Protein AF-F1TEB0-F1 (afdb_monomer_lite)

Sequence (391 aa):
MDIMKEANNAINKMSKEDLKENVMQQFKVHFLTIGLGLMLISDENGKKEIINSTADKFDGELKALGFNPPESMVACLLMAAIARAGRRDRENLFQNGGIIVIGKNIKKALTAKIEDWLKYVDDTEIVKILRENIIITGGCIVSMLNGEEVHDYDVYFRTKEACQKVAEYYAKKFNDTHCSEVKIEDRDDRIQCFIRSEGIAKDEEFEEEQESNGISDETEPYAESPTINDDKPKYRPVFFSTNAISLSDKIQLVIRFYGSPEEIHKNYDFVHCTCCYSFFDNELTLPSRALESIINKELYYIGSKYPVCSIIRTRKFISRGWTINAGQYLKMCLQVGELNLKDFKTFKDQLAGVDSAYFSQAIACMEKKAEEDSNFKIDNTYLFEVINRIF

Foldseek 3Di:
DVLVVVLVVVVVPDDPVVVPDPCCVVVLLLLQLLLVVLVLDDDPVVNVVSLVVSLVVVCVVCVVVVHHDDSSSSVVVSVVSNVPDDPVNVLVNCPPPNVVVLVVVVLVVVLVLLVVLLVQDPDPVLSVLCLAFWKWFFDQVLCSVNVHDRQATEIATADLVNLQVNVQSLQVLVVVPDVWRWDWDCDPNFTWIDTPPPQWDFDPPLDDPDPDDDDPQPQAPDSRQDPDPPPDDFQHFGIGHGQWTDGHPRYIYGRGDHHDLVRVCQAPFFLLRSFMADSNVSDTDDDSRNVSCSVQLETDTPDHPQLLSVVSCVVVSVVVVHHYDVVSVVVSVVVVVVDDCQPLVRVCVNRVRRPDVLVVQLNVVVVVVCVVDVPDTDDPVVSVVSNVVRD

Radius of gyration: 26.52 Å; chains: 1; bounding box: 64×80×50 Å

Structure (mmCIF, N/CA/C/O backbone):
data_AF-F1TEB0-F1
#
_entry.id   AF-F1TEB0-F1
#
loop_
_atom_site.group_PDB
_atom_site.id
_atom_site.type_symbol
_atom_site.label_atom_id
_atom_site.label_alt_id
_atom_site.label_comp_id
_atom_site.label_asym_id
_atom_site.label_entity_id
_atom_site.label_seq_id
_atom_site.pdbx_PDB_ins_code
_atom_site.Cartn_x
_atom_site.Cartn_y
_atom_site.Cartn_z
_atom_site.occupancy
_atom_site.B_iso_or_equiv
_atom_site.auth_seq_id
_atom_site.auth_comp_id
_atom_site.auth_asym_id
_atom_site.auth_atom_id
_atom_site.pdbx_PDB_model_num
ATOM 1 N N . MET A 1 1 ? -31.796 31.941 -21.350 1.00 33.81 1 MET A N 1
ATOM 2 C CA . MET A 1 1 ? -30.887 32.918 -21.996 1.00 33.81 1 MET A CA 1
ATOM 3 C C . MET A 1 1 ? -31.088 34.329 -21.437 1.00 33.81 1 MET A C 1
ATOM 5 O O . MET A 1 1 ? -30.094 35.014 -21.237 1.00 33.81 1 MET A O 1
ATOM 9 N N . ASP A 1 2 ? -32.318 34.733 -21.095 1.00 34.06 2 ASP A N 1
ATOM 10 C CA . ASP A 1 2 ? -32.618 36.073 -20.547 1.00 34.06 2 ASP A CA 1
ATOM 11 C C . ASP A 1 2 ? -32.109 36.323 -19.117 1.00 34.06 2 ASP A C 1
ATOM 13 O O . ASP A 1 2 ? -31.583 37.396 -18.834 1.00 34.06 2 ASP A O 1
ATOM 17 N N . ILE A 1 3 ? -32.104 35.296 -18.261 1.00 32.22 3 ILE A N 1
ATOM 18 C CA . ILE A 1 3 ? -31.607 35.384 -16.871 1.00 32.22 3 ILE A CA 1
ATOM 19 C C . ILE A 1 3 ? -30.111 35.761 -16.816 1.00 32.22 3 ILE A C 1
ATOM 21 O O . ILE A 1 3 ? -29.680 36.554 -15.983 1.00 32.22 3 ILE A O 1
ATOM 25 N N . MET A 1 4 ? -29.306 35.261 -17.762 1.00 33.81 4 MET A N 1
ATOM 26 C CA . MET A 1 4 ? -27.870 35.576 -17.856 1.00 33.81 4 MET A CA 1
ATOM 27 C C . MET A 1 4 ? -27.613 37.018 -18.327 1.00 33.81 4 MET A C 1
ATOM 29 O O . MET A 1 4 ? -26.579 37.605 -18.008 1.00 33.81 4 MET A O 1
ATOM 33 N N . LYS A 1 5 ? -28.553 37.606 -19.079 1.00 38.81 5 LYS A N 1
ATOM 34 C CA . LYS A 1 5 ? -28.505 39.009 -19.513 1.00 38.81 5 LYS A CA 1
ATOM 35 C C . LYS A 1 5 ? -28.884 39.953 -18.373 1.00 38.81 5 LYS A C 1
ATOM 37 O O . LYS A 1 5 ? -28.220 40.971 -18.192 1.00 38.81 5 LYS A O 1
ATOM 42 N N . GLU A 1 6 ? -29.896 39.598 -17.584 1.00 38.34 6 GLU A N 1
ATOM 43 C CA . GLU A 1 6 ? -30.283 40.346 -16.382 1.00 38.34 6 GLU A CA 1
ATOM 44 C C . GLU A 1 6 ? -29.190 40.312 -15.310 1.00 38.34 6 GLU A C 1
ATOM 46 O O . GLU A 1 6 ? -28.841 41.364 -14.774 1.00 38.34 6 GLU A O 1
ATOM 51 N N . ALA A 1 7 ? -28.560 39.153 -15.086 1.00 37.38 7 ALA A N 1
ATOM 52 C CA . ALA A 1 7 ? -27.429 39.020 -14.167 1.00 37.38 7 ALA A CA 1
ATOM 53 C C . ALA A 1 7 ? -26.235 39.898 -14.585 1.00 37.38 7 ALA A C 1
ATOM 55 O O . ALA A 1 7 ? -25.677 40.622 -13.761 1.00 37.38 7 ALA A O 1
ATOM 56 N N . ASN A 1 8 ? -25.880 39.912 -15.876 1.00 40.31 8 ASN A N 1
ATOM 57 C CA . ASN A 1 8 ? -24.818 40.786 -16.386 1.00 40.31 8 ASN A CA 1
ATOM 58 C C . ASN A 1 8 ? -25.170 42.278 -16.266 1.00 40.31 8 ASN A C 1
ATOM 60 O O . ASN A 1 8 ? -24.303 43.089 -15.948 1.00 40.31 8 ASN A O 1
ATOM 64 N N . ASN A 1 9 ? -26.430 42.659 -16.483 1.00 43.09 9 ASN A N 1
ATOM 65 C CA . ASN A 1 9 ? -26.870 44.047 -16.328 1.00 43.09 9 ASN A CA 1
ATOM 66 C C . ASN A 1 9 ? -26.901 44.504 -14.861 1.00 43.09 9 ASN A C 1
ATOM 68 O O . ASN A 1 9 ? -26.602 45.667 -14.591 1.00 43.09 9 ASN A O 1
ATOM 72 N N . ALA A 1 10 ? -27.225 43.613 -13.919 1.00 41.44 10 ALA A N 1
ATOM 73 C CA . ALA A 1 10 ? -27.181 43.892 -12.484 1.00 41.44 10 ALA A CA 1
ATOM 74 C C . ALA A 1 10 ? -25.736 44.061 -11.984 1.00 41.44 10 ALA A C 1
ATOM 76 O O . ALA A 1 10 ? -25.432 45.044 -11.310 1.00 41.44 10 ALA A O 1
ATOM 77 N N . ILE A 1 11 ? -24.827 43.173 -12.406 1.00 42.69 11 ILE A N 1
ATOM 78 C CA . ILE A 1 11 ? -23.389 43.248 -12.095 1.00 42.69 11 ILE A CA 1
ATOM 79 C C . ILE A 1 11 ? -22.766 44.536 -12.657 1.00 42.69 11 ILE A C 1
ATOM 81 O O . ILE A 1 11 ? -21.956 45.169 -11.988 1.00 42.69 11 ILE A O 1
ATOM 85 N N . ASN A 1 12 ? -23.178 44.967 -13.853 1.00 43.25 12 ASN A N 1
ATOM 86 C CA . ASN A 1 12 ? -22.685 46.200 -14.475 1.00 43.25 12 ASN A CA 1
ATOM 87 C C . ASN A 1 12 ? -23.266 47.492 -13.865 1.00 43.25 12 ASN A C 1
ATOM 89 O O . ASN A 1 12 ? -22.715 48.566 -14.103 1.00 43.25 12 ASN A O 1
ATOM 93 N N . LYS A 1 13 ? -24.374 47.413 -13.112 1.00 42.72 13 LYS A N 1
ATOM 94 C CA . LYS A 1 13 ? -24.999 48.560 -12.425 1.00 42.72 13 LYS A CA 1
ATOM 95 C C . LYS A 1 13 ? -24.450 48.809 -11.019 1.00 42.72 13 LYS A C 1
ATOM 97 O O . LYS A 1 13 ? -24.614 49.916 -10.514 1.00 42.72 13 LYS A O 1
ATOM 102 N N . MET A 1 14 ? -23.824 47.817 -10.388 1.00 43.19 14 MET A N 1
ATOM 103 C CA . MET A 1 14 ? -23.158 47.989 -9.094 1.00 43.19 14 MET A CA 1
ATOM 104 C C . MET A 1 14 ? -21.844 48.752 -9.296 1.00 43.19 14 MET A C 1
ATOM 106 O O . MET A 1 14 ? -21.052 48.414 -10.178 1.00 43.19 14 MET A O 1
ATOM 110 N N . SER A 1 15 ? -21.612 49.812 -8.517 1.00 40.53 15 SER A N 1
ATOM 111 C CA . SER A 1 15 ? -20.397 50.611 -8.668 1.00 40.53 15 SER A CA 1
ATOM 112 C C . SER A 1 15 ? -19.164 49.775 -8.291 1.00 40.53 15 SER A C 1
ATOM 114 O O . SER A 1 15 ? -19.205 48.941 -7.384 1.00 40.53 15 SER A O 1
ATOM 116 N N . LYS A 1 16 ? -18.037 49.993 -8.983 1.00 40.78 16 LYS A N 1
ATOM 117 C CA . LYS A 1 16 ? -16.763 49.294 -8.714 1.00 40.78 16 LYS A CA 1
ATOM 118 C C . LYS A 1 16 ? -16.249 49.485 -7.279 1.00 40.78 16 LYS A C 1
ATOM 120 O O . LYS A 1 16 ? -15.364 48.741 -6.866 1.00 40.78 16 LYS A O 1
ATOM 125 N N . GLU A 1 17 ? -16.766 50.467 -6.541 1.00 38.88 17 GLU A N 1
ATOM 126 C CA . GLU A 1 17 ? -16.370 50.730 -5.158 1.00 38.88 17 GLU A CA 1
ATOM 127 C C . GLU A 1 17 ? -17.188 49.937 -4.135 1.00 38.88 17 GLU A C 1
ATOM 129 O O . GLU A 1 17 ? -16.628 49.561 -3.112 1.00 38.88 17 GLU A O 1
ATOM 134 N N . ASP A 1 18 ? -18.436 49.572 -4.440 1.00 43.16 18 ASP A N 1
ATOM 135 C CA . ASP A 1 18 ? -19.269 48.731 -3.560 1.00 43.16 18 ASP A CA 1
ATOM 136 C C . ASP A 1 18 ? -18.828 47.257 -3.580 1.00 43.16 18 ASP A C 1
ATOM 138 O O . ASP A 1 18 ? -19.011 46.510 -2.623 1.00 43.16 18 ASP A O 1
ATOM 142 N N . LEU A 1 19 ? -18.182 46.841 -4.672 1.00 43.53 19 LEU A N 1
ATOM 143 C CA . LEU A 1 19 ? -17.562 45.524 -4.850 1.00 43.53 19 LEU A CA 1
ATOM 144 C C . LEU A 1 19 ? -16.142 45.428 -4.255 1.00 43.53 19 LEU A C 1
ATOM 146 O O . LEU A 1 19 ? -15.472 44.409 -4.462 1.00 43.53 19 LEU A O 1
ATOM 150 N N . LYS A 1 20 ? -15.654 46.466 -3.550 1.00 40.00 20 LYS A N 1
ATOM 151 C CA . LYS A 1 20 ? -14.279 46.522 -3.025 1.00 40.00 20 LYS A CA 1
ATOM 152 C C . LYS A 1 20 ? -13.986 45.380 -2.046 1.00 40.00 20 LYS A C 1
ATOM 154 O O . LYS A 1 20 ? -14.481 45.329 -0.924 1.00 40.00 20 LYS A O 1
ATOM 159 N N . GLU A 1 21 ? -13.104 44.509 -2.530 1.00 40.12 21 GLU A N 1
ATOM 160 C CA . GLU A 1 21 ? -12.117 43.654 -1.855 1.00 40.12 21 GLU A CA 1
ATOM 161 C C . GLU A 1 21 ? -12.572 42.716 -0.729 1.00 40.12 21 GLU A C 1
ATOM 163 O O . GLU A 1 21 ? -12.310 41.523 -0.845 1.00 40.12 21 GLU A O 1
ATOM 168 N N . ASN A 1 22 ? -13.292 43.163 0.299 1.00 37.16 22 ASN A N 1
ATOM 169 C CA . ASN A 1 22 ? -13.621 42.307 1.447 1.00 37.16 22 ASN A CA 1
ATOM 170 C C . ASN A 1 22 ? -14.810 41.372 1.190 1.00 37.16 22 ASN A C 1
ATOM 172 O O . ASN A 1 22 ? -14.750 40.196 1.550 1.00 37.16 22 ASN A O 1
ATOM 176 N N . VAL A 1 23 ? -15.856 41.853 0.507 1.00 39.38 23 VAL A N 1
ATOM 177 C CA . VAL A 1 23 ? -17.034 41.030 0.182 1.00 39.38 23 VAL A CA 1
ATOM 178 C C . VAL A 1 23 ? -16.641 39.954 -0.832 1.00 39.38 23 VAL A C 1
ATOM 180 O O . VAL A 1 23 ? -16.805 38.773 -0.575 1.00 39.38 23 VAL A O 1
ATOM 183 N N . MET A 1 24 ? -15.987 40.303 -1.941 1.00 38.97 24 MET A N 1
ATOM 184 C CA . MET A 1 24 ? -15.559 39.303 -2.932 1.00 38.97 24 MET A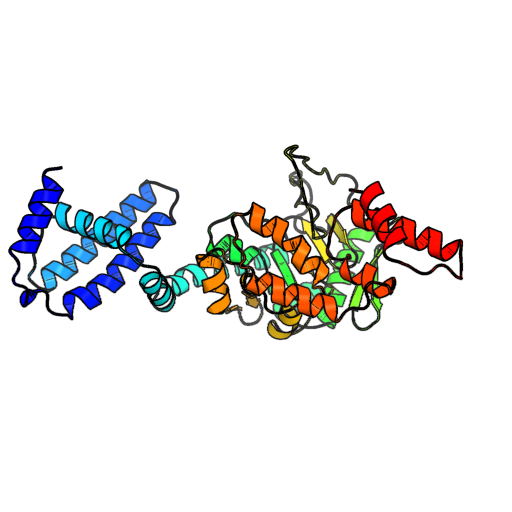 CA 1
ATOM 185 C C . MET A 1 24 ? -14.496 38.315 -2.412 1.00 38.97 24 MET A C 1
ATOM 187 O O . MET A 1 24 ? -14.479 37.176 -2.879 1.00 38.97 24 MET A O 1
ATOM 191 N N . GLN A 1 25 ? -13.629 38.693 -1.459 1.00 38.81 25 GLN A N 1
ATOM 192 C CA . GLN A 1 25 ? -12.675 37.751 -0.849 1.00 38.81 25 GLN A CA 1
ATOM 193 C C . GLN A 1 25 ? -13.338 36.783 0.134 1.00 38.81 25 GLN A C 1
ATOM 195 O O . GLN A 1 25 ? -13.083 35.584 0.037 1.00 38.81 25 GLN A O 1
ATOM 200 N N . GLN A 1 26 ? -14.210 37.254 1.033 1.00 38.41 26 GLN A N 1
ATOM 201 C CA . GLN A 1 26 ? -14.942 36.362 1.945 1.00 38.41 26 GLN A CA 1
ATOM 202 C C . GLN A 1 26 ? -15.923 35.456 1.189 1.00 38.41 26 GLN A C 1
ATOM 204 O O . GLN A 1 26 ? -16.023 34.262 1.477 1.00 38.41 26 GLN A O 1
ATOM 209 N N . PHE A 1 27 ? -16.580 35.992 0.160 1.00 39.66 27 PHE A N 1
ATOM 210 C CA . PHE A 1 27 ? -17.568 35.259 -0.621 1.00 39.66 27 PHE A CA 1
ATOM 211 C C . PHE A 1 27 ? -16.940 34.192 -1.518 1.00 39.66 27 PHE A C 1
ATOM 213 O O . PHE A 1 27 ? -17.498 33.104 -1.615 1.00 39.66 27 PHE A O 1
ATOM 220 N N . LYS A 1 28 ? -15.758 34.436 -2.110 1.00 39.41 28 LYS A N 1
ATOM 221 C CA . LYS A 1 28 ? -15.034 33.442 -2.929 1.00 39.41 28 LYS A CA 1
ATOM 222 C C . LYS A 1 28 ? -14.705 32.153 -2.172 1.00 39.41 28 LYS A C 1
ATOM 224 O O . LYS A 1 28 ? -14.773 31.079 -2.764 1.00 39.41 28 LYS A O 1
ATOM 229 N N . VAL A 1 29 ? -14.360 32.253 -0.886 1.00 36.41 29 VAL A N 1
ATOM 230 C CA . VAL A 1 29 ? -13.948 31.102 -0.063 1.00 36.41 29 VAL A CA 1
ATOM 231 C C . VAL A 1 29 ? -15.143 30.204 0.277 1.00 36.41 29 VAL A C 1
ATOM 233 O O . VAL A 1 29 ? -15.051 28.982 0.153 1.00 36.41 29 VAL A O 1
ATOM 236 N N . HIS A 1 30 ? -16.296 30.786 0.623 1.00 37.91 30 HIS A N 1
ATOM 237 C CA . HIS A 1 30 ? -17.518 30.009 0.874 1.00 37.91 30 HIS A CA 1
ATOM 238 C C . HIS A 1 30 ? -18.037 29.347 -0.412 1.00 37.91 30 HIS A C 1
ATOM 240 O O . HIS A 1 30 ? -18.300 28.145 -0.447 1.00 37.91 30 HIS A O 1
ATOM 246 N N . PHE A 1 31 ? -18.079 30.110 -1.502 1.00 40.38 31 PHE A N 1
ATOM 247 C CA . PHE A 1 31 ? -18.581 29.690 -2.809 1.00 40.38 31 PHE A CA 1
ATOM 248 C C . PHE A 1 31 ? -17.956 28.418 -3.379 1.00 40.38 31 PHE A C 1
ATOM 250 O O . PHE A 1 31 ? -18.640 27.542 -3.909 1.00 40.38 31 PHE A O 1
ATOM 257 N N . LEU A 1 32 ? -16.636 28.330 -3.285 1.00 37.78 32 LEU A N 1
ATOM 258 C CA . LEU A 1 32 ? -15.874 27.219 -3.832 1.00 37.78 32 LEU A CA 1
ATOM 259 C C . LEU A 1 32 ? -16.001 25.955 -2.961 1.00 37.78 32 LEU A C 1
ATOM 261 O O . LEU A 1 32 ? -15.913 24.845 -3.480 1.00 37.78 32 LEU A O 1
ATOM 265 N N . THR A 1 33 ? -16.265 26.119 -1.659 1.00 38.31 33 THR A N 1
ATOM 266 C CA . THR A 1 33 ? -16.403 25.008 -0.699 1.00 38.31 33 THR A CA 1
ATOM 267 C C . THR A 1 33 ? -17.722 24.267 -0.922 1.00 38.31 33 THR A C 1
ATOM 269 O O . THR A 1 33 ? -17.794 23.043 -0.847 1.00 38.31 33 THR A O 1
ATOM 272 N N . ILE A 1 34 ? -18.759 25.023 -1.276 1.00 41.50 34 ILE A N 1
ATOM 273 C CA . ILE A 1 34 ? -20.118 24.541 -1.529 1.00 41.50 34 ILE A CA 1
ATOM 274 C C . ILE A 1 34 ? -20.227 23.912 -2.923 1.00 41.50 34 ILE A C 1
ATOM 276 O O . ILE A 1 34 ? -20.826 22.850 -3.092 1.00 41.50 34 ILE A O 1
ATOM 280 N N . GLY A 1 35 ? -19.600 24.536 -3.924 1.00 39.53 35 GLY A N 1
ATOM 281 C CA . GLY A 1 35 ? -19.628 24.055 -5.301 1.00 39.53 35 GLY A CA 1
ATOM 282 C C . GLY A 1 35 ? -18.990 22.679 -5.513 1.00 39.53 35 GLY A C 1
ATOM 283 O O . GLY A 1 35 ? -19.467 21.914 -6.349 1.00 39.53 35 GLY A O 1
ATOM 284 N N . LEU A 1 36 ? -17.964 22.330 -4.727 1.00 42.38 36 LEU A N 1
ATOM 285 C CA . LEU A 1 36 ? -17.356 20.995 -4.764 1.00 42.38 36 LEU A CA 1
ATOM 286 C C . LEU A 1 36 ? -18.165 19.941 -3.991 1.00 42.38 36 LEU A C 1
ATOM 288 O O . LEU A 1 36 ? -18.224 18.797 -4.434 1.00 42.38 36 LEU A O 1
ATOM 292 N N . GLY A 1 37 ? -18.838 20.315 -2.894 1.00 39.12 37 GLY A N 1
ATOM 293 C CA . GLY A 1 37 ? -19.737 19.406 -2.167 1.00 39.12 37 GLY A CA 1
ATOM 294 C C . GLY A 1 37 ? -20.862 18.861 -3.053 1.00 39.12 37 GLY A C 1
ATOM 295 O O . GLY A 1 37 ? -21.259 17.711 -2.919 1.00 39.12 37 GLY A O 1
ATOM 296 N N . LEU A 1 38 ? -21.304 19.650 -4.035 1.00 36.06 38 LEU A N 1
ATOM 297 C CA . LEU A 1 38 ? -22.326 19.262 -5.010 1.00 36.06 38 LEU A CA 1
ATOM 298 C C . LEU A 1 38 ? -21.796 18.431 -6.185 1.00 36.06 38 LEU A C 1
ATOM 300 O O . LEU A 1 38 ? -22.565 17.687 -6.795 1.00 36.06 38 LEU A O 1
ATOM 304 N N . MET A 1 39 ? -20.499 18.529 -6.495 1.00 36.47 39 MET A N 1
ATOM 305 C CA . MET A 1 39 ? -19.849 17.701 -7.518 1.00 36.47 39 MET A CA 1
ATOM 306 C C . MET A 1 39 ? -19.519 16.286 -7.023 1.00 36.47 39 MET A C 1
ATOM 308 O O . MET A 1 39 ? -19.407 15.386 -7.846 1.00 36.47 39 MET A O 1
ATOM 312 N N . LEU A 1 40 ? -19.395 16.084 -5.707 1.00 37.56 40 LEU A N 1
ATOM 313 C CA . LEU A 1 40 ? -18.961 14.819 -5.092 1.00 37.56 40 LEU A CA 1
ATOM 314 C C . LEU A 1 40 ? -20.110 13.922 -4.591 1.00 37.56 40 LEU A C 1
ATOM 316 O O . LEU A 1 40 ? -19.859 12.840 -4.071 1.00 37.56 40 LEU A O 1
ATOM 320 N N . ILE A 1 41 ? -21.368 14.348 -4.738 1.00 40.50 41 ILE A N 1
ATOM 321 C CA . ILE A 1 41 ? -22.551 13.572 -4.332 1.00 40.50 41 ILE A CA 1
ATOM 322 C C . ILE A 1 41 ? -23.155 12.903 -5.571 1.00 40.50 41 ILE A C 1
ATOM 324 O O . ILE A 1 41 ? -23.253 13.523 -6.629 1.00 40.50 41 ILE A O 1
ATOM 328 N N . SER A 1 42 ? -23.550 11.637 -5.473 1.00 37.03 42 SER A N 1
ATOM 329 C CA . SER A 1 42 ? -24.119 10.874 -6.592 1.00 37.03 42 SER A CA 1
ATOM 330 C C . SER A 1 42 ? -25.653 10.918 -6.653 1.00 37.03 42 SER A C 1
ATOM 332 O O . SER A 1 42 ? -26.199 10.775 -7.743 1.00 37.03 42 SER A O 1
ATOM 334 N N . ASP A 1 43 ? -26.350 11.195 -5.542 1.00 39.94 43 ASP A N 1
ATOM 335 C CA . ASP A 1 43 ? -27.823 11.230 -5.483 1.00 39.94 43 ASP A CA 1
ATOM 336 C C . ASP A 1 43 ? -28.419 12.655 -5.605 1.00 39.94 43 ASP A C 1
ATOM 338 O O . ASP A 1 43 ? -27.885 13.636 -5.077 1.00 39.94 43 ASP A O 1
ATOM 342 N N . GLU A 1 44 ? -29.529 12.784 -6.346 1.00 39.09 44 GLU A N 1
ATOM 343 C CA . GLU A 1 44 ? -30.181 14.067 -6.660 1.00 39.09 44 GLU A CA 1
ATOM 344 C C . GLU A 1 44 ? -30.895 14.738 -5.474 1.00 39.09 44 GLU A C 1
ATOM 346 O O . GLU A 1 44 ? -31.019 15.966 -5.453 1.00 39.09 44 GLU A O 1
ATOM 351 N N . ASN A 1 45 ? -31.373 13.971 -4.496 1.00 41.31 45 ASN A N 1
ATOM 352 C CA . ASN A 1 45 ? -32.084 14.493 -3.331 1.00 41.31 45 ASN A CA 1
ATOM 353 C C . ASN A 1 45 ? -31.100 15.086 -2.317 1.00 41.31 45 ASN A C 1
ATOM 355 O O . ASN A 1 45 ? -31.316 16.208 -1.858 1.00 41.31 45 ASN A O 1
ATOM 359 N N . GLY A 1 46 ? -29.970 14.415 -2.073 1.00 43.53 46 GLY A N 1
ATOM 360 C CA . GLY A 1 46 ? -28.873 14.941 -1.258 1.00 43.53 46 GLY A CA 1
ATOM 361 C C . GLY A 1 46 ? -28.251 16.209 -1.854 1.00 43.53 46 GLY A C 1
ATOM 362 O O . GLY A 1 46 ? -27.942 17.158 -1.130 1.00 43.53 46 GLY A O 1
ATOM 363 N N . LYS A 1 47 ? -28.156 16.294 -3.192 1.00 42.59 47 LYS A N 1
ATOM 364 C CA . LYS A 1 47 ? -27.767 17.539 -3.882 1.00 42.59 47 LYS A CA 1
ATOM 365 C C . LYS A 1 47 ? -28.760 18.668 -3.634 1.00 42.59 47 LYS A C 1
ATOM 367 O O . LYS A 1 47 ? -28.335 19.775 -3.318 1.00 42.59 47 LYS A O 1
ATOM 372 N N . LYS A 1 48 ? -30.067 18.414 -3.773 1.00 43.78 48 LYS A N 1
ATOM 373 C CA . LYS A 1 48 ? -31.110 19.437 -3.575 1.00 43.78 48 LYS A CA 1
ATOM 374 C C . LYS A 1 48 ? -31.143 19.960 -2.143 1.00 43.78 48 LYS A C 1
ATOM 376 O O . LYS A 1 48 ? -31.254 21.164 -1.948 1.00 43.78 48 LYS A O 1
ATOM 381 N N . GLU A 1 49 ? -31.011 19.085 -1.154 1.00 48.16 49 GLU A N 1
ATOM 382 C CA . GLU A 1 49 ? -31.077 19.466 0.259 1.00 48.16 49 GLU A CA 1
ATOM 383 C C . GLU A 1 49 ? -29.892 20.354 0.669 1.00 48.16 49 GLU A C 1
ATOM 385 O O . GLU A 1 49 ? -30.073 21.380 1.326 1.00 48.16 49 GLU A O 1
ATOM 390 N N . ILE A 1 50 ? -28.688 20.038 0.180 1.00 47.75 50 ILE A N 1
ATOM 391 C CA . ILE A 1 50 ? -27.488 20.849 0.413 1.00 47.75 50 ILE A CA 1
ATOM 392 C C . ILE A 1 50 ? -27.529 22.152 -0.388 1.00 47.75 50 ILE A C 1
ATOM 394 O O . ILE A 1 50 ? -27.163 23.191 0.162 1.00 47.75 50 ILE A O 1
ATOM 398 N N . ILE A 1 51 ? -28.000 22.138 -1.645 1.00 47.81 51 ILE A N 1
ATOM 399 C CA . ILE A 1 51 ? -28.210 23.368 -2.433 1.00 47.81 51 ILE A CA 1
ATOM 400 C C . ILE A 1 51 ? -29.139 24.314 -1.679 1.00 47.81 51 ILE A C 1
ATOM 402 O O . ILE A 1 51 ? -28.787 25.476 -1.505 1.00 47.81 51 ILE A O 1
ATOM 406 N N . ASN A 1 52 ? -30.278 23.816 -1.197 1.00 49.22 52 ASN A N 1
ATOM 407 C CA . ASN A 1 52 ? -31.285 24.635 -0.527 1.00 49.22 52 ASN A CA 1
ATOM 408 C C . ASN A 1 52 ? -30.782 25.150 0.827 1.00 49.22 52 ASN A C 1
ATOM 410 O O . ASN A 1 52 ? -30.775 26.354 1.053 1.00 49.22 52 ASN A O 1
ATOM 414 N N . SER A 1 53 ? -30.235 24.271 1.676 1.00 51.09 53 SER A N 1
ATOM 415 C CA . SER A 1 53 ? -29.662 24.664 2.973 1.00 51.09 53 SER A CA 1
ATOM 416 C C . SER A 1 53 ? -28.552 25.709 2.827 1.00 51.09 53 SER A C 1
ATOM 418 O O . SER A 1 53 ? -28.398 26.603 3.663 1.00 51.09 53 SER A O 1
ATOM 420 N N . THR A 1 54 ? -27.777 25.609 1.751 1.00 49.16 54 THR A N 1
ATOM 421 C CA . THR A 1 54 ? -26.693 26.542 1.484 1.00 49.16 54 THR A CA 1
ATOM 422 C C . THR A 1 54 ? -27.179 27.852 0.875 1.00 49.16 54 THR A C 1
ATOM 424 O O . THR A 1 54 ? -26.666 28.911 1.236 1.00 49.16 54 THR A O 1
ATOM 427 N N . ALA A 1 55 ? -28.170 27.797 -0.016 1.00 50.50 55 ALA A N 1
ATOM 428 C CA . ALA A 1 55 ? -28.820 28.976 -0.570 1.00 50.50 55 ALA A CA 1
ATOM 429 C C . ALA A 1 55 ? -29.477 29.812 0.539 1.00 50.50 55 ALA A C 1
ATOM 431 O O . ALA A 1 55 ? -29.263 31.020 0.574 1.00 50.50 55 ALA A O 1
ATOM 432 N N . ASP A 1 56 ? -30.155 29.171 1.495 1.00 53.84 56 ASP A N 1
ATOM 433 C CA . ASP A 1 56 ? -30.804 29.834 2.634 1.00 53.84 56 ASP A CA 1
ATOM 434 C C . ASP A 1 56 ? -29.794 30.534 3.552 1.00 53.84 56 ASP A C 1
ATOM 436 O O . ASP A 1 56 ? -29.985 31.679 3.972 1.00 53.84 56 ASP A O 1
ATOM 440 N N . LYS A 1 57 ? -28.675 29.864 3.850 1.00 52.78 57 LYS A N 1
ATOM 441 C CA . LYS A 1 57 ? -27.607 30.438 4.677 1.00 52.78 57 LYS A CA 1
ATOM 442 C C . LYS A 1 57 ? -26.953 31.640 3.990 1.00 52.78 57 LYS A C 1
ATOM 444 O O . LYS A 1 57 ? -26.684 32.656 4.628 1.00 52.78 57 LYS A O 1
ATOM 449 N N . PHE A 1 58 ? -26.732 31.528 2.685 1.00 54.12 58 PHE A N 1
ATOM 450 C CA . PHE A 1 58 ? -26.123 32.570 1.873 1.00 54.12 58 PHE A CA 1
ATOM 451 C C . PHE A 1 58 ? -27.043 33.787 1.677 1.00 54.12 58 PHE A C 1
ATOM 453 O O . PHE A 1 58 ? -26.587 34.927 1.750 1.00 54.12 58 PHE A O 1
ATOM 460 N N . ASP A 1 59 ? -28.343 33.557 1.489 1.00 54.38 59 ASP A N 1
ATOM 461 C CA . ASP A 1 59 ? -29.364 34.606 1.468 1.00 54.38 59 ASP A CA 1
ATOM 462 C C . ASP A 1 59 ? -29.427 35.348 2.816 1.00 54.38 59 ASP A C 1
ATOM 464 O O . ASP A 1 59 ? -29.451 36.579 2.852 1.00 54.38 59 ASP A O 1
ATOM 468 N N . GLY A 1 60 ? -29.326 34.623 3.936 1.00 56.00 60 GLY A N 1
ATOM 469 C CA . GLY A 1 60 ? -29.222 35.213 5.274 1.00 56.00 60 GLY A CA 1
ATOM 470 C C . GLY A 1 60 ? -27.994 36.115 5.464 1.00 56.00 60 GLY A C 1
ATOM 471 O O . GLY A 1 60 ? -28.111 37.212 6.012 1.00 56.00 60 GLY A O 1
ATOM 472 N N . GLU A 1 61 ? -26.823 35.694 4.983 1.00 50.94 61 GLU A N 1
ATOM 473 C CA . GLU A 1 61 ? -25.575 36.469 5.073 1.00 50.94 61 GLU A CA 1
ATOM 474 C C . GLU A 1 61 ? -25.587 37.709 4.164 1.00 50.94 61 GLU A C 1
ATOM 476 O O . GLU A 1 61 ? -25.135 38.783 4.569 1.00 50.94 61 GLU A O 1
ATOM 481 N N . LEU A 1 62 ? -26.166 37.609 2.964 1.00 49.59 62 LEU A N 1
ATOM 482 C CA . LEU A 1 62 ? -26.343 38.760 2.077 1.00 49.59 62 LEU A CA 1
ATOM 483 C C . LEU A 1 62 ? -27.335 39.778 2.637 1.00 49.59 62 LEU A C 1
ATOM 485 O O . LEU A 1 62 ? -27.045 40.977 2.624 1.00 49.59 62 LEU A O 1
ATOM 489 N N . LYS A 1 63 ? -28.447 39.308 3.212 1.00 58.41 63 LYS A N 1
ATOM 490 C CA . LYS A 1 63 ? -29.420 40.159 3.910 1.00 58.41 63 LYS A CA 1
ATOM 491 C C . LYS A 1 63 ? -28.803 40.851 5.123 1.00 58.41 63 LYS A C 1
ATOM 493 O O . LYS A 1 63 ? -29.067 42.033 5.338 1.00 58.41 63 LYS A O 1
ATOM 498 N N . ALA A 1 64 ? -27.931 40.171 5.871 1.00 52.22 64 ALA A N 1
ATOM 499 C CA . ALA A 1 64 ? -27.191 40.763 6.989 1.00 52.22 64 ALA A CA 1
ATOM 500 C C . ALA A 1 64 ? -26.212 41.871 6.551 1.00 52.22 64 ALA A C 1
ATOM 502 O O . ALA A 1 64 ? -25.934 42.790 7.321 1.00 52.22 64 ALA A O 1
ATOM 503 N N . LEU A 1 65 ? -25.736 41.820 5.305 1.00 46.00 65 LEU A N 1
ATOM 504 C CA . LEU A 1 65 ? -24.907 42.853 4.675 1.00 46.00 65 LEU A CA 1
ATOM 505 C C . LEU A 1 65 ? -25.729 43.924 3.931 1.00 46.00 65 LEU A C 1
ATOM 507 O O . LEU A 1 65 ? -25.155 44.798 3.284 1.00 46.00 65 LEU A O 1
ATOM 511 N N . GLY A 1 66 ? -27.063 43.878 4.024 1.00 41.69 66 GLY A N 1
ATOM 512 C CA . GLY A 1 66 ? -27.974 44.851 3.414 1.00 41.69 66 GLY A CA 1
ATOM 513 C C . GLY A 1 66 ? -28.309 44.593 1.941 1.00 41.69 66 GLY A C 1
ATOM 514 O O . GLY A 1 66 ? -28.974 45.420 1.318 1.00 41.69 66 GLY A O 1
ATOM 515 N N . PHE A 1 67 ? -27.889 43.457 1.376 1.00 44.34 67 PHE A N 1
ATOM 516 C CA . PHE A 1 67 ? -28.222 43.045 0.013 1.00 44.34 67 PHE A CA 1
ATOM 517 C C . PHE A 1 67 ? -29.424 42.098 0.005 1.00 44.34 67 PHE A C 1
ATOM 519 O O . PHE A 1 67 ? -29.502 41.174 0.803 1.00 44.34 67 PHE A O 1
ATOM 526 N N . ASN A 1 68 ? -30.358 42.301 -0.926 1.00 54.94 68 ASN A N 1
ATOM 527 C CA . ASN A 1 68 ? -31.585 41.503 -1.014 1.00 54.94 68 ASN A CA 1
ATOM 528 C C . ASN A 1 68 ? -31.783 40.978 -2.453 1.00 54.94 68 ASN A C 1
ATOM 530 O O . ASN A 1 68 ? -32.647 41.482 -3.178 1.00 54.94 68 ASN A O 1
ATOM 534 N N . PRO A 1 69 ? -30.911 40.076 -2.947 1.00 52.06 69 PRO A N 1
ATOM 535 C CA . PRO A 1 69 ? -31.001 39.598 -4.322 1.00 52.06 69 PRO A CA 1
ATOM 536 C C . PRO A 1 69 ? -32.130 38.569 -4.501 1.00 52.06 69 PRO A C 1
ATOM 538 O O . PRO A 1 69 ? -32.499 37.882 -3.552 1.00 52.06 69 PRO A O 1
ATOM 541 N N . PRO A 1 70 ? -32.659 38.399 -5.724 1.00 50.59 70 PRO A N 1
ATOM 542 C CA . PRO A 1 70 ? -33.577 37.303 -6.027 1.00 50.59 70 PRO A CA 1
ATOM 543 C C . PRO A 1 70 ? -32.874 35.942 -5.871 1.00 50.59 70 PRO A C 1
ATOM 545 O O . PRO A 1 70 ? -31.729 35.801 -6.307 1.00 50.59 70 PRO A O 1
ATOM 548 N N . GLU A 1 71 ? -33.560 34.919 -5.347 1.00 45.44 71 GLU A N 1
ATOM 549 C CA . GLU A 1 71 ? -33.022 33.547 -5.180 1.00 45.44 71 GLU A CA 1
ATOM 550 C C . GLU A 1 71 ? -32.377 32.990 -6.466 1.00 45.44 71 GLU A C 1
ATOM 552 O O . GLU A 1 71 ? -31.331 32.337 -6.432 1.00 45.44 71 GLU A O 1
ATOM 557 N N . SER A 1 72 ? -32.939 33.320 -7.635 1.00 40.84 72 SER A N 1
ATOM 558 C CA . SER A 1 72 ? -32.408 32.910 -8.944 1.00 40.84 72 SER A CA 1
ATOM 559 C C . SER A 1 72 ? -31.005 33.459 -9.246 1.00 40.84 72 SER A C 1
ATOM 561 O O . SER A 1 72 ? -30.234 32.837 -9.983 1.00 40.84 72 SER A O 1
ATOM 563 N N . MET A 1 73 ? -30.648 34.609 -8.669 1.00 42.00 73 MET A N 1
ATOM 564 C CA . MET A 1 73 ? -29.368 35.287 -8.868 1.00 42.00 73 MET A CA 1
ATOM 565 C C . MET A 1 73 ? -28.263 34.676 -7.995 1.00 42.00 73 MET A C 1
ATOM 567 O O . MET A 1 73 ? -27.124 34.565 -8.449 1.00 42.00 73 MET A O 1
ATOM 571 N N . VAL A 1 74 ? -28.609 34.201 -6.795 1.00 47.44 74 VAL A N 1
ATOM 572 C CA . VAL A 1 74 ? -27.703 33.469 -5.892 1.00 47.44 74 VAL A CA 1
ATOM 573 C C . VAL A 1 74 ? -27.233 32.164 -6.541 1.00 47.44 74 VAL A C 1
ATOM 575 O O . VAL A 1 74 ? -26.029 31.914 -6.636 1.00 47.44 74 VAL A O 1
ATOM 578 N N . ALA A 1 75 ? -28.167 31.381 -7.088 1.00 39.75 75 ALA A N 1
ATOM 579 C CA . ALA A 1 75 ? -27.859 30.130 -7.780 1.00 39.75 75 ALA A CA 1
ATOM 580 C C . ALA A 1 75 ? -26.995 30.344 -9.041 1.00 39.75 75 ALA A C 1
ATOM 582 O O . ALA A 1 75 ? -26.061 29.583 -9.305 1.00 39.75 75 ALA A O 1
ATOM 583 N N . CYS A 1 76 ? -27.259 31.408 -9.809 1.00 40.94 76 CYS A N 1
ATOM 584 C CA . CYS A 1 76 ? -26.481 31.730 -11.010 1.00 40.94 76 CYS A CA 1
ATOM 585 C C . CYS A 1 76 ? -25.052 32.178 -10.691 1.00 40.94 76 CYS A C 1
ATOM 587 O O . CYS A 1 76 ? -24.118 31.792 -11.399 1.00 40.94 76 CYS A O 1
ATOM 589 N N . LEU A 1 77 ? -24.868 32.972 -9.632 1.00 43.62 77 LEU A N 1
ATOM 590 C CA . LEU A 1 77 ? -23.535 33.345 -9.175 1.00 43.62 77 LEU A CA 1
ATOM 591 C C . LEU A 1 77 ? -22.760 32.079 -8.797 1.00 43.62 77 LEU A C 1
ATOM 593 O O . LEU A 1 77 ? -21.650 31.903 -9.307 1.00 43.62 77 LEU A O 1
ATOM 597 N N . LEU A 1 78 ? -23.361 31.174 -8.003 1.00 46.25 78 LEU A N 1
ATOM 598 C CA . LEU A 1 78 ? -22.761 29.903 -7.552 1.00 46.25 78 LEU A CA 1
ATOM 599 C C . LEU A 1 78 ? -22.221 29.073 -8.721 1.00 46.25 78 LEU A C 1
ATOM 601 O O . LEU A 1 78 ? -21.046 28.704 -8.738 1.00 46.25 78 LEU A O 1
ATOM 605 N N . MET A 1 79 ? -23.035 28.892 -9.759 1.00 39.41 79 MET A N 1
ATOM 606 C CA . MET A 1 79 ? -22.647 28.157 -10.966 1.00 39.41 79 MET A CA 1
ATOM 607 C C . MET A 1 79 ? -21.522 28.851 -11.755 1.00 39.41 79 MET A C 1
ATOM 609 O O . MET A 1 79 ? -20.615 28.189 -12.262 1.00 39.41 79 MET A O 1
ATOM 613 N N . ALA A 1 80 ? -21.528 30.186 -11.834 1.00 38.91 80 ALA A N 1
ATOM 614 C CA . ALA A 1 80 ? -20.516 30.953 -12.566 1.00 38.91 80 ALA A CA 1
ATOM 615 C C . ALA A 1 80 ? -19.134 30.950 -11.888 1.00 38.91 80 ALA A C 1
ATOM 617 O O . ALA A 1 80 ? -18.108 31.032 -12.567 1.00 38.91 80 ALA A O 1
ATOM 618 N N . ALA A 1 81 ? -19.092 30.852 -10.561 1.00 41.56 81 ALA A N 1
ATOM 619 C CA . ALA A 1 81 ? -17.855 30.766 -9.791 1.00 41.56 81 ALA A CA 1
ATOM 620 C C . ALA A 1 81 ? -17.227 29.364 -9.837 1.00 41.56 81 ALA A C 1
ATOM 622 O O . ALA A 1 81 ? -16.010 29.256 -9.987 1.00 41.56 81 ALA A O 1
ATOM 623 N N . ILE A 1 82 ? -18.046 28.305 -9.806 1.00 42.62 82 ILE A N 1
ATOM 624 C CA . ILE A 1 82 ? -17.605 26.914 -10.016 1.00 42.62 82 ILE A CA 1
ATOM 625 C C . ILE A 1 82 ? -16.965 26.763 -11.401 1.00 42.62 82 ILE A C 1
ATOM 627 O O . ILE A 1 82 ? -15.882 26.198 -11.533 1.00 42.62 82 ILE A O 1
ATOM 631 N N . ALA A 1 83 ? -17.587 27.349 -12.428 1.00 36.88 83 ALA A N 1
ATOM 632 C CA . ALA A 1 83 ? -17.090 27.308 -13.802 1.00 36.88 83 ALA A CA 1
ATOM 633 C C . ALA A 1 83 ? -15.787 28.105 -14.033 1.00 36.88 83 ALA A C 1
ATOM 635 O O . ALA A 1 83 ? -15.137 27.922 -15.062 1.00 36.88 83 ALA A O 1
ATOM 636 N N . ARG A 1 84 ? -15.402 29.005 -13.114 1.00 35.31 84 ARG A N 1
ATOM 637 C CA . ARG A 1 84 ? -14.238 29.905 -13.255 1.00 35.31 84 ARG A CA 1
ATOM 638 C C . ARG A 1 84 ? -13.082 29.611 -12.299 1.00 35.31 84 ARG A C 1
ATOM 640 O O . ARG A 1 84 ? -12.057 30.285 -12.397 1.00 35.31 84 ARG A O 1
ATOM 647 N N . ALA A 1 85 ? -13.217 28.644 -11.397 1.00 40.06 85 ALA A N 1
ATOM 648 C CA . ALA A 1 85 ? -12.164 28.318 -10.443 1.00 40.06 85 ALA A CA 1
ATOM 649 C C . ALA A 1 85 ? -10.919 27.746 -11.147 1.00 40.06 85 ALA A C 1
ATOM 651 O O . ALA A 1 85 ? -10.943 26.657 -11.727 1.00 40.06 85 ALA A O 1
ATOM 652 N N . GLY A 1 86 ? -9.816 28.498 -11.103 1.00 40.75 86 GLY A N 1
ATOM 653 C CA . GLY A 1 86 ? -8.530 28.097 -11.668 1.00 40.75 86 GLY A CA 1
ATOM 654 C C . GLY A 1 86 ? -7.741 27.152 -10.753 1.00 40.75 86 GLY A C 1
ATOM 655 O O . GLY A 1 86 ? -8.053 26.975 -9.578 1.00 40.75 86 GLY A O 1
ATOM 656 N N . ARG A 1 87 ? -6.657 26.570 -11.289 1.00 38.91 87 ARG A N 1
ATOM 657 C CA . ARG A 1 87 ? -5.771 25.592 -10.611 1.00 38.91 87 ARG A CA 1
ATOM 658 C C . ARG A 1 87 ? -5.296 26.043 -9.215 1.00 38.91 87 ARG A C 1
ATOM 660 O O . ARG A 1 87 ? -5.253 25.227 -8.306 1.00 38.91 87 ARG A O 1
ATOM 667 N N . ARG A 1 88 ? -5.025 27.343 -9.052 1.00 35.19 88 ARG A N 1
ATOM 668 C CA . ARG A 1 88 ? -4.511 27.978 -7.824 1.00 35.19 88 ARG A CA 1
ATOM 669 C C . ARG A 1 88 ? -5.586 28.180 -6.737 1.00 35.19 88 ARG A C 1
ATOM 671 O O . ARG A 1 88 ? -5.270 28.203 -5.554 1.00 35.19 88 ARG A O 1
ATOM 678 N N . ASP A 1 89 ? -6.857 28.286 -7.131 1.00 39.59 89 ASP A N 1
ATOM 679 C CA . ASP A 1 89 ? -7.983 28.420 -6.194 1.00 39.59 89 ASP A CA 1
ATOM 680 C C . ASP A 1 89 ? -8.385 27.061 -5.599 1.00 39.59 89 ASP A C 1
ATOM 682 O O . ASP A 1 89 ? -8.875 27.011 -4.475 1.00 39.59 89 ASP A O 1
ATOM 686 N N . ARG A 1 90 ? -8.106 25.952 -6.309 1.00 41.56 90 ARG A N 1
ATOM 687 C CA . ARG A 1 90 ? -8.236 24.587 -5.770 1.00 41.56 90 ARG A CA 1
ATOM 688 C C . ARG A 1 90 ? -7.255 24.357 -4.618 1.00 41.56 90 ARG A C 1
ATOM 690 O O . ARG A 1 90 ? -7.687 23.970 -3.540 1.00 41.56 90 ARG A O 1
ATOM 697 N N . GLU A 1 91 ? -5.973 24.676 -4.805 1.00 35.25 91 GLU A N 1
ATOM 698 C CA . GLU A 1 91 ? -4.911 24.515 -3.790 1.00 35.25 91 GLU A CA 1
ATOM 699 C C . GLU A 1 91 ? -5.210 25.257 -2.472 1.00 35.25 91 GLU A C 1
ATOM 701 O O . GLU A 1 91 ? -5.071 24.678 -1.395 1.00 35.25 91 GLU A O 1
ATOM 706 N N . ASN A 1 92 ? -5.706 26.499 -2.538 1.00 34.41 92 ASN A N 1
ATOM 707 C CA . ASN A 1 92 ? -6.065 27.286 -1.347 1.00 34.41 92 ASN A CA 1
ATOM 708 C C . ASN A 1 92 ? -7.325 26.782 -0.620 1.00 34.41 92 ASN A C 1
ATOM 710 O O . ASN A 1 92 ? -7.512 27.069 0.564 1.00 34.41 92 ASN A O 1
ATOM 714 N N . LEU A 1 93 ? -8.194 26.037 -1.307 1.00 36.66 93 LEU A N 1
ATOM 715 C CA . LEU A 1 93 ? -9.434 25.523 -0.732 1.00 36.66 93 LEU A CA 1
ATOM 716 C C . LEU A 1 93 ? -9.268 24.217 0.032 1.00 36.66 93 LEU A C 1
ATOM 718 O O . LEU A 1 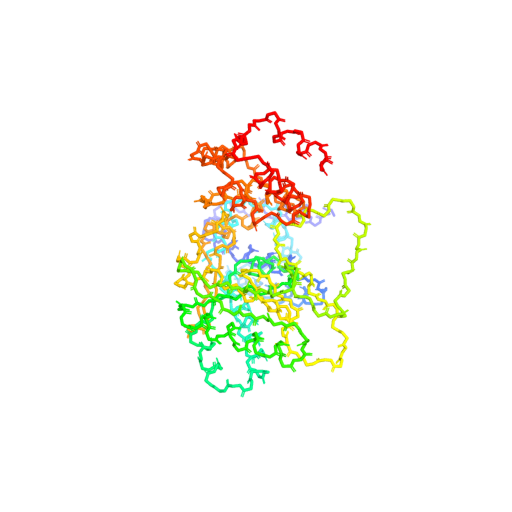93 ? -9.929 24.002 1.050 1.00 36.66 93 LEU A O 1
ATOM 722 N N . PHE A 1 94 ? -8.361 23.363 -0.439 1.00 41.56 94 PHE A N 1
ATOM 723 C CA . PHE A 1 94 ? -7.973 22.148 0.266 1.00 41.56 94 PHE A CA 1
ATOM 724 C C . PHE A 1 94 ? -7.443 22.475 1.673 1.00 41.56 94 PHE A C 1
ATOM 726 O O . PHE A 1 94 ? -7.737 21.754 2.622 1.00 41.56 94 PHE A O 1
ATOM 733 N N . GLN A 1 95 ? -6.782 23.621 1.851 1.00 37.25 95 GLN A N 1
ATOM 734 C CA . GLN A 1 95 ? -6.206 24.007 3.139 1.00 37.25 95 GLN A CA 1
ATOM 735 C C . GLN A 1 95 ? -7.215 24.495 4.202 1.00 37.25 95 GLN A C 1
ATOM 737 O O . GLN A 1 95 ? -6.859 24.484 5.375 1.00 37.25 95 GLN A O 1
ATOM 742 N N . ASN A 1 96 ? -8.462 24.876 3.862 1.00 39.62 96 ASN A N 1
ATOM 743 C CA . ASN A 1 96 ? -9.313 25.664 4.782 1.00 39.62 96 ASN A CA 1
ATOM 744 C C . ASN A 1 96 ? -10.727 25.117 5.109 1.00 39.62 96 ASN A C 1
ATOM 746 O O . ASN A 1 96 ? -11.572 25.872 5.586 1.00 39.62 96 ASN A O 1
ATOM 750 N N . GLY A 1 97 ? -11.000 23.811 4.957 1.00 39.34 97 GLY A N 1
ATOM 751 C CA . GLY A 1 97 ? -12.178 23.194 5.611 1.00 39.34 97 GLY A CA 1
ATOM 752 C C . GLY A 1 97 ? -12.718 21.895 5.003 1.00 39.34 97 GLY A C 1
ATOM 753 O O . GLY A 1 97 ? -13.162 21.016 5.742 1.00 39.34 97 GLY A O 1
ATOM 754 N N . GLY A 1 98 ? -12.631 21.724 3.679 1.00 50.22 98 GLY A N 1
ATOM 755 C CA . GLY A 1 98 ? -13.139 20.529 2.982 1.00 50.22 98 GLY A CA 1
ATOM 756 C C . GLY A 1 98 ? -12.375 19.244 3.327 1.00 50.22 98 GLY A C 1
ATOM 757 O O . GLY A 1 98 ? -12.987 18.222 3.637 1.00 50.22 98 GLY A O 1
ATOM 758 N N . ILE A 1 99 ? -11.038 19.316 3.390 1.00 58.50 99 ILE A N 1
ATOM 759 C CA . ILE A 1 99 ? -10.186 18.192 3.826 1.00 58.50 99 ILE A CA 1
ATOM 760 C C . ILE A 1 99 ? -10.535 17.739 5.238 1.00 58.50 99 ILE A C 1
ATOM 762 O O . ILE A 1 99 ? -10.504 16.548 5.525 1.00 58.50 99 ILE A O 1
ATOM 766 N N . ILE A 1 100 ? -10.890 18.667 6.128 1.00 59.16 100 ILE A N 1
ATOM 767 C CA . ILE A 1 100 ? -11.158 18.335 7.528 1.00 59.16 100 ILE A CA 1
ATOM 768 C C . ILE A 1 100 ? -12.394 17.431 7.632 1.00 59.16 100 ILE A C 1
ATOM 770 O O . ILE A 1 100 ? -12.401 16.493 8.427 1.00 59.16 100 ILE A O 1
ATOM 774 N N . VAL A 1 101 ? -13.432 17.678 6.828 1.00 64.38 101 VAL A N 1
ATOM 775 C CA . VAL A 1 101 ? -14.648 16.847 6.820 1.00 64.38 101 VAL A CA 1
ATOM 776 C C . VAL A 1 101 ? -14.395 15.506 6.130 1.00 64.38 101 VAL A C 1
ATOM 778 O O . VAL A 1 101 ? -14.729 14.465 6.696 1.00 64.38 101 VAL A O 1
ATOM 781 N N . ILE A 1 102 ? -13.750 15.509 4.959 1.00 74.69 102 ILE A N 1
ATOM 782 C CA . ILE A 1 102 ? -13.415 14.279 4.222 1.00 74.69 102 ILE A CA 1
ATOM 783 C C . ILE A 1 102 ? -12.502 13.384 5.068 1.00 74.69 102 ILE A C 1
ATOM 785 O O . ILE A 1 102 ? -12.794 12.208 5.264 1.00 74.69 102 ILE A O 1
ATOM 789 N N . GLY A 1 103 ? -11.456 13.956 5.664 1.00 77.12 103 GLY A N 1
ATOM 790 C CA . GLY A 1 103 ? -10.529 13.246 6.539 1.00 77.12 103 GLY A CA 1
ATOM 791 C C . GLY A 1 103 ? -11.213 12.636 7.763 1.00 77.12 103 GLY A C 1
ATOM 792 O O . GLY A 1 103 ? -10.913 11.501 8.123 1.00 77.12 103 GLY A O 1
ATOM 793 N N . LYS A 1 104 ? -12.193 13.323 8.371 1.00 81.75 104 LYS A N 1
ATOM 794 C CA . LYS A 1 104 ? -13.007 12.750 9.462 1.00 81.75 104 LYS A CA 1
ATOM 795 C C . LYS A 1 104 ? -13.813 11.532 9.008 1.00 81.75 104 LYS A C 1
ATOM 797 O O . LYS A 1 104 ? -13.881 10.551 9.748 1.00 81.75 104 LYS A O 1
ATOM 802 N N . ASN A 1 105 ? -14.404 11.581 7.815 1.00 87.31 105 ASN A N 1
ATOM 803 C CA . ASN A 1 105 ? -15.176 10.466 7.267 1.00 87.31 105 ASN A CA 1
ATOM 804 C C . ASN A 1 105 ? -14.281 9.274 6.911 1.00 87.31 105 ASN A C 1
ATOM 806 O O . ASN A 1 105 ? -14.608 8.152 7.291 1.00 87.31 105 ASN A O 1
ATOM 810 N N . ILE A 1 106 ? -13.132 9.522 6.272 1.00 91.12 106 ILE A N 1
ATOM 811 C CA . ILE A 1 106 ? -12.117 8.500 5.968 1.00 91.12 106 ILE A CA 1
ATOM 812 C C . ILE A 1 106 ? -11.660 7.820 7.253 1.00 91.12 106 ILE A C 1
ATOM 814 O O . ILE A 1 106 ? -11.744 6.603 7.377 1.00 91.12 106 ILE A O 1
ATOM 818 N N . LYS A 1 107 ? -11.262 8.614 8.250 1.00 93.69 107 LYS A N 1
ATOM 819 C CA . LYS A 1 107 ? -10.864 8.122 9.568 1.00 93.69 107 LYS A CA 1
ATOM 820 C C . LYS A 1 107 ? -11.947 7.230 10.177 1.00 93.69 107 LYS A C 1
ATOM 822 O O . LYS A 1 107 ? -11.657 6.104 10.554 1.00 93.69 107 LYS A O 1
ATOM 827 N N . LYS A 1 108 ? -13.205 7.686 10.204 1.00 92.75 108 LYS A N 1
ATOM 828 C CA . LYS A 1 108 ? -14.336 6.900 10.724 1.00 92.75 108 LYS A CA 1
ATOM 829 C C . LYS A 1 108 ? -14.531 5.583 9.963 1.00 92.75 108 LYS A C 1
ATOM 831 O O . LYS A 1 108 ? -14.781 4.562 10.599 1.00 92.75 108 LYS A O 1
ATOM 836 N N . ALA A 1 109 ? -14.426 5.600 8.635 1.00 94.75 109 ALA A N 1
ATOM 837 C CA . ALA A 1 109 ? -14.567 4.409 7.801 1.00 94.75 109 ALA A CA 1
ATOM 838 C C . ALA A 1 109 ? -13.438 3.397 8.056 1.00 94.75 109 ALA A C 1
ATOM 840 O O . ALA A 1 109 ? -13.712 2.214 8.252 1.00 94.75 109 ALA A O 1
ATOM 841 N N . LEU A 1 110 ? -12.187 3.862 8.131 1.00 97.06 110 LEU A N 1
ATOM 842 C CA . LEU A 1 110 ? -11.023 3.027 8.434 1.00 97.06 110 LEU A CA 1
ATOM 843 C C . LEU A 1 110 ? -11.093 2.444 9.850 1.00 97.06 110 LEU A C 1
ATOM 845 O O . LEU A 1 110 ? -10.908 1.240 10.018 1.00 97.06 110 LEU A O 1
ATOM 849 N N . THR A 1 111 ? -11.446 3.257 10.855 1.00 96.88 111 THR A N 1
ATOM 850 C CA . THR A 1 111 ? -11.692 2.776 12.224 1.00 96.88 111 THR A CA 1
ATOM 851 C C . THR A 1 111 ? -12.756 1.682 12.221 1.00 96.88 111 THR A C 1
ATOM 853 O O . THR A 1 111 ? -12.535 0.618 12.786 1.00 96.88 111 THR A O 1
ATOM 856 N N . ALA A 1 112 ? -13.897 1.912 11.565 1.00 96.75 112 ALA A N 1
ATOM 857 C CA . ALA A 1 112 ? -14.982 0.937 11.517 1.00 96.75 112 ALA A CA 1
ATOM 858 C C . ALA A 1 112 ? -14.558 -0.370 10.833 1.00 96.75 112 ALA A C 1
ATOM 860 O O . ALA A 1 112 ? -14.924 -1.442 11.307 1.00 96.75 112 ALA A O 1
ATOM 861 N N . LYS A 1 113 ? -13.759 -0.294 9.760 1.00 97.31 113 LYS A N 1
ATOM 862 C CA . LYS A 1 113 ? -13.257 -1.474 9.049 1.00 97.31 113 LYS A CA 1
ATOM 863 C C . LYS A 1 113 ? -12.323 -2.321 9.916 1.00 97.31 113 LYS A C 1
ATOM 865 O O . LYS A 1 113 ? -12.476 -3.542 9.941 1.00 97.31 113 LYS A O 1
ATOM 870 N N . ILE A 1 114 ? -11.395 -1.682 10.634 1.00 97.62 114 ILE A N 1
ATOM 871 C CA . ILE A 1 114 ? -10.489 -2.362 11.570 1.00 97.62 114 ILE A CA 1
ATOM 872 C C . ILE A 1 114 ? -11.278 -2.939 12.745 1.00 97.62 114 ILE A C 1
ATOM 874 O O . ILE A 1 114 ? -11.112 -4.105 13.074 1.00 97.62 114 ILE A O 1
ATOM 878 N N . GLU A 1 115 ? -12.170 -2.164 13.360 1.00 97.62 115 GLU A N 1
ATOM 879 C CA . GLU A 1 115 ? -12.989 -2.650 14.476 1.00 97.62 115 GLU A CA 1
ATOM 880 C C . GLU A 1 115 ? -13.878 -3.828 14.070 1.00 97.62 115 GLU A C 1
ATOM 882 O O . GLU A 1 115 ? -14.098 -4.731 14.871 1.00 97.62 115 GLU A O 1
ATOM 887 N N . ASP A 1 116 ? -14.376 -3.853 12.831 1.00 97.62 116 ASP A N 1
ATOM 888 C CA . ASP A 1 116 ? -15.098 -5.013 12.318 1.00 97.62 116 ASP A CA 1
ATOM 889 C C . ASP A 1 116 ? -14.187 -6.231 12.148 1.00 97.62 116 ASP A C 1
ATOM 891 O O . ASP A 1 116 ? -14.553 -7.317 12.587 1.00 97.62 116 ASP A O 1
ATOM 895 N N . TRP A 1 117 ? -12.974 -6.038 11.622 1.00 97.81 117 TRP A N 1
ATOM 896 C CA . TRP A 1 117 ? -11.963 -7.091 11.506 1.00 97.81 117 TRP A CA 1
ATOM 897 C C . TRP A 1 117 ? -11.596 -7.707 12.861 1.00 97.81 117 TRP A C 1
ATOM 899 O O . TRP A 1 117 ? -11.599 -8.930 13.013 1.00 97.81 117 TRP A O 1
ATOM 909 N N . LEU A 1 118 ? -11.357 -6.875 13.877 1.00 97.38 118 LEU A N 1
ATOM 910 C CA . LEU A 1 118 ? -10.942 -7.329 15.206 1.00 97.38 118 LEU A CA 1
ATOM 911 C C . LEU A 1 118 ? -11.971 -8.235 15.900 1.00 97.38 118 LEU A C 1
ATOM 913 O O . LEU A 1 118 ? -11.585 -9.010 16.770 1.00 97.38 118 LEU A O 1
ATOM 917 N N . LYS A 1 119 ? -13.257 -8.189 15.518 1.00 97.12 119 LYS A N 1
ATOM 918 C CA . LYS A 1 119 ? -14.295 -9.087 16.066 1.00 97.12 119 LYS A CA 1
ATOM 919 C C . LYS A 1 119 ? -14.098 -10.552 15.671 1.00 97.12 119 LYS A C 1
ATOM 921 O O . LYS A 1 119 ? -14.626 -11.425 16.351 1.00 97.12 119 LYS A O 1
ATOM 926 N N . TYR A 1 120 ? -13.380 -10.812 14.578 1.00 96.31 120 TYR A N 1
ATOM 927 C CA . TYR A 1 120 ? -13.153 -12.156 14.030 1.00 96.31 120 TYR A CA 1
ATOM 928 C C . TYR A 1 120 ? -11.777 -12.726 14.404 1.00 96.31 120 TYR A C 1
ATOM 930 O O . TYR A 1 120 ? -11.407 -13.827 13.987 1.00 96.31 120 TYR A O 1
ATOM 938 N N . VAL A 1 121 ? -11.012 -11.989 15.211 1.00 96.50 121 VAL A N 1
ATOM 939 C CA . VAL A 1 121 ? -9.762 -12.464 15.797 1.00 96.50 121 VAL A CA 1
ATOM 940 C C . VAL A 1 121 ? -10.088 -13.115 17.141 1.00 96.50 121 VAL A C 1
ATOM 942 O O . VAL A 1 121 ? -10.581 -12.455 18.051 1.00 96.50 121 VAL A O 1
ATOM 945 N N . ASP A 1 122 ? -9.850 -14.421 17.250 1.00 94.88 122 ASP A N 1
ATOM 946 C CA . ASP A 1 122 ? -10.204 -15.230 18.428 1.00 94.88 122 ASP A CA 1
ATOM 947 C C . ASP A 1 122 ? -9.131 -15.207 19.526 1.00 94.88 122 ASP A C 1
ATOM 949 O O . ASP A 1 122 ? -9.418 -15.522 20.682 1.00 94.88 122 ASP A O 1
ATOM 953 N N . ASP A 1 123 ? -7.913 -14.781 19.196 1.00 96.12 123 ASP A N 1
ATOM 954 C CA . ASP A 1 123 ? -6.824 -14.614 20.149 1.00 96.12 123 ASP A CA 1
ATOM 955 C C . ASP A 1 123 ? -6.778 -13.179 20.707 1.00 96.12 123 ASP A C 1
ATOM 957 O O . ASP A 1 123 ? -6.472 -12.206 20.011 1.00 96.12 123 ASP A O 1
ATOM 961 N N . THR A 1 124 ? -7.047 -13.047 22.009 1.00 96.75 124 THR A N 1
ATOM 962 C CA . THR A 1 124 ? -7.047 -11.755 22.713 1.00 96.75 124 THR A CA 1
ATOM 963 C C . THR A 1 124 ? -5.684 -11.055 22.736 1.00 96.75 124 THR A C 1
ATOM 965 O O . THR A 1 124 ? -5.639 -9.823 22.765 1.00 96.75 124 THR A O 1
ATOM 968 N N . GLU A 1 125 ? -4.573 -11.803 22.717 1.00 97.25 125 GLU A N 1
ATOM 969 C CA . GLU A 1 125 ? -3.230 -11.221 22.636 1.00 97.25 125 GLU A CA 1
ATOM 970 C C . GLU A 1 125 ? -3.005 -10.621 21.245 1.00 97.25 125 GLU A C 1
ATOM 972 O O . GLU A 1 125 ? -2.538 -9.484 21.132 1.00 97.25 125 GLU A O 1
ATOM 977 N N . ILE A 1 126 ? -3.421 -11.330 20.192 1.00 98.00 126 ILE A N 1
ATOM 978 C CA . ILE A 1 126 ? -3.343 -10.835 18.811 1.00 98.00 126 ILE A CA 1
ATOM 979 C C . ILE A 1 126 ? -4.214 -9.591 18.628 1.00 98.00 126 ILE A C 1
ATOM 981 O O . ILE A 1 126 ? -3.750 -8.615 18.042 1.00 98.00 126 ILE A O 1
ATOM 985 N N . VAL A 1 127 ? -5.428 -9.553 19.193 1.00 97.94 127 VAL A N 1
ATOM 986 C CA . VAL A 1 127 ? -6.267 -8.338 19.181 1.00 97.94 127 VAL A CA 1
ATOM 987 C C . VAL A 1 127 ? -5.524 -7.152 19.793 1.00 97.94 127 VAL A C 1
ATOM 989 O O . VAL A 1 127 ? -5.531 -6.063 19.219 1.00 97.94 127 VAL A O 1
ATOM 992 N N . LYS A 1 128 ? -4.858 -7.341 20.939 1.00 97.62 128 LYS A N 1
ATOM 993 C CA . LYS A 1 128 ? -4.081 -6.270 21.576 1.00 97.62 128 LYS A CA 1
ATOM 994 C C . LYS A 1 128 ? -2.938 -5.793 20.675 1.00 97.62 128 LYS A C 1
ATOM 996 O O . LYS A 1 128 ? -2.787 -4.589 20.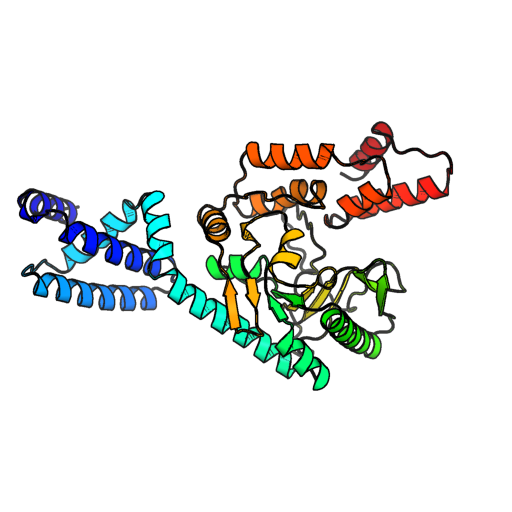478 1.00 97.62 128 LYS A O 1
ATOM 1001 N N . ILE A 1 129 ? -2.183 -6.725 20.093 1.00 97.94 129 ILE A N 1
ATOM 1002 C CA . ILE A 1 129 ? -1.083 -6.416 19.170 1.00 97.94 129 ILE A CA 1
ATOM 1003 C C . ILE A 1 129 ? -1.594 -5.608 17.975 1.00 97.94 129 ILE A C 1
ATOM 1005 O O . ILE A 1 129 ? -1.018 -4.571 17.652 1.00 97.94 129 ILE A O 1
ATOM 1009 N N . LEU A 1 130 ? -2.695 -6.034 17.354 1.00 98.00 130 LEU A N 1
ATOM 1010 C CA . LEU A 1 130 ? -3.305 -5.341 16.221 1.00 98.00 130 LEU A CA 1
ATOM 1011 C C . LEU A 1 130 ? -3.696 -3.901 16.585 1.00 98.00 130 LEU A C 1
ATOM 1013 O O . LEU A 1 130 ? -3.331 -2.964 15.874 1.00 98.00 130 LEU A O 1
ATOM 1017 N N . ARG A 1 131 ? -4.361 -3.700 17.730 1.00 96.94 131 ARG A N 1
ATOM 1018 C CA . ARG A 1 131 ? -4.771 -2.362 18.193 1.00 96.94 131 ARG A CA 1
ATOM 1019 C C . ARG A 1 131 ? -3.597 -1.393 18.358 1.00 96.94 131 ARG A C 1
ATOM 1021 O O . ARG A 1 131 ? -3.757 -0.201 18.121 1.00 96.94 131 ARG A O 1
ATOM 1028 N N . GLU A 1 132 ? -2.430 -1.895 18.752 1.00 96.62 132 GLU A N 1
ATOM 1029 C CA . GLU A 1 132 ? -1.250 -1.071 19.039 1.00 96.62 132 GLU A CA 1
ATOM 1030 C C . GLU A 1 132 ? -0.350 -0.818 17.816 1.00 96.62 132 GLU A C 1
ATOM 1032 O O . GLU A 1 132 ? 0.501 0.079 17.853 1.00 96.62 132 GLU A O 1
ATOM 1037 N N . ASN A 1 133 ? -0.530 -1.588 16.734 1.00 97.94 133 ASN A N 1
ATOM 1038 C CA . ASN A 1 133 ? 0.445 -1.655 15.643 1.00 97.94 133 ASN A CA 1
ATOM 1039 C C . ASN A 1 133 ? -0.106 -1.400 14.237 1.00 97.94 133 ASN A C 1
ATOM 1041 O O . ASN A 1 133 ? 0.715 -1.197 13.348 1.00 97.94 133 ASN A O 1
ATOM 1045 N N . ILE A 1 134 ? -1.424 -1.392 14.013 1.00 98.31 134 ILE A N 1
ATOM 1046 C CA . ILE A 1 134 ? -1.985 -1.214 12.664 1.00 98.31 134 ILE A CA 1
ATOM 1047 C C . ILE A 1 134 ? -1.678 0.177 12.092 1.00 98.31 134 ILE A C 1
ATOM 1049 O O . ILE A 1 134 ? -2.019 1.208 12.681 1.00 98.31 134 ILE A O 1
ATOM 1053 N N . ILE A 1 135 ? -1.126 0.172 10.880 1.00 98.00 135 ILE A N 1
ATOM 1054 C CA . ILE A 1 135 ? -1.044 1.316 9.973 1.00 98.00 135 ILE A CA 1
ATOM 1055 C C . ILE A 1 135 ? -1.726 0.921 8.664 1.00 98.00 135 ILE A C 1
ATOM 1057 O O . ILE A 1 135 ? -1.390 -0.106 8.087 1.00 98.00 135 ILE A O 1
ATOM 1061 N N . ILE A 1 136 ? -2.647 1.746 8.173 1.00 97.69 136 ILE A N 1
ATOM 1062 C CA . ILE A 1 136 ? -3.214 1.618 6.828 1.00 97.69 136 ILE A CA 1
ATOM 1063 C C . ILE A 1 136 ? -2.603 2.690 5.933 1.00 97.69 136 ILE A C 1
ATOM 1065 O O . ILE A 1 136 ? -2.562 3.863 6.303 1.00 97.69 136 ILE A O 1
ATOM 1069 N N . THR A 1 137 ? -2.132 2.319 4.748 1.00 94.69 137 THR A N 1
ATOM 1070 C CA . THR A 1 137 ? -1.595 3.274 3.768 1.00 94.69 137 THR A CA 1
ATOM 1071 C C . THR A 1 137 ? -1.807 2.761 2.338 1.00 94.69 137 THR A C 1
ATOM 1073 O O . THR A 1 137 ? -2.546 1.802 2.141 1.00 94.69 137 THR A O 1
ATOM 1076 N N . GLY A 1 138 ? -1.249 3.428 1.327 1.00 90.00 138 GLY A N 1
ATOM 1077 C CA . GLY A 1 138 ? -1.378 3.008 -0.065 1.00 90.00 138 GLY A CA 1
ATOM 1078 C C . GLY A 1 138 ? -2.689 3.426 -0.733 1.00 90.00 138 GLY A C 1
ATOM 1079 O O . GLY A 1 138 ? -3.257 4.487 -0.452 1.00 90.00 138 GLY A O 1
ATOM 1080 N N . GLY A 1 139 ? -3.135 2.600 -1.682 1.00 90.19 139 GLY A N 1
ATOM 1081 C CA . GLY A 1 139 ? -4.194 2.940 -2.636 1.00 90.19 139 GLY A CA 1
ATOM 1082 C C . GLY A 1 139 ? -5.565 3.182 -2.005 1.00 90.19 139 GLY A C 1
ATOM 1083 O O . GLY A 1 139 ? -6.312 4.025 -2.496 1.00 90.19 139 GLY A O 1
ATOM 1084 N N . CYS A 1 140 ? -5.881 2.530 -0.884 1.00 92.75 140 CYS A N 1
ATOM 1085 C CA . CYS A 1 140 ? -7.203 2.624 -0.262 1.00 92.75 140 CYS A CA 1
ATOM 1086 C C . CYS A 1 140 ? -7.597 4.062 0.118 1.00 92.75 140 CYS A C 1
ATOM 1088 O O . CYS A 1 140 ? -8.728 4.484 -0.125 1.00 92.75 140 CYS A O 1
ATOM 1090 N N . ILE A 1 141 ? -6.659 4.852 0.654 1.00 92.94 141 ILE A N 1
ATOM 1091 C CA . ILE A 1 141 ? -6.915 6.248 1.029 1.00 92.94 141 ILE A CA 1
ATOM 1092 C C . ILE A 1 141 ? -7.082 7.108 -0.228 1.00 92.94 141 ILE A C 1
ATOM 1094 O O . ILE A 1 141 ? -7.918 8.010 -0.241 1.00 92.94 141 ILE A O 1
ATOM 1098 N N . VAL A 1 142 ? -6.345 6.805 -1.299 1.00 90.31 142 VAL A N 1
ATOM 1099 C CA . VAL A 1 142 ? -6.487 7.474 -2.601 1.00 90.31 142 VAL A CA 1
ATOM 1100 C C . VAL A 1 142 ? -7.884 7.232 -3.174 1.00 90.31 142 VAL A C 1
ATOM 1102 O O . VAL A 1 142 ? -8.560 8.194 -3.537 1.00 90.31 142 VAL A O 1
ATOM 1105 N N . SER A 1 143 ? -8.348 5.979 -3.177 1.00 86.38 143 SER A N 1
ATOM 1106 C CA . SER A 1 143 ? -9.699 5.617 -3.616 1.00 86.38 143 SER A CA 1
ATOM 1107 C C . SER A 1 143 ? -10.763 6.340 -2.789 1.00 86.38 143 SER A C 1
ATOM 1109 O O . SER A 1 143 ? -11.638 6.995 -3.351 1.00 86.38 143 SER A O 1
ATOM 1111 N N . MET A 1 144 ? -10.643 6.336 -1.456 1.00 86.81 144 MET A N 1
ATOM 1112 C CA . MET A 1 144 ? -11.589 7.043 -0.584 1.00 86.81 144 MET A CA 1
ATOM 1113 C C . MET A 1 144 ? -11.618 8.558 -0.824 1.00 86.81 144 MET A C 1
ATOM 1115 O O . MET A 1 144 ? -12.690 9.159 -0.792 1.00 86.81 144 MET A O 1
ATOM 1119 N N . LEU A 1 145 ? -10.461 9.187 -1.064 1.00 85.00 145 LEU A N 1
ATOM 1120 C CA . LEU A 1 145 ? -10.374 10.619 -1.373 1.00 85.00 145 LEU A CA 1
ATOM 1121 C C . LEU A 1 145 ? -11.033 10.964 -2.716 1.00 85.00 145 LEU A C 1
ATOM 1123 O O . LEU A 1 145 ? -11.577 12.059 -2.855 1.00 85.00 145 LEU A O 1
ATOM 1127 N N . ASN A 1 146 ? -11.011 10.036 -3.673 1.00 81.88 146 ASN A N 1
ATOM 1128 C CA . ASN A 1 146 ? -11.656 10.184 -4.977 1.00 81.88 146 ASN A CA 1
ATOM 1129 C C . ASN A 1 146 ? -13.131 9.745 -4.988 1.00 81.88 146 ASN A C 1
ATOM 1131 O O . ASN A 1 146 ? -13.805 9.936 -5.999 1.00 81.88 146 ASN A O 1
ATOM 1135 N N . GLY A 1 147 ? -13.642 9.169 -3.893 1.00 80.56 147 GLY A N 1
ATOM 1136 C CA . GLY A 1 147 ? -14.978 8.564 -3.852 1.00 80.56 147 GLY A CA 1
ATOM 1137 C C . GLY A 1 147 ? -15.095 7.280 -4.684 1.00 80.56 147 GLY A C 1
ATOM 1138 O O . GLY A 1 147 ? -16.192 6.916 -5.096 1.00 80.56 147 GLY A O 1
ATOM 1139 N N . GLU A 1 148 ? -13.969 6.623 -4.955 1.00 83.81 148 GLU A N 1
ATOM 1140 C CA . GLU A 1 148 ? -13.877 5.350 -5.668 1.00 83.81 148 GLU A CA 1
ATOM 1141 C C . GLU A 1 148 ? -14.028 4.179 -4.682 1.00 83.81 148 GLU A C 1
ATOM 1143 O O . GLU A 1 148 ? -13.788 4.315 -3.476 1.00 83.81 148 GLU A O 1
ATOM 1148 N N . GLU A 1 149 ? -14.419 3.008 -5.187 1.00 86.06 149 GLU A N 1
ATOM 1149 C CA . GLU A 1 149 ? -14.476 1.804 -4.362 1.00 86.06 149 GLU A CA 1
ATOM 1150 C C . GLU A 1 149 ? -13.068 1.393 -3.908 1.00 86.06 149 GLU A C 1
ATOM 1152 O O . GLU A 1 149 ? -12.097 1.444 -4.664 1.00 86.06 149 GLU A O 1
ATOM 1157 N N . VAL A 1 150 ? -12.961 0.980 -2.647 1.00 88.38 150 VAL A N 1
ATOM 1158 C CA . VAL A 1 150 ? -11.721 0.429 -2.103 1.00 88.38 150 VAL A CA 1
ATOM 1159 C C . VAL A 1 150 ? -11.605 -1.034 -2.529 1.00 88.38 150 VAL A C 1
ATOM 1161 O O . VAL A 1 150 ? -12.471 -1.850 -2.193 1.00 88.38 150 VAL A O 1
ATOM 1164 N N . HIS A 1 151 ? -10.536 -1.355 -3.257 1.00 86.44 151 HIS A N 1
ATOM 1165 C CA . HIS A 1 151 ? -10.213 -2.729 -3.652 1.00 86.44 151 HIS A CA 1
ATOM 1166 C C . HIS A 1 151 ? -9.744 -3.553 -2.450 1.00 86.44 151 HIS A C 1
ATOM 1168 O O . HIS A 1 151 ? -10.285 -4.620 -2.179 1.00 86.44 151 HIS A O 1
ATOM 1174 N N . ASP A 1 152 ? -8.800 -3.003 -1.696 1.00 90.00 152 ASP A N 1
ATOM 1175 C CA . ASP A 1 152 ? -8.080 -3.635 -0.598 1.00 90.00 152 ASP A CA 1
ATOM 1176 C C . ASP A 1 152 ? -7.689 -2.590 0.452 1.00 90.00 152 ASP A C 1
ATOM 1178 O O . ASP A 1 152 ? -7.703 -1.382 0.220 1.00 90.00 152 ASP A O 1
ATOM 1182 N N . TYR A 1 153 ? -7.366 -3.062 1.648 1.00 95.75 153 TYR A N 1
ATOM 1183 C CA . TYR A 1 153 ? -6.814 -2.275 2.736 1.00 95.75 153 TYR A CA 1
ATOM 1184 C C . TYR A 1 153 ? -5.438 -2.841 3.066 1.00 95.75 153 TYR A C 1
ATOM 1186 O O . TYR A 1 153 ? -5.337 -3.834 3.790 1.00 95.75 153 TYR A O 1
ATOM 1194 N N . ASP A 1 154 ? -4.395 -2.201 2.542 1.00 95.56 154 ASP A N 1
ATOM 1195 C CA . ASP A 1 154 ? -3.008 -2.513 2.877 1.00 95.56 154 ASP A CA 1
ATOM 1196 C C . ASP A 1 154 ? -2.709 -2.142 4.335 1.00 95.56 154 ASP A C 1
ATOM 1198 O O . ASP A 1 154 ? -2.602 -0.967 4.703 1.00 95.56 154 ASP A O 1
ATOM 1202 N N . VAL A 1 155 ? -2.573 -3.171 5.166 1.00 97.75 155 VAL A N 1
ATOM 1203 C CA . VAL A 1 155 ? -2.262 -3.094 6.590 1.00 97.75 155 VAL A CA 1
ATOM 1204 C C . VAL A 1 155 ? -0.792 -3.431 6.809 1.00 97.75 155 VAL A C 1
ATOM 1206 O O . VAL A 1 155 ? -0.324 -4.525 6.496 1.00 97.75 155 VAL A O 1
ATOM 1209 N N . TYR A 1 156 ? -0.088 -2.494 7.427 1.00 97.31 156 TYR A N 1
ATOM 1210 C CA . TYR A 1 156 ? 1.281 -2.621 7.905 1.00 97.31 156 TYR A CA 1
ATOM 1211 C C . TYR A 1 156 ? 1.315 -2.616 9.433 1.00 97.31 156 TYR A C 1
ATOM 1213 O O . TYR A 1 156 ? 0.338 -2.258 10.102 1.00 97.31 156 TYR A O 1
ATOM 1221 N N . PHE A 1 157 ? 2.481 -2.956 9.985 1.00 97.56 157 PHE A N 1
ATOM 1222 C CA . PHE A 1 157 ? 2.706 -3.006 11.426 1.00 97.56 157 PHE A CA 1
ATOM 1223 C C . PHE A 1 157 ? 3.845 -2.088 11.868 1.00 97.56 157 PHE A C 1
ATOM 1225 O O . PHE A 1 157 ? 4.889 -2.006 11.222 1.00 97.56 157 PHE A O 1
ATOM 1232 N N . ARG A 1 158 ? 3.660 -1.434 13.019 1.00 96.31 158 ARG A N 1
ATOM 1233 C CA . ARG A 1 158 ? 4.663 -0.543 13.628 1.00 96.31 158 ARG A CA 1
ATOM 1234 C C . ARG A 1 158 ? 5.936 -1.251 14.078 1.00 96.31 158 ARG A C 1
ATOM 1236 O O . ARG A 1 158 ? 6.988 -0.621 14.111 1.00 96.31 158 ARG A O 1
ATOM 1243 N N . THR A 1 159 ? 5.851 -2.528 14.444 1.00 96.19 159 THR A N 1
ATOM 1244 C CA . THR A 1 159 ? 6.997 -3.301 14.934 1.00 96.19 159 THR A CA 1
ATOM 1245 C C . THR A 1 159 ? 7.144 -4.625 14.196 1.00 96.19 159 THR A C 1
ATOM 1247 O O . THR A 1 159 ? 6.168 -5.199 13.698 1.00 96.19 159 THR A O 1
ATOM 1250 N N . LYS A 1 160 ? 8.385 -5.121 14.147 1.00 95.38 160 LYS A N 1
ATOM 1251 C CA . LYS A 1 160 ? 8.722 -6.426 13.567 1.00 95.38 160 LYS A CA 1
ATOM 1252 C C . LYS A 1 160 ? 7.998 -7.546 14.309 1.00 95.38 160 LYS A C 1
ATOM 1254 O O . LYS A 1 160 ? 7.410 -8.423 13.689 1.00 95.38 160 LYS A O 1
ATOM 1259 N N . GLU A 1 161 ? 7.977 -7.474 15.636 1.00 95.88 161 GLU A N 1
ATOM 1260 C CA . GLU A 1 161 ? 7.372 -8.482 16.503 1.00 95.88 161 GLU A CA 1
ATOM 1261 C C . GLU A 1 161 ? 5.860 -8.576 16.281 1.00 95.88 161 GLU A C 1
ATOM 1263 O O . GLU A 1 161 ? 5.309 -9.675 16.245 1.00 95.88 161 GLU A O 1
ATOM 1268 N N . ALA A 1 162 ? 5.184 -7.436 16.103 1.00 97.12 162 ALA A N 1
ATOM 1269 C CA . ALA A 1 162 ? 3.760 -7.413 15.792 1.00 97.12 162 ALA A CA 1
ATOM 1270 C C . ALA A 1 162 ? 3.481 -8.037 14.423 1.00 97.12 162 ALA A C 1
ATOM 1272 O O . ALA A 1 162 ? 2.605 -8.894 14.315 1.00 97.12 162 ALA A O 1
ATOM 1273 N N . CYS A 1 163 ? 4.261 -7.651 13.408 1.00 96.81 163 CYS A N 1
ATOM 1274 C CA . CYS A 1 163 ? 4.172 -8.225 12.070 1.00 96.81 163 CYS A CA 1
ATOM 1275 C C . CYS A 1 163 ? 4.321 -9.751 12.106 1.00 96.81 163 CYS A C 1
ATOM 1277 O O . CYS A 1 163 ? 3.461 -10.471 11.600 1.00 96.81 163 CYS A O 1
ATOM 1279 N N . GLN A 1 164 ? 5.364 -10.243 12.779 1.00 96.12 164 GLN A N 1
ATOM 1280 C CA . GLN A 1 164 ? 5.659 -11.668 12.869 1.00 96.12 164 GLN A CA 1
ATOM 1281 C C . GLN A 1 164 ? 4.543 -12.433 13.585 1.00 96.12 164 GLN A C 1
ATOM 1283 O O . GLN A 1 164 ? 4.022 -13.397 13.031 1.00 96.12 164 GLN A O 1
ATOM 1288 N N . LYS A 1 165 ? 4.121 -11.984 14.775 1.00 97.25 165 LYS A N 1
ATOM 1289 C CA . LYS A 1 165 ? 3.072 -12.664 15.552 1.00 97.25 165 LYS A CA 1
ATOM 1290 C C . LYS A 1 165 ? 1.741 -12.734 14.805 1.00 97.25 165 LYS A C 1
ATOM 1292 O O . LYS A 1 165 ? 1.067 -13.760 14.838 1.00 97.25 165 LYS A O 1
ATOM 1297 N N . VAL A 1 166 ? 1.350 -11.651 14.130 1.00 97.50 166 VAL A N 1
ATOM 1298 C CA . VAL A 1 166 ? 0.103 -11.620 13.354 1.00 97.50 166 VAL A CA 1
ATOM 1299 C C . VAL A 1 166 ? 0.210 -12.528 12.125 1.00 97.50 166 VAL A C 1
ATOM 1301 O O . VAL A 1 166 ? -0.725 -13.278 11.844 1.00 97.50 166 VAL A O 1
ATOM 1304 N N . ALA A 1 167 ? 1.345 -12.508 11.421 1.00 96.31 167 ALA A N 1
ATOM 1305 C CA . ALA A 1 167 ? 1.589 -13.396 10.288 1.00 96.31 167 ALA A CA 1
ATOM 1306 C C . ALA A 1 167 ? 1.548 -14.876 10.704 1.00 96.31 167 ALA A C 1
ATOM 1308 O O . ALA A 1 167 ? 0.892 -15.681 10.046 1.00 96.31 167 ALA A O 1
ATOM 1309 N N . GLU A 1 168 ? 2.191 -15.233 11.821 1.00 95.75 168 GLU A N 1
ATOM 1310 C CA . GLU A 1 168 ? 2.192 -16.591 12.380 1.00 95.75 168 GLU A CA 1
ATOM 1311 C C . GLU A 1 168 ? 0.784 -17.043 12.778 1.00 95.75 168 GLU A C 1
ATOM 1313 O O . GLU A 1 168 ? 0.397 -18.179 12.500 1.00 95.75 168 GLU A O 1
ATOM 1318 N N . TYR A 1 169 ? -0.010 -16.149 13.370 1.00 96.69 169 TYR A N 1
ATOM 1319 C CA . TYR A 1 169 ? -1.405 -16.418 13.708 1.00 96.69 169 TYR A CA 1
ATOM 1320 C C . TYR A 1 169 ? -2.247 -16.762 12.467 1.00 96.69 169 TYR A C 1
ATOM 1322 O O . TYR A 1 169 ? -2.955 -17.773 12.469 1.00 96.69 169 TYR A O 1
ATOM 1330 N N . TYR A 1 170 ? -2.146 -15.983 11.382 1.00 95.44 170 TYR A N 1
ATOM 1331 C CA . TYR A 1 170 ? -2.893 -16.275 10.151 1.00 95.44 170 TYR A CA 1
ATOM 1332 C C . TYR A 1 170 ? -2.350 -17.491 9.396 1.00 95.44 170 TYR A C 1
ATOM 1334 O O . TYR A 1 170 ? -3.146 -18.264 8.864 1.00 95.44 170 TYR A O 1
ATOM 1342 N N . ALA A 1 171 ? -1.033 -17.716 9.393 1.00 93.00 171 ALA A N 1
ATOM 1343 C CA . ALA A 1 171 ? -0.441 -18.930 8.833 1.00 93.00 171 ALA A CA 1
ATOM 1344 C C . ALA A 1 171 ? -0.938 -20.181 9.570 1.00 93.00 171 ALA A C 1
ATOM 1346 O O . ALA A 1 171 ? -1.309 -21.165 8.935 1.00 93.00 171 ALA A O 1
ATOM 1347 N N . LYS A 1 172 ? -1.030 -20.128 10.905 1.00 92.81 172 LYS A N 1
ATOM 1348 C CA . LYS A 1 172 ? -1.613 -21.209 11.704 1.00 92.81 172 LYS A CA 1
ATOM 1349 C C . LYS A 1 172 ? -3.076 -21.453 11.331 1.00 92.81 172 LYS A C 1
ATOM 1351 O O . LYS A 1 172 ? -3.423 -22.586 11.023 1.00 92.81 172 LYS A O 1
ATOM 1356 N N . LYS A 1 173 ? -3.910 -20.405 11.278 1.00 91.12 173 LYS A N 1
ATOM 1357 C CA . LYS A 1 173 ? -5.321 -20.536 10.858 1.00 91.12 173 LYS A CA 1
ATOM 1358 C C . LYS A 1 173 ? -5.474 -21.168 9.472 1.00 91.12 173 LYS A C 1
ATOM 1360 O O . LYS A 1 173 ? -6.382 -21.969 9.258 1.00 91.12 173 LYS A O 1
ATOM 1365 N N . PHE A 1 174 ? -4.594 -20.812 8.540 1.00 89.62 174 PHE A N 1
ATOM 1366 C CA . PHE A 1 174 ? -4.587 -21.397 7.205 1.00 89.62 174 PHE A CA 1
ATOM 1367 C C . PHE A 1 174 ? -4.184 -22.878 7.227 1.00 89.62 174 PHE A C 1
ATOM 1369 O O . PHE A 1 174 ? -4.907 -23.714 6.694 1.00 89.62 174 PHE A O 1
ATOM 1376 N N . ASN A 1 175 ? -3.092 -23.224 7.913 1.00 89.12 175 ASN A N 1
ATOM 1377 C CA . ASN A 1 175 ? -2.603 -24.604 8.026 1.00 89.12 175 ASN A CA 1
ATOM 1378 C C . ASN A 1 175 ? -3.572 -25.527 8.788 1.00 89.12 175 ASN A C 1
ATOM 1380 O O . ASN A 1 175 ? -3.627 -26.719 8.512 1.00 89.12 175 ASN A O 1
ATOM 1384 N N . ASP A 1 176 ? -4.349 -24.994 9.734 1.00 86.75 176 ASP A N 1
ATOM 1385 C CA . ASP A 1 176 ? -5.373 -25.763 10.455 1.00 86.75 176 ASP A CA 1
ATOM 1386 C C . ASP A 1 176 ? -6.540 -26.176 9.532 1.00 86.75 176 ASP A C 1
ATOM 1388 O O . ASP A 1 176 ? -7.284 -27.106 9.846 1.00 86.75 176 ASP A O 1
ATOM 1392 N N . THR A 1 177 ? -6.709 -25.492 8.394 1.00 80.25 177 THR A N 1
ATOM 1393 C CA . THR A 1 177 ? -7.815 -25.696 7.444 1.00 80.25 177 THR A CA 1
ATOM 1394 C C . THR A 1 177 ? -7.383 -26.275 6.094 1.00 80.25 177 THR A C 1
ATOM 1396 O O . THR A 1 177 ? -8.239 -26.757 5.357 1.00 80.25 177 THR A O 1
ATOM 1399 N N . HIS A 1 178 ? -6.084 -26.290 5.779 1.00 76.56 178 HIS A N 1
ATOM 1400 C CA . HIS A 1 178 ? -5.546 -26.707 4.481 1.00 76.56 178 HIS A CA 1
ATOM 1401 C C . HIS A 1 178 ? -4.411 -27.729 4.636 1.00 76.56 178 HIS A C 1
ATOM 1403 O O . HIS A 1 178 ? -3.656 -27.706 5.602 1.00 76.56 178 HIS A O 1
ATOM 1409 N N . CYS A 1 179 ? -4.228 -28.606 3.643 1.00 63.22 179 CYS A N 1
ATOM 1410 C CA . CYS A 1 179 ? -3.120 -29.575 3.625 1.00 63.22 179 CYS A CA 1
ATOM 1411 C C . CYS A 1 179 ? -1.746 -28.952 3.301 1.00 63.22 179 CYS A C 1
ATOM 1413 O O . CYS A 1 179 ? -0.728 -29.643 3.356 1.00 63.22 179 CYS A O 1
ATOM 1415 N N . SER A 1 180 ? -1.712 -27.666 2.949 1.00 65.88 180 SER A N 1
ATOM 1416 C CA . SER A 1 180 ? -0.491 -26.908 2.666 1.00 65.88 180 SER A CA 1
ATOM 1417 C C . SER A 1 180 ? 0.163 -26.407 3.957 1.00 65.88 180 SER A C 1
ATOM 1419 O O . SER A 1 180 ? -0.519 -25.936 4.858 1.00 65.88 180 SER A O 1
ATOM 1421 N N . GLU A 1 181 ? 1.497 -26.468 4.035 1.00 78.44 181 GLU A N 1
ATOM 1422 C CA . GLU A 1 181 ? 2.268 -25.979 5.189 1.00 78.44 181 GLU A CA 1
ATOM 1423 C C . GLU A 1 181 ? 2.899 -24.616 4.863 1.00 78.44 181 GLU A C 1
ATOM 1425 O O . GLU A 1 181 ? 3.967 -24.538 4.243 1.00 78.44 181 GLU A O 1
ATOM 1430 N N . VAL A 1 182 ? 2.232 -23.539 5.285 1.00 84.31 182 VAL A N 1
ATOM 1431 C CA . VAL A 1 182 ? 2.766 -22.171 5.265 1.00 84.31 182 VAL A CA 1
ATOM 1432 C C . VAL A 1 182 ? 3.602 -21.940 6.521 1.00 84.31 182 VAL A C 1
ATOM 1434 O O . VAL A 1 182 ? 3.133 -22.143 7.643 1.00 84.31 182 VAL A O 1
ATOM 1437 N N . LYS A 1 183 ? 4.844 -21.487 6.351 1.00 88.19 183 LYS A N 1
ATOM 1438 C CA . LYS A 1 183 ? 5.734 -21.079 7.446 1.00 88.19 183 LYS A CA 1
ATOM 1439 C C . LYS A 1 183 ? 6.066 -19.609 7.335 1.00 88.19 183 LYS A C 1
ATOM 1441 O O . LYS A 1 183 ? 6.304 -19.109 6.242 1.00 88.19 183 LYS A O 1
ATOM 1446 N N . ILE A 1 184 ? 6.123 -18.939 8.474 1.00 90.12 184 ILE A N 1
ATOM 1447 C CA . ILE A 1 184 ? 6.662 -17.588 8.556 1.00 90.12 184 ILE A CA 1
ATOM 1448 C C . ILE A 1 184 ? 8.136 -17.708 8.920 1.00 90.12 184 ILE A C 1
ATOM 1450 O O . ILE A 1 184 ? 8.483 -18.357 9.906 1.00 90.12 184 ILE A O 1
ATOM 1454 N N . GLU A 1 185 ? 9.000 -17.127 8.097 1.00 88.81 185 GLU A N 1
ATOM 1455 C CA . GLU A 1 185 ? 10.438 -17.091 8.332 1.00 88.81 185 GLU A CA 1
ATOM 1456 C C . GLU A 1 185 ? 10.905 -15.644 8.490 1.00 88.81 185 GLU A C 1
ATOM 1458 O O . GLU A 1 185 ? 10.475 -14.752 7.759 1.00 88.81 185 GLU A O 1
ATOM 1463 N N . ASP A 1 186 ? 11.811 -15.428 9.441 1.00 87.69 186 ASP A N 1
ATOM 1464 C CA . ASP A 1 186 ? 12.567 -14.188 9.589 1.00 87.69 186 ASP A CA 1
ATOM 1465 C C . ASP A 1 186 ? 13.962 -14.409 8.993 1.00 87.69 186 ASP A C 1
ATOM 1467 O O . ASP A 1 186 ? 14.791 -15.123 9.566 1.00 87.69 186 ASP A O 1
ATOM 1471 N N . ARG A 1 187 ? 14.204 -13.858 7.800 1.00 79.00 187 ARG A N 1
ATOM 1472 C CA . ARG A 1 187 ? 15.503 -13.915 7.116 1.00 79.00 187 ARG A CA 1
ATOM 1473 C C . ARG A 1 187 ? 15.905 -12.528 6.651 1.00 79.00 187 ARG A C 1
ATOM 1475 O O . ARG A 1 187 ? 15.089 -11.803 6.096 1.00 79.00 187 ARG A O 1
ATOM 1482 N N . ASP A 1 188 ? 17.179 -12.186 6.825 1.00 71.25 188 ASP A N 1
ATOM 1483 C CA . ASP A 1 188 ? 17.758 -10.922 6.345 1.00 71.25 188 ASP A CA 1
ATOM 1484 C C . ASP A 1 188 ? 16.977 -9.669 6.799 1.00 71.25 188 ASP A C 1
ATOM 1486 O O . ASP A 1 188 ? 16.783 -8.734 6.020 1.00 71.25 188 ASP A O 1
ATOM 1490 N N . ASP A 1 189 ? 16.492 -9.665 8.048 1.00 75.50 189 ASP A N 1
ATOM 1491 C CA . ASP A 1 189 ? 15.612 -8.619 8.592 1.00 75.50 189 ASP A CA 1
ATOM 1492 C C . ASP A 1 189 ? 14.341 -8.393 7.761 1.00 75.50 189 ASP A C 1
ATOM 1494 O O . ASP A 1 189 ? 13.875 -7.264 7.581 1.00 75.50 189 ASP A O 1
ATOM 1498 N N . ARG A 1 190 ? 13.778 -9.480 7.228 1.00 81.62 190 ARG A N 1
ATOM 1499 C CA . ARG A 1 190 ? 12.514 -9.496 6.495 1.00 81.62 190 ARG A CA 1
ATOM 1500 C C . ARG A 1 190 ? 11.690 -10.697 6.922 1.00 81.62 190 ARG A C 1
ATOM 1502 O O . ARG A 1 190 ? 12.175 -11.825 6.966 1.00 81.62 190 ARG A O 1
ATOM 1509 N N . ILE A 1 191 ? 10.415 -10.439 7.180 1.00 85.88 191 ILE A N 1
ATOM 1510 C CA . ILE A 1 191 ? 9.430 -11.484 7.438 1.00 85.88 191 ILE A CA 1
ATOM 1511 C C . ILE A 1 191 ? 8.875 -11.929 6.088 1.00 85.88 191 ILE A C 1
ATOM 1513 O O . ILE A 1 191 ? 8.448 -11.094 5.286 1.00 85.88 191 ILE A O 1
ATOM 1517 N N . GLN A 1 192 ? 8.912 -13.233 5.828 1.00 85.75 192 GLN A N 1
ATOM 1518 C CA . GLN A 1 192 ? 8.456 -13.817 4.572 1.00 85.75 192 GLN A CA 1
ATOM 1519 C C . GLN A 1 192 ? 7.602 -15.057 4.815 1.00 85.75 192 GLN A C 1
ATOM 1521 O O . GLN A 1 192 ? 7.853 -15.830 5.742 1.00 85.75 192 GLN A O 1
ATOM 1526 N N . CYS A 1 193 ? 6.617 -15.276 3.947 1.00 83.12 193 CYS A N 1
ATOM 1527 C CA . CYS A 1 193 ? 5.903 -16.547 3.896 1.00 83.12 193 CYS A CA 1
ATOM 1528 C C . CYS A 1 193 ? 6.676 -17.539 3.023 1.00 83.12 193 CYS A C 1
ATOM 1530 O O . CYS A 1 193 ? 6.953 -17.279 1.851 1.00 83.12 193 CYS A O 1
ATOM 1532 N N . PHE A 1 194 ? 6.990 -18.696 3.595 1.00 80.88 194 PHE A N 1
ATOM 1533 C CA . PHE A 1 194 ? 7.561 -19.845 2.912 1.00 80.88 194 PHE A CA 1
ATOM 1534 C C . PHE A 1 194 ? 6.491 -20.927 2.749 1.00 80.88 194 PHE A C 1
ATOM 1536 O O . PHE A 1 194 ? 5.912 -21.391 3.732 1.00 80.88 194 PHE A O 1
ATOM 1543 N N . ILE A 1 195 ? 6.235 -21.341 1.509 1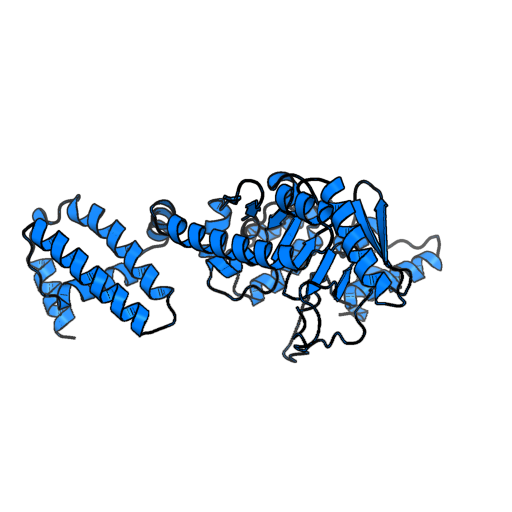.00 72.94 195 ILE A N 1
ATOM 1544 C CA . ILE A 1 195 ? 5.221 -22.342 1.162 1.00 72.94 195 ILE A CA 1
ATOM 1545 C C . ILE A 1 195 ? 5.949 -23.584 0.637 1.00 72.94 195 ILE A C 1
ATOM 1547 O O . ILE A 1 195 ? 6.733 -23.492 -0.306 1.00 72.94 195 ILE A O 1
ATOM 1551 N N . ARG A 1 196 ? 5.721 -24.750 1.258 1.00 55.81 196 ARG A N 1
ATOM 1552 C CA . ARG A 1 196 ? 6.425 -26.008 0.919 1.00 55.81 196 ARG A CA 1
ATOM 1553 C C . ARG A 1 196 ? 5.979 -26.673 -0.395 1.00 55.81 196 ARG A C 1
ATOM 1555 O O . ARG A 1 196 ? 6.655 -27.596 -0.840 1.00 55.81 196 ARG A O 1
ATOM 1562 N N . SER A 1 197 ? 4.916 -26.187 -1.032 1.00 46.81 197 SER A N 1
ATOM 1563 C CA . SER A 1 197 ? 4.369 -26.691 -2.301 1.00 46.81 197 SER A CA 1
ATOM 1564 C C . SER A 1 197 ? 4.360 -25.556 -3.333 1.00 46.81 197 SER A C 1
ATOM 1566 O O . SER A 1 197 ? 3.734 -24.536 -3.079 1.00 46.81 197 SER A O 1
ATOM 1568 N N . GLU A 1 198 ? 5.094 -25.708 -4.440 1.00 43.56 198 GLU A N 1
ATOM 1569 C CA . GLU A 1 198 ? 5.107 -24.851 -5.648 1.00 43.56 198 GLU A CA 1
ATOM 1570 C C . GLU A 1 198 ? 4.566 -23.409 -5.500 1.00 43.56 198 GLU A C 1
ATOM 1572 O O . GLU A 1 198 ? 3.507 -23.052 -6.002 1.00 43.56 198 GLU A O 1
ATOM 1577 N N . GLY A 1 199 ? 5.346 -22.547 -4.844 1.00 50.16 199 GLY A N 1
ATOM 1578 C CA . GLY A 1 199 ? 5.370 -21.099 -5.087 1.00 50.16 199 GLY A CA 1
ATOM 1579 C C . GLY A 1 199 ? 4.209 -20.240 -4.573 1.00 50.16 199 GLY A C 1
ATOM 1580 O O . GLY A 1 199 ? 4.462 -19.081 -4.255 1.00 50.16 199 GLY A O 1
ATOM 1581 N N . ILE A 1 200 ? 2.977 -20.743 -4.466 1.00 53.47 200 ILE A N 1
ATOM 1582 C CA . ILE A 1 200 ? 1.792 -19.953 -4.094 1.00 53.47 200 ILE A CA 1
ATOM 1583 C C . ILE A 1 200 ? 0.751 -20.862 -3.418 1.00 53.47 200 ILE A C 1
ATOM 1585 O O . ILE A 1 200 ? 0.333 -21.862 -3.994 1.00 53.47 200 ILE A O 1
ATOM 1589 N N . ALA A 1 201 ? 0.293 -20.504 -2.213 1.00 53.69 201 ALA A N 1
ATOM 1590 C CA . ALA A 1 201 ? -0.805 -21.191 -1.531 1.00 53.69 201 ALA A CA 1
ATOM 1591 C C . ALA A 1 201 ? -2.100 -20.394 -1.736 1.00 53.69 201 ALA A C 1
ATOM 1593 O O . ALA A 1 201 ? -2.254 -19.301 -1.183 1.00 53.69 201 ALA A O 1
ATOM 1594 N N . LYS A 1 202 ? -3.007 -20.946 -2.547 1.00 57.47 202 LYS A N 1
ATOM 1595 C CA . LYS A 1 202 ? -4.375 -20.452 -2.752 1.00 57.47 202 LYS A CA 1
ATOM 1596 C C . LYS A 1 202 ? -5.360 -21.394 -2.047 1.00 57.47 202 LYS A C 1
ATOM 1598 O O . LYS A 1 202 ? -5.108 -22.597 -1.996 1.00 57.47 202 LYS A O 1
ATOM 1603 N N . ASP A 1 203 ? -6.451 -20.857 -1.506 1.00 54.31 203 ASP A N 1
ATOM 1604 C CA . ASP A 1 203 ? -7.635 -21.657 -1.140 1.00 54.31 203 ASP A CA 1
ATOM 1605 C C . ASP A 1 203 ? -8.197 -22.311 -2.429 1.00 54.31 203 ASP A C 1
ATOM 1607 O O . ASP A 1 203 ? -8.226 -21.667 -3.479 1.00 54.31 203 ASP A O 1
ATOM 1611 N N . GLU A 1 204 ? -8.582 -23.593 -2.389 1.00 45.34 204 GLU A N 1
ATOM 1612 C CA . GLU A 1 204 ? -8.916 -24.411 -3.580 1.00 45.34 204 GLU A CA 1
ATOM 1613 C C . GLU A 1 204 ? -10.157 -23.907 -4.351 1.00 45.34 204 GLU A C 1
ATOM 1615 O O . GLU A 1 204 ? -10.373 -24.295 -5.496 1.00 45.34 204 GLU A O 1
ATOM 1620 N N . GLU A 1 205 ? -10.941 -23.004 -3.757 1.00 47.19 205 GLU A N 1
ATOM 1621 C CA . GLU A 1 205 ? -12.127 -22.365 -4.355 1.00 47.19 205 GLU A CA 1
ATOM 1622 C C . GLU A 1 205 ? -11.892 -20.885 -4.731 1.00 47.19 205 GLU A C 1
ATOM 1624 O O . GLU A 1 205 ? -12.831 -20.090 -4.796 1.00 47.19 205 GLU A O 1
ATOM 1629 N N . PHE A 1 206 ? -10.635 -20.479 -4.936 1.00 44.94 206 PHE A N 1
ATOM 1630 C CA . PHE A 1 206 ? -10.288 -19.145 -5.429 1.00 44.94 206 PHE A CA 1
ATOM 1631 C C . PHE A 1 206 ? -10.559 -19.045 -6.945 1.00 44.94 206 PHE A C 1
ATOM 1633 O O . PHE A 1 206 ? -9.699 -19.388 -7.755 1.00 44.94 206 PHE A O 1
ATOM 1640 N N . GLU A 1 207 ? -11.758 -18.606 -7.340 1.00 36.19 207 GLU A N 1
ATOM 1641 C CA . GLU A 1 207 ? -12.079 -18.293 -8.741 1.00 36.19 207 GLU A CA 1
ATOM 1642 C C . GLU A 1 207 ? -11.631 -16.859 -9.083 1.00 36.19 207 GLU A C 1
ATOM 1644 O O . GLU A 1 207 ? -12.088 -15.892 -8.477 1.00 36.19 207 GLU A O 1
ATOM 1649 N N . GLU A 1 208 ? -10.716 -16.725 -10.048 1.00 37.81 208 GLU A N 1
ATOM 1650 C CA . GLU A 1 208 ? -10.377 -15.445 -10.684 1.00 37.81 208 GLU A CA 1
ATOM 1651 C C . GLU A 1 208 ? -11.491 -15.099 -11.689 1.00 37.81 208 GLU A C 1
ATOM 1653 O O . GLU A 1 208 ? -11.670 -15.809 -12.685 1.00 37.81 208 GLU A O 1
ATOM 1658 N N . GLU A 1 209 ? -12.257 -14.026 -11.458 1.00 30.45 209 GLU A N 1
ATOM 1659 C CA . GLU A 1 209 ? -13.171 -13.499 -12.477 1.00 30.45 209 GLU A CA 1
ATOM 1660 C C . GLU A 1 209 ? -12.341 -12.882 -13.614 1.00 30.45 209 GLU A C 1
ATOM 1662 O O . GLU A 1 209 ? -11.933 -11.726 -13.574 1.00 30.45 209 GLU A O 1
ATOM 1667 N N . GLN A 1 210 ? -12.079 -13.662 -14.666 1.00 28.41 210 GLN A N 1
ATOM 1668 C CA . GLN A 1 210 ? -11.464 -13.131 -15.881 1.00 28.41 210 GLN A CA 1
ATOM 1669 C C . GLN A 1 210 ? -12.457 -12.248 -16.645 1.00 28.41 210 GLN A C 1
ATOM 1671 O O . GLN A 1 210 ? -13.162 -12.718 -17.543 1.00 28.41 210 GLN A O 1
ATOM 1676 N N . GLU A 1 211 ? -12.474 -10.944 -16.367 1.00 25.33 211 GLU A N 1
ATOM 1677 C CA . GLU A 1 211 ? -12.979 -9.984 -17.348 1.00 25.33 211 GLU A CA 1
ATOM 1678 C C . GLU A 1 211 ? -11.978 -9.866 -18.504 1.00 25.33 211 GLU A C 1
ATOM 1680 O O . GLU A 1 211 ? -10.969 -9.158 -18.471 1.00 25.33 211 GLU A O 1
ATOM 1685 N N . SER A 1 212 ? -12.281 -10.590 -19.583 1.00 29.12 212 SER A N 1
ATOM 1686 C CA . SER A 1 212 ? -11.585 -10.475 -20.854 1.00 29.12 212 SER A CA 1
ATOM 1687 C C . SER A 1 212 ? -11.820 -9.086 -21.455 1.00 29.12 212 SER A C 1
ATOM 1689 O O . SER A 1 212 ? -12.819 -8.864 -22.136 1.00 29.12 212 SER A O 1
ATOM 1691 N N . ASN A 1 213 ? -10.888 -8.159 -21.244 1.00 24.80 213 ASN A N 1
ATOM 1692 C CA . ASN A 1 213 ? -10.667 -7.015 -22.128 1.00 24.80 213 ASN A CA 1
ATOM 1693 C C . ASN A 1 213 ? -9.231 -6.487 -21.986 1.00 24.80 213 ASN A C 1
ATOM 1695 O O . ASN A 1 213 ? -8.965 -5.557 -21.239 1.00 24.80 213 ASN A O 1
ATOM 1699 N N . GLY A 1 214 ? -8.318 -7.074 -22.768 1.00 28.88 214 GLY A N 1
ATOM 1700 C CA . GLY A 1 214 ? -7.106 -6.427 -23.284 1.00 28.88 214 GLY A CA 1
ATOM 1701 C C . GLY A 1 214 ? -6.131 -5.811 -22.270 1.00 28.88 214 GLY A C 1
ATOM 1702 O O . GLY A 1 214 ? -6.249 -4.642 -21.927 1.00 28.88 214 GLY A O 1
ATOM 1703 N N . ILE A 1 215 ? -5.050 -6.549 -21.982 1.00 28.95 215 ILE A N 1
ATOM 1704 C CA . ILE A 1 215 ? -3.845 -6.101 -21.254 1.00 28.95 215 ILE A CA 1
ATOM 1705 C C . ILE A 1 215 ? -4.110 -5.860 -19.753 1.00 28.95 215 ILE A C 1
ATOM 1707 O O . ILE A 1 215 ? -4.086 -4.724 -19.280 1.00 28.95 215 ILE A O 1
ATOM 1711 N N . SER A 1 216 ? -4.298 -6.939 -18.984 1.00 27.12 216 SER A N 1
ATOM 1712 C CA . SER A 1 216 ? -4.129 -6.910 -17.527 1.00 27.12 216 SER A CA 1
ATOM 1713 C C . SER A 1 216 ? -2.636 -7.039 -17.194 1.00 27.12 216 SER A C 1
ATOM 1715 O O . SER A 1 216 ? -2.036 -8.109 -17.211 1.00 27.12 216 SER A O 1
ATOM 1717 N N . ASP A 1 217 ? -1.990 -5.891 -16.995 1.00 32.75 217 ASP A N 1
ATOM 1718 C CA . ASP A 1 217 ? -0.627 -5.787 -16.461 1.00 32.75 217 ASP A CA 1
ATOM 1719 C C . ASP A 1 217 ? -0.750 -5.727 -14.930 1.00 32.75 217 ASP A C 1
ATOM 1721 O O . ASP A 1 217 ? -0.772 -4.655 -14.313 1.00 32.75 217 ASP A O 1
ATOM 1725 N N . GLU A 1 218 ? -0.990 -6.893 -14.334 1.00 36.34 218 GLU A N 1
ATOM 1726 C CA . GLU A 1 218 ? -1.036 -7.108 -12.891 1.00 36.34 218 GLU A CA 1
ATOM 1727 C C . GLU A 1 218 ? 0.401 -6.971 -12.378 1.00 36.34 218 GLU A C 1
ATOM 1729 O O . GLU A 1 218 ? 1.254 -7.785 -12.669 1.00 36.34 218 GLU A O 1
ATOM 1734 N N . THR A 1 219 ? 0.758 -5.861 -11.729 1.00 32.09 219 THR A N 1
ATOM 1735 C CA . THR A 1 219 ? 2.149 -5.624 -11.285 1.00 32.09 219 THR A CA 1
ATOM 1736 C C . THR A 1 219 ? 2.339 -5.761 -9.780 1.00 32.09 219 THR A C 1
ATOM 1738 O O . THR A 1 219 ? 3.350 -5.317 -9.256 1.00 32.09 219 THR A O 1
ATOM 1741 N N . GLU A 1 220 ? 1.387 -6.329 -9.053 1.00 39.31 220 GLU A N 1
ATOM 1742 C CA . GLU A 1 220 ? 1.517 -6.615 -7.622 1.00 39.31 220 GLU A CA 1
ATOM 1743 C C . GLU A 1 220 ? 0.807 -7.936 -7.330 1.00 39.31 220 GLU A C 1
ATOM 1745 O O . GLU A 1 220 ? -0.195 -8.176 -8.000 1.00 39.31 220 GLU A O 1
ATOM 1750 N N . PRO A 1 221 ? 1.289 -8.752 -6.367 1.00 33.09 221 PRO A N 1
ATOM 1751 C CA . PRO A 1 221 ? 0.670 -10.019 -5.986 1.00 33.09 221 PRO A CA 1
ATOM 1752 C C . PRO A 1 221 ? -0.650 -9.737 -5.276 1.00 33.09 221 PRO A C 1
ATOM 1754 O O . PRO A 1 221 ? -0.763 -9.838 -4.057 1.00 33.09 221 PRO A O 1
ATOM 1757 N N . TYR A 1 222 ? -1.628 -9.310 -6.054 1.00 39.19 222 TYR A N 1
ATOM 1758 C CA . TYR A 1 222 ? -2.988 -9.085 -5.642 1.00 39.19 222 TYR A CA 1
ATOM 1759 C C . TYR A 1 222 ? -3.810 -10.172 -6.286 1.00 39.19 222 TYR A C 1
ATOM 1761 O O . TYR A 1 222 ? -4.194 -10.100 -7.446 1.00 39.19 222 TYR A O 1
ATOM 1769 N N . ALA A 1 223 ? -4.085 -11.184 -5.477 1.00 37.66 223 ALA A N 1
ATOM 1770 C CA . ALA A 1 223 ? -5.271 -11.976 -5.675 1.00 37.66 223 ALA A CA 1
ATOM 1771 C C . ALA A 1 223 ? -6.450 -10.987 -5.572 1.00 37.66 223 ALA A C 1
ATOM 1773 O O . ALA A 1 223 ? -6.634 -10.367 -4.518 1.00 37.66 223 ALA A O 1
ATOM 1774 N N . GLU A 1 224 ? -7.178 -10.751 -6.669 1.00 34.41 224 GLU A N 1
ATOM 1775 C CA . GLU A 1 224 ? -8.415 -9.968 -6.622 1.00 34.41 224 GLU A CA 1
ATOM 1776 C C . GLU A 1 224 ? -9.279 -10.497 -5.477 1.00 34.41 224 GLU A C 1
ATOM 1778 O O . GLU A 1 224 ? -9.399 -11.706 -5.290 1.00 34.41 224 GLU A O 1
ATOM 1783 N N . SER A 1 225 ? -9.809 -9.601 -4.638 1.00 39.09 225 SER A N 1
ATOM 1784 C CA . SER A 1 225 ? -10.617 -10.023 -3.491 1.00 39.09 225 SER A CA 1
ATOM 1785 C C . SER A 1 225 ? -11.775 -10.884 -4.001 1.00 39.09 225 SER A C 1
ATOM 1787 O O . SER A 1 225 ? -12.616 -10.347 -4.721 1.00 39.09 225 SER A O 1
ATOM 1789 N N . PRO A 1 226 ? -11.845 -12.180 -3.648 1.00 37.06 226 PRO A N 1
ATOM 1790 C CA . PRO A 1 226 ? -12.840 -13.064 -4.226 1.00 37.06 226 PRO A CA 1
ATOM 1791 C C . PRO A 1 226 ? -14.237 -12.584 -3.839 1.00 37.06 226 PRO A C 1
ATOM 1793 O O . PRO A 1 226 ? -14.465 -12.138 -2.706 1.00 37.06 226 PRO A O 1
ATOM 1796 N N . THR A 1 227 ? -15.189 -12.720 -4.759 1.00 39.78 227 THR A N 1
ATOM 1797 C CA . THR A 1 227 ? -16.615 -12.743 -4.432 1.00 39.78 227 THR A CA 1
ATOM 1798 C C . THR A 1 227 ? -16.839 -13.838 -3.394 1.00 39.78 227 THR A C 1
ATOM 1800 O O . THR A 1 227 ? -16.670 -15.029 -3.649 1.00 39.78 227 THR A O 1
ATOM 1803 N N . ILE A 1 228 ? -17.135 -13.421 -2.165 1.00 44.28 228 ILE A N 1
ATOM 1804 C CA . ILE A 1 228 ? -17.291 -14.327 -1.032 1.00 44.28 228 ILE A CA 1
ATOM 1805 C C . ILE A 1 228 ? -18.602 -15.095 -1.220 1.00 44.28 228 ILE A C 1
ATOM 1807 O O . ILE A 1 228 ? -19.676 -14.502 -1.177 1.00 44.28 228 ILE A O 1
ATOM 1811 N N . ASN A 1 229 ? -18.511 -16.417 -1.381 1.00 47.75 229 ASN A N 1
ATOM 1812 C CA . ASN A 1 229 ? -19.618 -17.324 -1.078 1.00 47.75 229 ASN A CA 1
ATOM 1813 C C . ASN A 1 229 ? -20.058 -17.064 0.377 1.00 47.75 229 ASN A C 1
ATOM 1815 O O . ASN A 1 229 ? -19.236 -17.197 1.290 1.00 47.75 229 ASN A O 1
ATOM 1819 N N . ASP A 1 230 ? -21.320 -16.672 0.573 1.00 55.97 230 ASP A N 1
ATOM 1820 C CA . ASP A 1 230 ? -21.861 -16.028 1.791 1.00 55.97 230 ASP A CA 1
ATOM 1821 C C . ASP A 1 230 ? -21.759 -16.874 3.087 1.00 55.97 230 ASP A C 1
ATOM 1823 O O . ASP A 1 230 ? -22.009 -16.373 4.182 1.00 55.97 230 ASP A O 1
ATOM 1827 N N . ASP A 1 231 ? -21.338 -18.140 2.996 1.00 70.19 231 ASP A N 1
ATOM 1828 C CA . ASP A 1 231 ? -21.313 -19.088 4.119 1.00 70.19 231 ASP A CA 1
ATOM 1829 C C . ASP A 1 231 ? -19.956 -19.209 4.849 1.00 70.19 231 ASP A C 1
ATOM 1831 O O . ASP A 1 231 ? -19.886 -19.818 5.922 1.00 70.19 231 ASP A O 1
ATOM 1835 N N . LYS A 1 232 ? -18.853 -18.658 4.315 1.00 80.50 232 LYS A N 1
ATOM 1836 C CA . LYS A 1 232 ? -17.520 -18.788 4.946 1.00 80.50 232 LYS A CA 1
ATOM 1837 C C . LYS A 1 232 ? -17.236 -17.658 5.961 1.00 80.50 232 LYS A C 1
ATOM 1839 O O . LYS A 1 232 ? -17.639 -16.517 5.740 1.00 80.50 232 LYS A O 1
ATOM 1844 N N . PRO A 1 233 ? -16.472 -17.917 7.047 1.00 86.00 233 PRO A N 1
ATOM 1845 C CA . PRO A 1 233 ? -16.131 -16.890 8.034 1.00 86.00 233 PRO A CA 1
ATOM 1846 C C . PRO A 1 233 ? -15.410 -15.686 7.416 1.00 86.00 233 PRO A C 1
ATOM 1848 O O . PRO A 1 233 ? -14.539 -15.850 6.552 1.00 86.00 233 PRO A O 1
ATOM 1851 N N . LYS A 1 234 ? -15.752 -14.487 7.899 1.00 93.56 234 LYS A N 1
ATOM 1852 C CA . LYS A 1 234 ? -15.089 -13.237 7.514 1.00 93.56 234 LYS A CA 1
ATOM 1853 C C . LYS A 1 234 ? -13.654 -13.165 8.023 1.00 93.56 234 LYS A C 1
ATOM 1855 O O . LYS A 1 234 ? -13.316 -13.759 9.047 1.00 93.56 234 LYS A O 1
ATOM 1860 N N . TYR A 1 235 ? -12.838 -12.380 7.324 1.00 94.62 235 TYR A N 1
ATOM 1861 C CA . TYR A 1 235 ? -11.423 -12.131 7.612 1.00 94.62 235 TYR A CA 1
ATOM 1862 C C . TYR A 1 235 ? -10.547 -13.387 7.743 1.00 94.62 235 TYR A C 1
ATOM 1864 O O . TYR A 1 235 ? -9.535 -13.384 8.450 1.00 94.62 235 TYR A O 1
ATOM 1872 N N . ARG A 1 236 ? -10.920 -14.476 7.068 1.00 92.25 236 ARG A N 1
ATOM 1873 C CA . ARG A 1 236 ? -10.092 -15.688 6.995 1.00 92.25 236 ARG A CA 1
ATOM 1874 C C . ARG A 1 236 ? -8.939 -15.477 6.006 1.00 92.25 236 ARG A C 1
ATOM 1876 O O . ARG A 1 236 ? -9.125 -14.738 5.041 1.00 92.25 236 ARG A O 1
ATOM 1883 N N . PRO A 1 237 ? -7.775 -16.114 6.192 1.00 92.25 237 PRO A N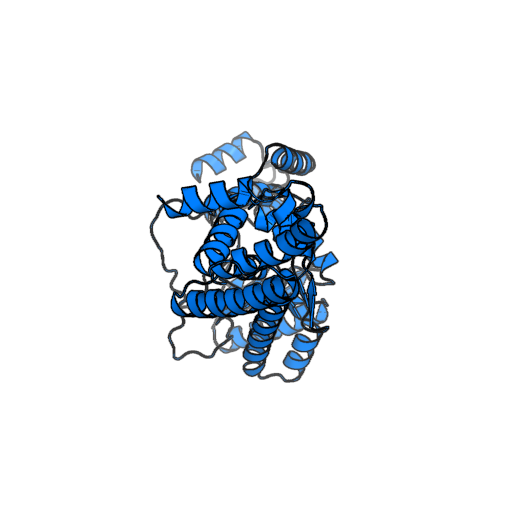 1
ATOM 1884 C CA . PRO A 1 237 ? -6.714 -16.051 5.196 1.00 92.25 237 PRO A CA 1
ATOM 1885 C C . PRO A 1 237 ? -7.147 -16.784 3.918 1.00 92.25 237 PRO A C 1
ATOM 1887 O O . PRO A 1 237 ? -7.637 -17.907 4.002 1.00 92.25 237 PRO A O 1
ATOM 1890 N N . VAL A 1 238 ? -6.988 -16.142 2.758 1.00 89.69 238 VAL A N 1
ATOM 1891 C CA . VAL A 1 238 ? -7.379 -16.698 1.444 1.00 89.69 238 VAL A CA 1
ATOM 1892 C C . VAL A 1 238 ? -6.189 -16.913 0.514 1.00 89.69 238 VAL A C 1
ATOM 1894 O O . VAL A 1 238 ? -6.238 -17.773 -0.363 1.00 89.69 238 VAL A O 1
ATOM 1897 N N . PHE A 1 239 ? -5.119 -16.140 0.703 1.00 85.81 239 PHE A N 1
ATOM 1898 C CA . PHE A 1 239 ? -3.963 -16.158 -0.181 1.00 85.81 239 PHE A CA 1
ATOM 1899 C C . PHE A 1 239 ? -2.679 -15.784 0.557 1.00 85.81 239 PHE A C 1
ATOM 1901 O O . PHE A 1 239 ? -2.662 -14.841 1.352 1.00 85.81 239 PHE A O 1
ATOM 1908 N N . PHE A 1 240 ? -1.592 -16.491 0.249 1.00 85.62 240 PHE A N 1
ATOM 1909 C CA . PHE A 1 240 ? -0.251 -16.173 0.734 1.00 85.62 240 PHE A CA 1
ATOM 1910 C C . PHE A 1 240 ? 0.702 -15.962 -0.439 1.00 85.62 240 PHE A C 1
ATOM 1912 O O . PHE A 1 240 ? 0.923 -16.860 -1.251 1.00 85.62 240 PHE A O 1
ATOM 1919 N N . SER A 1 241 ? 1.334 -14.791 -0.462 1.00 82.06 241 SER A N 1
ATOM 1920 C CA . SER A 1 241 ? 2.535 -14.527 -1.254 1.00 82.06 241 SER A CA 1
ATOM 1921 C C . SER A 1 241 ? 3.755 -14.479 -0.337 1.00 82.06 241 SER A C 1
ATOM 1923 O O . SER A 1 241 ? 3.626 -14.420 0.883 1.00 82.06 241 SER A O 1
ATOM 1925 N N . THR A 1 242 ? 4.961 -14.406 -0.902 1.00 81.44 242 THR A N 1
ATOM 1926 C CA . THR A 1 242 ? 6.189 -14.241 -0.105 1.00 81.44 242 THR A CA 1
ATOM 1927 C C . THR A 1 242 ? 6.158 -13.009 0.811 1.00 81.44 242 THR A C 1
ATOM 1929 O O . THR A 1 242 ? 6.790 -13.023 1.862 1.00 81.44 242 THR A O 1
ATOM 1932 N N . ASN A 1 243 ? 5.451 -11.943 0.420 1.00 84.50 243 ASN A N 1
ATOM 1933 C CA . ASN A 1 243 ? 5.560 -10.611 1.028 1.00 84.50 243 ASN A CA 1
ATOM 1934 C C . ASN A 1 243 ? 4.260 -10.092 1.658 1.00 84.50 243 ASN A C 1
ATOM 1936 O O . ASN A 1 243 ? 4.285 -9.037 2.302 1.00 84.50 243 ASN A O 1
ATOM 1940 N N . ALA A 1 244 ? 3.142 -10.786 1.446 1.00 89.31 244 ALA A N 1
ATOM 1941 C CA . ALA A 1 244 ? 1.825 -10.365 1.896 1.00 89.31 244 ALA A CA 1
ATOM 1942 C C . ALA A 1 244 ? 0.883 -11.553 2.122 1.00 89.31 244 ALA A C 1
ATOM 1944 O O . ALA A 1 244 ? 1.002 -12.588 1.462 1.00 89.31 244 ALA A O 1
ATOM 1945 N N . ILE A 1 245 ? -0.072 -11.357 3.028 1.00 92.06 245 ILE A N 1
ATOM 1946 C CA . ILE A 1 245 ? -1.143 -12.301 3.349 1.00 92.06 245 ILE A CA 1
ATOM 1947 C C . ILE A 1 245 ? -2.470 -11.606 3.058 1.00 92.06 245 ILE A C 1
ATOM 1949 O O . ILE A 1 245 ? -2.800 -10.620 3.719 1.00 92.06 245 ILE A O 1
ATOM 1953 N N . SER A 1 246 ? -3.240 -12.110 2.101 1.00 92.44 246 SER A N 1
ATOM 1954 C CA . SER A 1 246 ? -4.564 -11.567 1.798 1.00 92.44 246 SER A CA 1
ATOM 1955 C C . SER A 1 246 ? -5.615 -12.322 2.604 1.00 92.44 246 SER A C 1
ATOM 1957 O O . SER A 1 246 ? -5.652 -13.558 2.632 1.00 92.44 246 SER A O 1
ATOM 1959 N N . LEU A 1 247 ? -6.467 -11.568 3.287 1.00 94.25 247 LEU A N 1
ATOM 1960 C CA . LEU A 1 247 ? -7.621 -12.071 4.016 1.00 94.25 247 LEU A CA 1
ATOM 1961 C C . LEU A 1 247 ? -8.889 -11.807 3.201 1.00 94.25 247 LEU A C 1
ATOM 1963 O O . LEU A 1 247 ? -8.946 -10.882 2.388 1.00 94.25 247 LEU A O 1
ATOM 1967 N N . SER A 1 248 ? -9.942 -12.576 3.467 1.00 92.19 248 SER A N 1
ATOM 1968 C CA . SER A 1 248 ? -11.271 -12.229 2.974 1.00 92.19 248 SER A CA 1
ATOM 1969 C C . SER A 1 248 ? -11.693 -10.853 3.499 1.00 92.19 248 SER A C 1
ATOM 1971 O O . SER A 1 248 ? -11.135 -10.318 4.462 1.00 92.19 248 SER A O 1
ATOM 1973 N N . ASP A 1 249 ? -12.698 -10.266 2.852 1.00 93.00 249 ASP A N 1
ATOM 1974 C CA . ASP A 1 249 ? -13.205 -8.938 3.195 1.00 93.00 249 ASP A CA 1
ATOM 1975 C C . ASP A 1 249 ? -12.151 -7.833 3.000 1.00 93.00 249 ASP A C 1
ATOM 1977 O O . ASP A 1 249 ? -12.150 -6.835 3.728 1.00 93.00 249 ASP A O 1
ATOM 1981 N N . LYS A 1 250 ? -11.298 -7.976 1.977 1.00 93.50 250 LYS A N 1
ATOM 1982 C CA . LYS A 1 250 ? -10.421 -6.921 1.448 1.00 93.50 250 LYS A CA 1
ATOM 1983 C C . LYS A 1 250 ? -9.285 -6.475 2.386 1.00 93.50 250 LYS A C 1
ATOM 1985 O O . LYS A 1 250 ? -8.748 -5.391 2.193 1.00 93.50 250 LYS A O 1
ATOM 1990 N N . ILE A 1 251 ? -8.912 -7.236 3.419 1.00 96.56 251 ILE A N 1
ATOM 1991 C CA . ILE A 1 251 ? -7.743 -6.896 4.258 1.00 96.56 251 ILE A CA 1
ATOM 1992 C C . ILE A 1 251 ? -6.500 -7.561 3.674 1.00 96.56 251 ILE A C 1
ATOM 1994 O O . ILE A 1 251 ? -6.480 -8.776 3.505 1.00 96.56 251 ILE A O 1
ATOM 1998 N N . GLN A 1 252 ? -5.445 -6.787 3.436 1.00 95.38 252 GLN A N 1
ATOM 1999 C CA . GLN A 1 252 ? -4.149 -7.313 3.028 1.00 95.38 252 GLN A CA 1
ATOM 2000 C C . GLN A 1 252 ? -3.092 -6.972 4.070 1.00 95.38 252 GLN A C 1
ATOM 2002 O O . GLN A 1 252 ? -2.863 -5.809 4.379 1.00 95.38 252 GLN A O 1
ATOM 2007 N N . LEU A 1 253 ? -2.424 -7.985 4.611 1.00 96.19 253 LEU A N 1
ATOM 2008 C CA . LEU A 1 253 ? -1.322 -7.804 5.546 1.00 96.19 253 LEU A CA 1
ATOM 2009 C C . LEU A 1 253 ? -0.021 -7.736 4.758 1.00 96.19 253 LEU A C 1
ATOM 2011 O O . LEU A 1 253 ? 0.431 -8.750 4.225 1.00 96.19 253 LEU A O 1
ATOM 2015 N N . VAL A 1 254 ? 0.601 -6.564 4.700 1.00 93.25 254 VAL A N 1
ATOM 2016 C CA . VAL A 1 254 ? 1.915 -6.401 4.078 1.00 93.25 254 VAL A CA 1
ATOM 2017 C C . VAL A 1 254 ? 2.985 -6.685 5.126 1.00 93.25 254 VAL A C 1
ATOM 2019 O O . VAL A 1 254 ? 3.210 -5.894 6.040 1.00 93.25 254 VAL A O 1
ATOM 2022 N N . ILE A 1 255 ? 3.657 -7.829 4.992 1.00 91.75 255 ILE A N 1
ATOM 2023 C CA . ILE A 1 255 ? 4.597 -8.336 6.006 1.00 91.75 255 ILE A CA 1
ATOM 2024 C C . ILE A 1 255 ? 6.065 -8.028 5.686 1.00 91.75 255 ILE A C 1
ATOM 2026 O O . ILE A 1 255 ? 6.929 -8.105 6.559 1.00 91.75 255 ILE A O 1
ATOM 2030 N N . ARG A 1 256 ? 6.350 -7.621 4.442 1.00 86.25 256 ARG A N 1
ATOM 2031 C CA . ARG A 1 256 ? 7.710 -7.307 3.971 1.00 86.25 256 ARG A CA 1
ATOM 2032 C C . ARG A 1 256 ? 8.338 -6.102 4.674 1.00 86.25 256 ARG A C 1
ATOM 2034 O O . ARG A 1 256 ? 9.562 -6.026 4.772 1.00 86.25 256 ARG A O 1
ATOM 2041 N N . PHE A 1 257 ? 7.519 -5.143 5.099 1.00 89.06 257 PHE A N 1
ATOM 2042 C CA . PHE A 1 257 ? 7.968 -3.887 5.693 1.00 89.06 257 PHE A CA 1
ATOM 2043 C C . PHE A 1 257 ? 7.191 -3.606 6.977 1.00 89.06 257 PHE A C 1
ATOM 2045 O O . PHE A 1 257 ? 5.995 -3.861 7.062 1.00 89.06 257 PHE A O 1
ATOM 2052 N N . TYR A 1 258 ? 7.880 -3.042 7.958 1.00 93.81 258 TYR A N 1
ATOM 2053 C CA . TYR A 1 258 ? 7.341 -2.661 9.259 1.00 93.81 258 TYR A CA 1
ATOM 2054 C C . TYR A 1 258 ? 8.128 -1.457 9.778 1.00 93.81 258 TYR A C 1
ATOM 2056 O O . TYR A 1 258 ? 9.238 -1.192 9.308 1.00 93.81 258 TYR A O 1
ATOM 2064 N N . GLY A 1 259 ? 7.555 -0.732 10.732 1.00 94.69 259 GLY A N 1
ATOM 2065 C CA . GLY A 1 259 ? 8.160 0.471 11.304 1.00 94.69 259 GLY A CA 1
ATOM 2066 C C . GLY A 1 259 ? 7.191 1.644 11.358 1.00 94.69 259 GLY A C 1
ATOM 2067 O O . GLY A 1 259 ? 5.974 1.486 11.225 1.00 94.69 259 GLY A O 1
ATOM 2068 N N . SER A 1 260 ? 7.729 2.846 11.553 1.00 94.19 260 SER A N 1
ATOM 2069 C CA . SER A 1 260 ? 6.927 4.069 11.483 1.00 94.19 260 SER A CA 1
ATOM 2070 C C . SER A 1 260 ? 6.376 4.295 10.063 1.00 94.19 260 SER A C 1
ATOM 2072 O O . SER A 1 260 ? 6.926 3.758 9.094 1.00 94.19 260 SER A O 1
ATOM 2074 N N . PRO A 1 261 ? 5.318 5.112 9.889 1.00 92.38 261 PRO A N 1
ATOM 2075 C CA . PRO A 1 261 ? 4.830 5.468 8.556 1.00 92.38 261 PRO A CA 1
ATOM 2076 C C . PRO A 1 261 ? 5.937 5.990 7.630 1.00 92.38 261 PRO A C 1
ATOM 2078 O O . PRO A 1 261 ? 6.016 5.593 6.470 1.00 92.38 261 PRO A O 1
ATOM 2081 N N . GLU A 1 262 ? 6.857 6.801 8.156 1.00 91.75 262 GLU A N 1
ATOM 2082 C CA . GLU A 1 262 ? 8.002 7.322 7.408 1.00 91.75 262 GLU A CA 1
ATOM 2083 C C . GLU A 1 262 ? 8.960 6.212 6.959 1.00 91.75 262 GLU A C 1
ATOM 2085 O O . GLU A 1 262 ? 9.543 6.297 5.880 1.00 91.75 262 GLU A O 1
ATOM 2090 N N . GLU A 1 263 ? 9.158 5.172 7.770 1.00 92.62 263 GLU A N 1
ATOM 2091 C CA . GLU A 1 263 ? 9.994 4.022 7.416 1.00 92.62 263 GLU A CA 1
ATOM 2092 C C . GLU A 1 263 ? 9.338 3.141 6.354 1.00 92.62 263 GLU A C 1
ATOM 2094 O O . GLU A 1 263 ? 10.016 2.706 5.419 1.00 92.62 263 GLU A O 1
ATOM 2099 N N . ILE A 1 264 ? 8.023 2.938 6.454 1.00 92.38 264 ILE A N 1
ATOM 2100 C CA . ILE A 1 264 ? 7.232 2.195 5.468 1.00 92.38 264 ILE A CA 1
ATOM 2101 C C . ILE A 1 264 ? 7.264 2.922 4.115 1.00 92.38 264 ILE A C 1
ATOM 2103 O O . ILE A 1 264 ? 7.619 2.316 3.099 1.00 92.38 264 ILE A O 1
ATOM 2107 N N . HIS A 1 265 ? 6.993 4.233 4.100 1.00 92.38 265 HIS A N 1
ATOM 2108 C CA . HIS A 1 265 ? 6.935 5.052 2.881 1.00 92.38 265 HIS A CA 1
ATOM 2109 C C . HIS A 1 265 ? 8.279 5.217 2.164 1.00 92.38 265 HIS A C 1
ATOM 2111 O O . HIS A 1 265 ? 8.285 5.524 0.976 1.00 92.38 265 HIS A O 1
ATOM 2117 N N . LYS A 1 266 ? 9.426 4.932 2.801 1.00 89.94 266 LYS A N 1
ATOM 2118 C CA . LYS A 1 266 ? 10.730 4.850 2.097 1.00 89.94 266 LYS A CA 1
ATOM 2119 C C . LYS A 1 266 ? 10.770 3.761 1.021 1.00 89.94 266 LYS A C 1
ATOM 2121 O O . LYS A 1 266 ? 11.687 3.751 0.202 1.00 89.94 266 LYS A O 1
ATOM 2126 N N . ASN A 1 267 ? 9.838 2.811 1.059 1.00 86.94 267 ASN A N 1
ATOM 2127 C CA . ASN A 1 267 ? 9.739 1.735 0.076 1.00 86.94 267 ASN A CA 1
ATOM 2128 C C . ASN A 1 267 ? 8.718 2.042 -1.034 1.00 86.94 267 ASN A C 1
ATOM 2130 O O . ASN A 1 267 ? 8.533 1.209 -1.916 1.00 86.94 267 ASN A O 1
ATOM 2134 N N . TYR A 1 268 ? 8.065 3.209 -0.988 1.00 90.81 268 TYR A N 1
ATOM 2135 C CA . TYR A 1 268 ? 7.060 3.635 -1.958 1.00 90.81 268 TYR A CA 1
ATOM 2136 C C . TYR A 1 268 ? 7.721 4.426 -3.082 1.00 90.81 268 TYR A C 1
ATOM 2138 O O . TYR A 1 268 ? 8.705 5.126 -2.869 1.00 90.81 268 TYR A O 1
ATOM 2146 N N . ASP A 1 269 ? 7.163 4.328 -4.282 1.00 92.69 269 ASP A N 1
ATOM 2147 C CA . ASP A 1 269 ? 7.704 4.941 -5.493 1.00 92.69 269 ASP A CA 1
ATOM 2148 C C . ASP A 1 269 ? 7.075 6.298 -5.827 1.00 92.69 269 ASP A C 1
ATOM 2150 O O . ASP A 1 269 ? 7.768 7.215 -6.286 1.00 92.69 269 ASP A O 1
ATOM 2154 N N . PHE A 1 270 ? 5.773 6.446 -5.579 1.00 95.50 270 PHE A N 1
ATOM 2155 C CA . PHE A 1 270 ? 5.012 7.652 -5.882 1.00 95.50 270 PHE A CA 1
ATOM 2156 C C . PHE A 1 270 ? 4.383 8.281 -4.639 1.00 95.50 270 PHE A C 1
ATOM 2158 O O . PHE A 1 270 ? 3.812 7.610 -3.782 1.00 95.50 270 PHE A O 1
ATOM 2165 N N . VAL A 1 271 ? 4.412 9.616 -4.590 1.00 95.38 271 VAL A N 1
ATOM 2166 C CA . VAL A 1 271 ? 3.949 10.388 -3.424 1.00 95.38 271 VAL A CA 1
ATOM 2167 C C . VAL A 1 271 ? 2.450 10.246 -3.133 1.00 95.38 271 VAL A C 1
ATOM 2169 O O . VAL A 1 271 ? 2.035 10.408 -1.996 1.00 95.38 271 VAL A O 1
ATOM 2172 N N . HIS A 1 272 ? 1.609 9.949 -4.128 1.00 93.62 272 HIS A N 1
ATOM 2173 C CA . HIS A 1 272 ? 0.161 9.847 -3.909 1.00 93.62 272 HIS A CA 1
ATOM 2174 C C . HIS A 1 272 ? -0.224 8.694 -2.970 1.00 93.62 272 HIS A C 1
ATOM 2176 O O . HIS A 1 272 ? -1.235 8.782 -2.283 1.00 93.62 272 HIS A O 1
ATOM 2182 N N . CYS A 1 273 ? 0.604 7.651 -2.891 1.00 93.12 273 CYS A N 1
ATOM 2183 C CA . CYS A 1 273 ? 0.382 6.512 -2.007 1.00 93.12 273 CYS A CA 1
ATOM 2184 C C . CYS A 1 273 ? 0.858 6.760 -0.563 1.00 93.12 273 CYS A C 1
ATOM 2186 O O . CYS A 1 273 ? 0.667 5.899 0.288 1.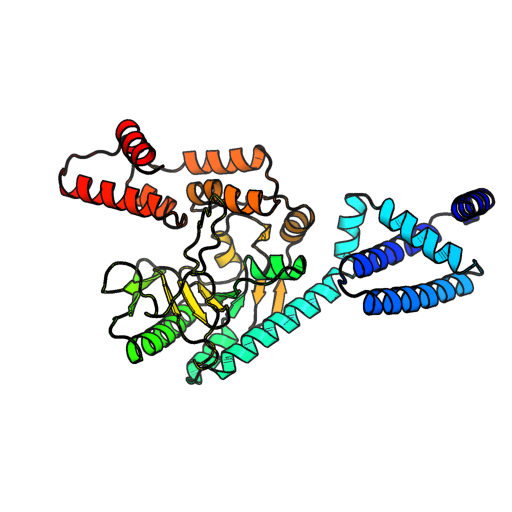00 93.12 273 CYS A O 1
ATOM 2188 N N . THR A 1 274 ? 1.466 7.913 -0.251 1.00 94.88 274 THR A N 1
ATOM 2189 C CA . THR A 1 274 ? 2.048 8.186 1.079 1.00 94.88 274 THR A CA 1
ATOM 2190 C C . THR A 1 274 ? 1.061 8.823 2.061 1.00 94.88 274 THR A C 1
ATOM 2192 O O . THR A 1 274 ? 1.467 9.398 3.070 1.00 94.88 274 THR A O 1
ATOM 2195 N N . CYS A 1 275 ? -0.242 8.788 1.778 1.00 94.31 275 CYS A N 1
ATOM 2196 C CA . CYS A 1 275 ? -1.246 9.051 2.805 1.00 94.31 275 CYS A CA 1
ATOM 2197 C C . CYS A 1 275 ? -1.315 7.843 3.742 1.00 94.31 275 CYS A C 1
ATOM 2199 O O . CYS A 1 275 ? -1.269 6.702 3.282 1.00 94.31 275 CYS A O 1
ATOM 2201 N N . CYS A 1 276 ? -1.425 8.067 5.047 1.00 96.25 276 CYS A N 1
ATOM 2202 C CA . CYS A 1 276 ? -1.492 6.976 6.014 1.00 96.25 276 CYS A CA 1
ATOM 2203 C C . CYS A 1 276 ? -2.477 7.268 7.139 1.00 96.25 276 CYS A C 1
ATOM 2205 O O . CYS A 1 276 ? -2.767 8.417 7.465 1.00 96.25 276 CYS A O 1
ATOM 2207 N N . TYR A 1 277 ? -2.984 6.198 7.730 1.00 97.62 277 TYR A N 1
ATOM 2208 C CA . TYR A 1 277 ? -3.819 6.205 8.912 1.00 97.62 277 TYR A CA 1
ATOM 2209 C C . TYR A 1 277 ? -3.203 5.275 9.954 1.00 97.62 277 TYR A C 1
ATOM 2211 O O . TYR A 1 277 ? -3.039 4.082 9.703 1.00 97.62 277 TYR A O 1
ATOM 2219 N N . SER A 1 278 ? -2.861 5.818 11.115 1.00 96.19 278 SER A N 1
ATOM 2220 C CA . SER A 1 278 ? -2.387 5.053 12.263 1.00 96.19 278 SER A CA 1
ATOM 2221 C C . SER A 1 278 ? -3.570 4.784 13.188 1.00 96.19 278 SER A C 1
ATOM 2223 O O . SER A 1 278 ? -4.287 5.688 13.618 1.00 96.19 278 SER A O 1
ATOM 2225 N N . PHE A 1 279 ? -3.830 3.506 13.461 1.00 96.25 279 PHE A N 1
ATOM 2226 C CA . PHE A 1 279 ? -4.970 3.119 14.291 1.00 96.25 279 PHE A CA 1
ATOM 2227 C C . PHE A 1 279 ? -4.703 3.356 15.783 1.00 96.25 279 PHE A C 1
ATOM 2229 O O . PHE A 1 279 ? -5.625 3.667 16.533 1.00 96.25 279 PHE A O 1
ATOM 2236 N N . PHE A 1 280 ? -3.436 3.257 16.196 1.00 91.44 280 PHE A N 1
ATOM 2237 C CA . PHE A 1 280 ? -3.005 3.392 17.588 1.00 91.44 280 PHE A CA 1
ATOM 2238 C C . PHE A 1 280 ? -3.268 4.791 18.165 1.00 91.44 280 PHE A C 1
ATOM 2240 O O . PHE A 1 280 ? -3.855 4.930 19.236 1.00 91.44 280 PHE A O 1
ATOM 2247 N N . ASP A 1 281 ? -2.838 5.828 17.451 1.00 92.38 281 ASP A N 1
ATOM 2248 C CA . ASP A 1 281 ? -3.060 7.240 17.801 1.00 92.38 281 ASP A CA 1
ATOM 2249 C C . ASP A 1 281 ? -4.349 7.797 17.172 1.00 92.38 281 ASP A C 1
ATOM 2251 O O . ASP A 1 281 ? -4.794 8.900 17.506 1.00 92.38 281 ASP A O 1
ATOM 2255 N N . ASN A 1 282 ? -4.987 7.006 16.303 1.00 91.56 282 ASN A N 1
ATOM 2256 C CA . ASN A 1 282 ? -6.155 7.384 15.533 1.00 91.56 282 ASN A CA 1
ATOM 2257 C C . ASN A 1 282 ? -5.878 8.632 14.668 1.00 91.56 282 ASN A C 1
ATOM 2259 O O . ASN A 1 282 ? -6.719 9.530 14.568 1.00 91.56 282 ASN A O 1
ATOM 2263 N N . GLU A 1 283 ? -4.702 8.725 14.053 1.00 92.50 283 GLU A N 1
ATOM 2264 C CA . GLU A 1 283 ? -4.259 9.862 13.248 1.00 92.50 283 GLU A CA 1
ATOM 2265 C C . GLU A 1 283 ? -4.296 9.548 11.747 1.00 92.50 283 GLU A C 1
ATOM 2267 O O . GLU A 1 283 ? -3.843 8.499 11.301 1.00 92.50 283 GLU A O 1
ATOM 2272 N N . LEU A 1 284 ? -4.851 10.471 10.953 1.00 93.00 284 LEU A N 1
ATOM 2273 C CA . LEU A 1 284 ? -4.831 10.413 9.490 1.00 93.00 284 LEU A CA 1
ATOM 2274 C C . LEU A 1 284 ? -3.873 11.487 8.971 1.00 93.00 284 LEU A C 1
ATOM 2276 O O . LEU A 1 284 ? -4.149 12.681 9.105 1.00 93.00 284 LEU A O 1
ATOM 2280 N N . THR A 1 285 ? -2.788 11.066 8.334 1.00 90.88 285 THR A N 1
ATOM 2281 C CA . THR A 1 285 ? -1.788 11.945 7.734 1.00 90.88 285 THR A CA 1
ATOM 2282 C C . THR A 1 285 ? -2.033 12.056 6.233 1.00 90.88 285 THR A C 1
ATOM 2284 O O . THR A 1 285 ? -1.986 11.073 5.490 1.00 90.88 285 THR A O 1
ATOM 2287 N N . LEU A 1 286 ? -2.267 13.285 5.771 1.00 88.75 286 LEU A N 1
ATOM 2288 C CA . LEU A 1 286 ? -2.501 13.611 4.365 1.00 88.75 286 LEU A CA 1
ATOM 2289 C C . LEU A 1 286 ? -1.457 14.637 3.895 1.00 88.75 286 LEU A C 1
ATOM 2291 O O . LEU A 1 286 ? -1.727 15.840 3.936 1.00 88.75 286 LEU A O 1
ATOM 2295 N N . PRO A 1 287 ? -0.248 14.206 3.486 1.00 87.88 287 PRO A N 1
ATOM 2296 C CA . PRO A 1 287 ? 0.796 15.133 3.061 1.00 87.88 287 PRO A CA 1
ATOM 2297 C C . PRO A 1 287 ? 0.334 16.002 1.886 1.00 87.88 287 PRO A C 1
ATOM 2299 O O . PRO A 1 287 ? -0.206 15.487 0.906 1.00 87.88 287 PRO A O 1
ATOM 2302 N N . SER A 1 288 ? 0.603 17.311 1.930 1.00 84.69 288 SER A N 1
ATOM 2303 C CA . SER A 1 288 ? 0.152 18.251 0.889 1.00 84.69 288 SER A CA 1
ATOM 2304 C C . SER A 1 288 ? 0.586 17.828 -0.513 1.00 84.69 288 SER A C 1
ATOM 2306 O O . SER A 1 288 ? -0.205 17.878 -1.449 1.00 84.69 288 SER A O 1
ATOM 2308 N N . ARG A 1 289 ? 1.819 17.321 -0.655 1.00 88.44 289 ARG A N 1
ATOM 2309 C CA . ARG A 1 289 ? 2.337 16.865 -1.950 1.00 88.44 289 ARG A CA 1
ATOM 2310 C C . ARG A 1 289 ? 1.629 15.611 -2.474 1.00 88.44 289 ARG A C 1
ATOM 2312 O O . ARG A 1 289 ? 1.467 15.477 -3.686 1.00 88.44 289 ARG A O 1
ATOM 2319 N N . ALA A 1 290 ? 1.201 14.719 -1.579 1.00 88.19 290 ALA A N 1
ATOM 2320 C CA . ALA A 1 290 ? 0.394 13.554 -1.932 1.00 88.19 290 ALA A CA 1
ATOM 2321 C C . ALA A 1 290 ? -0.976 14.003 -2.449 1.00 88.19 290 ALA A C 1
ATOM 2323 O O . ALA A 1 290 ? -1.382 13.615 -3.540 1.00 88.19 290 ALA A O 1
ATOM 2324 N N . LEU A 1 291 ? -1.632 14.913 -1.727 1.00 85.31 291 LEU A N 1
ATOM 2325 C CA . LEU A 1 291 ? -2.920 15.477 -2.125 1.00 85.31 291 LEU A CA 1
ATOM 2326 C C . LEU A 1 291 ? -2.847 16.195 -3.475 1.00 85.31 291 LEU A C 1
ATOM 2328 O O . LEU A 1 291 ? -3.667 15.929 -4.346 1.00 85.31 291 LEU A O 1
ATOM 2332 N N . GLU A 1 292 ? -1.845 17.053 -3.688 1.00 83.94 292 GLU A N 1
ATOM 2333 C CA . GLU A 1 292 ? -1.610 17.718 -4.977 1.00 83.94 292 GLU A CA 1
ATOM 2334 C C . GLU A 1 292 ? -1.493 16.711 -6.130 1.00 83.94 292 GLU A C 1
ATOM 2336 O O . GLU A 1 292 ? -2.054 16.929 -7.205 1.00 83.94 292 GLU A O 1
ATOM 2341 N N . SER A 1 293 ? -0.776 15.606 -5.906 1.00 88.19 293 SER A N 1
ATOM 2342 C CA . SER A 1 293 ? -0.594 14.525 -6.879 1.00 88.19 293 SER A CA 1
ATOM 2343 C C . SER A 1 293 ? -1.915 13.804 -7.177 1.00 88.19 293 SER A C 1
ATOM 2345 O O . SER A 1 293 ? -2.244 13.620 -8.350 1.00 88.19 293 SER A O 1
ATOM 2347 N N . ILE A 1 294 ? -2.710 13.491 -6.146 1.00 86.75 294 ILE A N 1
ATOM 2348 C CA . ILE A 1 294 ? -4.036 12.859 -6.268 1.00 86.75 294 ILE A CA 1
ATOM 2349 C C . ILE A 1 294 ? -5.008 13.760 -7.037 1.00 86.75 294 ILE A C 1
ATOM 2351 O O . ILE A 1 294 ? -5.593 13.333 -8.030 1.00 86.75 294 ILE A O 1
ATOM 2355 N N . ILE A 1 295 ? -5.130 15.029 -6.636 1.00 82.12 295 ILE A N 1
ATOM 2356 C CA . ILE A 1 295 ? -6.063 16.000 -7.234 1.00 82.12 295 ILE A CA 1
ATOM 2357 C C . ILE A 1 295 ? -5.773 16.209 -8.720 1.00 82.12 295 ILE A C 1
ATOM 2359 O O . ILE A 1 295 ? -6.692 16.329 -9.530 1.00 82.12 295 ILE A O 1
ATOM 2363 N N . ASN A 1 296 ? -4.494 16.290 -9.086 1.00 84.50 296 ASN A N 1
ATOM 2364 C CA . ASN A 1 296 ? -4.095 16.505 -10.472 1.00 84.50 296 ASN A CA 1
ATOM 2365 C C . ASN A 1 296 ? -4.018 15.204 -11.286 1.00 84.50 296 ASN A C 1
ATOM 2367 O O . ASN A 1 296 ? -3.763 15.288 -12.488 1.00 84.50 296 ASN A O 1
ATOM 2371 N N . LYS A 1 297 ? -4.202 14.032 -10.654 1.00 90.44 297 LYS A N 1
ATOM 2372 C CA . LYS A 1 297 ? -3.870 12.716 -11.221 1.00 90.44 297 LYS A CA 1
ATOM 2373 C C . LYS A 1 297 ? -2.503 12.745 -11.918 1.00 90.44 297 LYS A C 1
ATOM 2375 O O . LYS A 1 297 ? -2.356 12.332 -13.066 1.00 90.44 297 LYS A O 1
ATOM 2380 N N . GLU A 1 298 ? -1.497 13.292 -11.237 1.00 94.94 298 GLU A N 1
ATOM 2381 C CA . GLU A 1 298 ? -0.119 13.373 -11.733 1.00 94.94 298 GLU A CA 1
ATOM 2382 C C . GLU A 1 298 ? 0.779 12.491 -10.873 1.00 94.94 298 GLU A C 1
ATOM 2384 O O . GLU A 1 298 ? 0.932 12.741 -9.679 1.00 94.94 298 GLU A O 1
ATOM 2389 N N . LEU A 1 299 ? 1.417 11.485 -11.468 1.00 97.00 299 LEU A N 1
ATOM 2390 C CA . LEU A 1 299 ? 2.423 10.682 -10.788 1.00 97.00 299 LEU A CA 1
ATOM 2391 C C . LEU A 1 299 ? 3.660 11.526 -10.510 1.00 97.00 299 LEU A C 1
ATOM 2393 O O . LEU A 1 299 ? 4.297 12.061 -11.418 1.00 97.00 299 LEU A O 1
ATOM 2397 N N . TYR A 1 300 ? 4.038 11.589 -9.239 1.00 96.38 300 TYR A N 1
ATOM 2398 C CA . TYR A 1 300 ? 5.262 12.241 -8.807 1.00 96.38 300 TYR A CA 1
ATOM 2399 C C . TYR A 1 300 ? 6.172 11.230 -8.120 1.00 96.38 300 TYR A C 1
ATOM 2401 O O . TYR A 1 300 ? 5.862 10.738 -7.034 1.00 96.38 300 TYR A O 1
ATOM 2409 N N . TYR A 1 301 ? 7.285 10.925 -8.784 1.00 97.25 301 TYR A N 1
ATOM 2410 C CA . TYR A 1 301 ? 8.257 9.936 -8.348 1.00 97.25 301 TYR A CA 1
ATOM 2411 C C . TYR A 1 301 ? 9.164 10.513 -7.258 1.00 97.25 301 TYR A C 1
ATOM 2413 O O . TYR A 1 301 ? 9.762 11.588 -7.434 1.00 97.25 301 TYR A O 1
ATOM 2421 N N . ILE A 1 302 ? 9.255 9.793 -6.140 1.00 94.31 302 ILE A N 1
ATOM 2422 C CA . ILE A 1 302 ? 10.024 10.176 -4.943 1.00 94.31 302 ILE A CA 1
ATOM 2423 C C . ILE A 1 302 ? 11.306 9.355 -4.759 1.00 94.31 302 ILE A C 1
ATOM 2425 O O . ILE A 1 302 ? 12.079 9.635 -3.847 1.00 94.31 302 ILE A O 1
ATOM 2429 N N . GLY A 1 303 ? 11.569 8.414 -5.666 1.00 91.94 303 GLY A N 1
ATOM 2430 C CA . GLY A 1 303 ? 12.664 7.457 -5.556 1.00 91.94 303 GLY A CA 1
ATOM 2431 C C . GLY A 1 303 ? 12.153 6.094 -5.107 1.00 91.94 303 GLY A C 1
ATOM 2432 O O . GLY A 1 303 ? 11.169 6.002 -4.388 1.00 91.94 303 GLY A O 1
ATOM 2433 N N . SER A 1 304 ? 12.815 5.030 -5.547 1.00 88.62 304 SER A N 1
ATOM 2434 C CA . SER A 1 304 ? 12.423 3.657 -5.233 1.00 88.62 304 SER A CA 1
ATOM 2435 C C . SER A 1 304 ? 13.662 2.787 -5.089 1.00 88.62 304 SER A C 1
ATOM 2437 O O . SER A 1 304 ? 14.660 2.994 -5.778 1.00 88.62 304 SER A O 1
ATOM 2439 N N . LYS A 1 305 ? 13.583 1.774 -4.221 1.00 86.44 305 LYS A N 1
ATOM 2440 C CA . LYS A 1 305 ? 14.546 0.660 -4.214 1.00 86.44 305 LYS A CA 1
ATOM 2441 C C . LYS A 1 305 ? 14.344 -0.271 -5.414 1.00 86.44 305 LYS A C 1
ATOM 2443 O O . LYS A 1 305 ? 15.223 -1.068 -5.718 1.00 86.44 305 LYS A O 1
ATOM 2448 N N . TYR A 1 306 ? 13.199 -0.153 -6.085 1.00 87.94 306 TYR A N 1
ATOM 2449 C CA . TYR A 1 306 ? 12.745 -0.992 -7.189 1.00 87.94 306 TYR A CA 1
ATOM 2450 C C . TYR A 1 306 ? 12.413 -0.151 -8.434 1.00 87.94 306 TYR A C 1
ATOM 2452 O O . TYR A 1 306 ? 11.271 -0.177 -8.899 1.00 87.94 306 TYR A O 1
ATOM 2460 N N . PRO A 1 307 ? 13.352 0.659 -8.965 1.00 91.25 307 PRO A N 1
ATOM 2461 C CA . PRO A 1 307 ? 13.057 1.599 -10.046 1.00 91.25 307 PRO A CA 1
ATOM 2462 C C . PRO A 1 307 ? 12.603 0.916 -11.347 1.00 91.25 307 PRO A C 1
ATOM 2464 O O . PRO A 1 307 ? 11.825 1.513 -12.088 1.00 91.25 307 PRO A O 1
ATOM 2467 N N . VAL A 1 308 ? 13.006 -0.335 -11.613 1.00 89.19 308 VAL A N 1
ATOM 2468 C CA . VAL A 1 308 ? 12.487 -1.102 -12.764 1.00 89.19 308 VAL A CA 1
ATOM 2469 C C . VAL A 1 308 ? 10.996 -1.404 -12.581 1.00 89.19 308 VAL A C 1
ATOM 2471 O O . VAL A 1 308 ? 10.202 -1.069 -13.463 1.00 89.19 308 VAL A O 1
ATOM 2474 N N . CYS A 1 309 ? 10.594 -1.929 -11.413 1.00 85.62 309 CYS A N 1
ATOM 2475 C CA . CYS A 1 309 ? 9.179 -2.108 -11.069 1.00 85.62 309 CYS A CA 1
ATOM 2476 C C . CYS A 1 309 ? 8.403 -0.796 -11.192 1.00 85.62 309 CYS A C 1
ATOM 2478 O O . CYS A 1 309 ? 7.308 -0.781 -11.740 1.00 85.62 309 CYS A O 1
ATOM 2480 N N . SER A 1 310 ? 8.958 0.308 -10.685 1.00 89.88 310 SER A N 1
ATOM 2481 C CA . SER A 1 310 ? 8.294 1.614 -10.708 1.00 89.88 310 SER A CA 1
ATOM 2482 C C . SER A 1 310 ? 8.003 2.098 -12.126 1.00 89.88 310 SER A C 1
ATOM 2484 O O . SER A 1 310 ? 6.914 2.612 -12.368 1.00 89.88 310 SER A O 1
ATOM 2486 N N . ILE A 1 311 ? 8.923 1.884 -13.077 1.00 92.62 311 ILE A N 1
ATOM 2487 C CA . ILE A 1 311 ? 8.692 2.200 -14.495 1.00 92.62 311 ILE A CA 1
ATOM 2488 C C . ILE A 1 311 ? 7.523 1.380 -15.036 1.00 92.62 311 ILE A C 1
ATOM 2490 O O . ILE A 1 311 ? 6.620 1.948 -15.650 1.00 92.62 311 ILE A O 1
ATOM 2494 N N . ILE A 1 312 ? 7.508 0.069 -14.797 1.00 87.94 312 ILE A N 1
ATOM 2495 C CA . ILE A 1 312 ? 6.465 -0.816 -15.332 1.00 87.94 312 ILE A CA 1
ATOM 2496 C C . ILE A 1 312 ? 5.108 -0.489 -14.691 1.00 87.94 312 ILE A C 1
ATOM 2498 O O . ILE A 1 312 ? 4.129 -0.285 -15.409 1.00 87.94 312 ILE A O 1
ATOM 2502 N N . ARG A 1 313 ? 5.072 -0.266 -13.370 1.00 86.88 313 ARG A N 1
ATOM 2503 C CA . ARG A 1 313 ? 3.874 0.134 -12.610 1.00 86.88 313 ARG A CA 1
ATOM 2504 C C . ARG A 1 313 ? 3.229 1.420 -13.141 1.00 86.88 313 ARG A C 1
ATOM 2506 O O . ARG A 1 313 ? 2.017 1.590 -13.007 1.00 86.88 313 ARG A O 1
ATOM 2513 N N . THR A 1 314 ? 3.978 2.311 -13.808 1.00 92.62 314 THR A N 1
ATOM 2514 C CA . THR A 1 314 ? 3.367 3.493 -14.453 1.00 92.62 314 THR A CA 1
ATOM 2515 C C . THR A 1 314 ? 2.264 3.124 -15.441 1.00 92.62 314 THR A C 1
ATOM 2517 O O . THR A 1 314 ? 1.299 3.874 -15.551 1.00 92.62 314 THR A O 1
ATOM 2520 N N . ARG A 1 315 ? 2.345 1.963 -16.107 1.00 89.38 315 ARG A N 1
ATOM 2521 C CA . ARG A 1 315 ? 1.336 1.494 -17.070 1.00 89.38 315 ARG A CA 1
ATOM 2522 C C . ARG A 1 315 ? -0.043 1.352 -16.420 1.00 89.38 315 ARG A C 1
ATOM 2524 O O . ARG A 1 315 ? -1.011 1.891 -16.955 1.00 89.38 315 ARG A O 1
ATOM 2531 N N . LYS A 1 316 ? -0.108 0.741 -15.229 1.00 85.12 316 LYS A N 1
ATOM 2532 C CA . LYS A 1 316 ? -1.330 0.592 -14.412 1.00 85.12 316 LYS A CA 1
ATOM 2533 C C . LYS A 1 316 ? -1.930 1.940 -14.016 1.00 85.12 316 LYS A C 1
ATOM 2535 O O . LYS A 1 316 ? -3.140 2.132 -14.042 1.00 85.12 316 LYS A O 1
ATOM 2540 N N . PHE A 1 317 ? -1.098 2.896 -13.624 1.00 90.75 317 PHE A N 1
ATOM 2541 C CA . PHE A 1 317 ? -1.598 4.216 -13.247 1.00 90.75 317 PHE A CA 1
ATOM 2542 C C . PHE A 1 317 ? -2.065 5.018 -14.468 1.00 90.75 317 PHE A C 1
ATOM 2544 O O . PHE A 1 317 ? -3.110 5.666 -14.412 1.00 90.75 317 PHE A O 1
ATOM 2551 N N . ILE A 1 318 ? -1.345 4.937 -15.589 1.00 92.88 318 ILE A N 1
ATOM 2552 C CA . ILE A 1 318 ? -1.727 5.597 -16.842 1.00 92.88 318 ILE A CA 1
ATOM 2553 C C . ILE A 1 318 ? -3.066 5.054 -17.355 1.00 92.88 318 ILE A C 1
ATOM 2555 O O . ILE A 1 318 ? -3.923 5.848 -17.741 1.00 92.88 318 ILE A O 1
ATOM 2559 N N . SER A 1 319 ? -3.298 3.737 -17.294 1.00 89.75 319 SER A N 1
ATOM 2560 C CA . SER A 1 319 ? -4.595 3.153 -17.673 1.00 89.75 319 SER A CA 1
ATOM 2561 C C . SER A 1 319 ? -5.744 3.637 -16.777 1.00 89.75 319 SER A C 1
ATOM 2563 O O . SER A 1 319 ? -6.862 3.812 -17.253 1.00 89.75 319 SER A O 1
ATOM 2565 N N . ARG A 1 320 ? -5.459 3.971 -15.511 1.00 86.38 320 ARG A N 1
ATOM 2566 C CA . ARG A 1 320 ? -6.399 4.587 -14.550 1.00 86.38 320 ARG A CA 1
ATOM 2567 C C . ARG A 1 320 ? -6.534 6.114 -14.693 1.00 86.38 320 ARG A C 1
ATOM 2569 O O . ARG A 1 320 ? -7.098 6.783 -13.823 1.00 86.38 320 ARG A O 1
ATOM 2576 N N . GLY A 1 321 ? -6.012 6.688 -15.777 1.00 89.19 321 GLY A N 1
ATOM 2577 C CA . GLY A 1 321 ? -6.127 8.112 -16.093 1.00 89.19 321 GLY A CA 1
ATOM 2578 C C . GLY A 1 321 ? -5.123 9.013 -15.374 1.00 89.19 321 GLY A C 1
ATOM 2579 O O . GLY A 1 321 ? -5.328 10.227 -15.330 1.00 89.19 321 GLY A O 1
ATOM 2580 N N . TRP A 1 322 ? -4.053 8.451 -14.806 1.00 94.62 322 TRP A N 1
ATOM 2581 C CA . TRP A 1 322 ? -2.944 9.250 -14.295 1.00 94.62 322 TRP A CA 1
ATOM 2582 C C . TRP A 1 322 ? -2.029 9.709 -15.426 1.00 94.62 322 TRP A C 1
ATOM 2584 O O . TRP A 1 322 ? -1.847 9.045 -16.443 1.00 94.62 322 TRP A O 1
ATOM 2594 N N . THR A 1 323 ? -1.404 10.858 -15.220 1.00 96.44 323 THR A N 1
ATOM 2595 C CA . THR A 1 323 ? -0.406 11.424 -16.122 1.00 96.44 323 THR A CA 1
ATOM 2596 C C . THR A 1 323 ? 0.958 11.418 -15.455 1.00 96.44 323 THR A C 1
ATOM 2598 O O . THR A 1 323 ? 1.077 11.478 -14.234 1.00 96.44 323 THR A O 1
ATOM 2601 N N . ILE A 1 324 ? 2.013 11.339 -16.255 1.00 97.31 324 ILE A N 1
ATOM 2602 C CA . ILE A 1 324 ? 3.390 11.394 -15.775 1.00 97.31 324 ILE A CA 1
ATOM 2603 C C . ILE A 1 324 ? 4.225 12.160 -16.791 1.00 97.31 324 ILE A C 1
ATOM 2605 O O . ILE A 1 324 ? 4.100 11.968 -18.000 1.00 97.31 324 ILE A O 1
ATOM 2609 N N . ASN A 1 325 ? 5.056 13.077 -16.305 1.00 95.25 325 ASN A N 1
ATOM 2610 C CA . ASN A 1 325 ? 5.899 13.888 -17.173 1.00 95.25 325 ASN A CA 1
ATOM 2611 C C . ASN A 1 325 ? 7.272 13.234 -17.413 1.00 95.25 325 ASN A C 1
ATOM 2613 O O . ASN A 1 325 ? 7.744 12.417 -16.619 1.00 95.25 325 ASN A O 1
ATOM 2617 N N . ALA A 1 326 ? 7.944 13.638 -18.497 1.00 95.50 326 ALA A N 1
ATOM 2618 C CA . ALA A 1 326 ? 9.251 13.099 -18.889 1.00 95.50 326 ALA A CA 1
ATOM 2619 C C . ALA A 1 326 ? 10.327 13.247 -17.796 1.00 95.50 326 ALA A C 1
ATOM 2621 O O . ALA A 1 326 ? 11.221 12.410 -17.690 1.00 95.50 326 ALA A O 1
ATOM 2622 N N . GLY A 1 327 ? 10.226 14.276 -16.948 1.00 96.94 327 GLY A N 1
ATOM 2623 C CA . GLY A 1 327 ? 11.143 14.481 -15.830 1.00 96.94 327 GLY A CA 1
ATOM 2624 C C . GLY A 1 327 ? 11.058 13.374 -14.778 1.00 96.94 327 GLY A C 1
ATOM 2625 O O . GLY A 1 327 ? 12.085 12.979 -14.235 1.00 96.94 327 GLY A O 1
ATOM 2626 N N . GLN A 1 328 ? 9.867 12.826 -14.515 1.00 97.69 328 GLN A N 1
ATOM 2627 C CA . GLN A 1 328 ? 9.723 11.695 -13.590 1.00 97.69 328 GLN A CA 1
ATOM 2628 C C . GLN A 1 328 ? 10.329 10.415 -14.174 1.00 97.69 328 GLN A C 1
ATOM 2630 O O . GLN A 1 328 ? 11.029 9.699 -13.461 1.00 97.69 328 GLN A O 1
ATOM 2635 N N . TYR A 1 329 ? 10.148 10.168 -15.477 1.00 97.69 329 TYR A N 1
ATOM 2636 C CA . TYR A 1 329 ? 10.832 9.067 -16.163 1.00 97.69 329 TYR A CA 1
ATOM 2637 C C . TYR A 1 329 ? 12.349 9.211 -16.106 1.00 97.69 329 TYR A C 1
ATOM 2639 O O . TYR A 1 329 ? 13.032 8.242 -15.792 1.00 97.69 329 TYR A O 1
ATOM 2647 N N . LEU A 1 330 ? 12.883 10.416 -16.325 1.00 96.94 330 LEU A N 1
ATOM 2648 C CA . LEU A 1 330 ? 14.322 10.649 -16.234 1.00 96.94 330 LEU A CA 1
ATOM 2649 C C . LEU A 1 330 ? 14.871 10.299 -14.842 1.00 96.94 330 LEU A C 1
ATOM 2651 O O . LEU A 1 330 ? 15.903 9.642 -14.756 1.00 96.94 330 LEU A O 1
ATOM 2655 N N . LYS A 1 331 ? 14.169 10.666 -13.759 1.00 97.44 331 LYS A N 1
ATOM 2656 C CA . LYS A 1 331 ? 14.555 10.266 -12.392 1.00 97.44 331 LYS A CA 1
ATOM 2657 C C . LYS A 1 331 ? 14.601 8.744 -12.226 1.00 97.44 331 LYS A C 1
ATOM 2659 O O . LYS A 1 331 ? 15.560 8.232 -11.658 1.00 97.44 331 LYS A O 1
ATOM 2664 N N . MET A 1 332 ? 13.585 8.034 -12.723 1.00 96.81 332 MET A N 1
ATOM 2665 C CA . MET A 1 332 ? 13.546 6.569 -12.666 1.00 96.81 332 MET A CA 1
ATOM 2666 C C . MET A 1 332 ? 14.704 5.953 -13.459 1.00 96.81 332 MET A C 1
ATOM 2668 O O . MET A 1 332 ? 15.421 5.111 -12.928 1.00 96.81 332 MET A O 1
ATOM 2672 N N . CYS A 1 333 ? 14.954 6.422 -14.686 1.00 96.50 333 CYS A N 1
ATOM 2673 C CA . CYS A 1 333 ? 16.061 5.950 -15.521 1.00 96.50 333 CYS A CA 1
ATOM 2674 C C . CYS A 1 333 ? 17.434 6.179 -14.874 1.00 96.50 333 CYS A C 1
ATOM 2676 O O . CYS A 1 333 ? 18.298 5.313 -14.977 1.00 96.50 333 CYS A O 1
ATOM 2678 N N . LEU A 1 334 ? 17.638 7.317 -14.198 1.00 95.56 334 LEU A N 1
ATOM 2679 C CA . LEU A 1 334 ? 18.880 7.590 -13.471 1.00 95.56 334 LEU A CA 1
ATOM 2680 C C . LEU A 1 334 ? 19.115 6.560 -12.358 1.00 95.56 334 LEU A C 1
ATOM 2682 O O . LEU A 1 334 ? 20.208 6.014 -12.283 1.00 95.56 334 LEU A O 1
ATOM 2686 N N . GLN A 1 335 ? 18.086 6.223 -11.573 1.00 94.81 335 GLN A N 1
ATOM 2687 C CA . GLN A 1 335 ? 18.202 5.184 -10.542 1.00 94.81 335 GLN A CA 1
ATOM 2688 C C . GLN A 1 335 ? 18.364 3.779 -11.124 1.00 94.81 335 GLN A C 1
ATOM 2690 O O . GLN A 1 335 ? 19.119 2.980 -10.582 1.00 94.81 335 GLN A O 1
ATOM 2695 N N . VAL A 1 336 ? 17.712 3.463 -12.250 1.00 94.75 336 VAL A N 1
ATOM 2696 C CA . VAL A 1 336 ? 17.985 2.204 -12.966 1.00 94.75 336 VAL A CA 1
ATOM 2697 C C . VAL A 1 336 ? 19.454 2.128 -13.391 1.00 94.75 336 VAL A C 1
ATOM 2699 O O . VAL A 1 336 ? 20.059 1.065 -13.294 1.00 94.75 336 VAL A O 1
ATOM 2702 N N . GLY A 1 337 ? 20.049 3.248 -13.813 1.00 92.38 337 GLY A N 1
ATOM 2703 C CA . GLY A 1 337 ? 21.462 3.327 -14.188 1.00 92.38 337 GLY A CA 1
ATOM 2704 C C . GLY A 1 337 ? 22.448 3.041 -13.047 1.00 92.38 337 GLY A C 1
ATOM 2705 O O . GLY A 1 337 ? 23.602 2.722 -13.321 1.00 92.38 337 GLY A O 1
ATOM 2706 N N . GLU A 1 338 ? 22.007 3.116 -11.789 1.00 92.50 338 GLU A N 1
ATOM 2707 C CA . GLU A 1 338 ? 22.807 2.769 -10.605 1.00 92.50 338 GLU A CA 1
ATOM 2708 C C . GLU A 1 338 ? 22.810 1.255 -10.321 1.00 92.50 338 GLU A C 1
ATOM 2710 O O . GLU A 1 338 ? 23.618 0.771 -9.526 1.00 92.50 338 GLU A O 1
ATOM 2715 N N . LEU A 1 339 ? 21.927 0.488 -10.972 1.00 91.06 339 LEU A N 1
ATOM 2716 C CA . LEU A 1 339 ? 21.764 -0.945 -10.747 1.00 91.06 339 LEU A CA 1
ATOM 2717 C C . LEU A 1 339 ? 22.628 -1.787 -11.686 1.00 91.06 339 LEU A C 1
ATOM 2719 O O . LEU A 1 339 ? 22.746 -1.524 -12.884 1.00 91.06 339 LEU A O 1
ATOM 2723 N N . ASN A 1 340 ? 23.138 -2.904 -11.167 1.00 88.56 340 ASN A N 1
ATOM 2724 C CA . ASN A 1 340 ? 23.724 -3.949 -11.997 1.00 88.56 340 ASN A CA 1
ATOM 2725 C C . ASN A 1 340 ? 22.657 -4.975 -12.410 1.00 88.56 340 ASN A C 1
ATOM 2727 O O . ASN A 1 340 ? 22.569 -6.054 -11.834 1.00 88.56 340 ASN A O 1
ATOM 2731 N N . LEU A 1 341 ? 21.868 -4.667 -13.442 1.00 84.62 341 LEU A N 1
ATOM 2732 C CA . LEU A 1 341 ? 20.837 -5.587 -13.956 1.00 84.62 341 LEU A CA 1
ATOM 2733 C C . LEU A 1 341 ? 21.393 -6.862 -14.620 1.00 84.62 341 LEU A C 1
ATOM 2735 O O . LEU A 1 341 ? 20.621 -7.743 -14.984 1.00 84.62 341 LEU A O 1
ATOM 2739 N N . LYS A 1 342 ? 22.718 -6.980 -14.784 1.00 81.31 342 LYS A N 1
ATOM 2740 C CA . LYS A 1 342 ? 23.364 -8.223 -15.240 1.00 81.31 342 LYS A CA 1
ATOM 2741 C C . LYS A 1 342 ? 23.604 -9.210 -14.099 1.00 81.31 342 LYS A C 1
ATOM 2743 O O . LYS A 1 342 ? 23.899 -10.373 -14.358 1.00 81.31 342 LYS A O 1
ATOM 2748 N N . ASP A 1 343 ? 23.511 -8.754 -12.851 1.00 83.38 343 ASP A N 1
ATOM 2749 C CA . ASP A 1 343 ? 23.476 -9.640 -11.695 1.00 83.38 343 ASP A CA 1
ATOM 2750 C C . ASP A 1 343 ? 22.076 -10.245 -11.558 1.00 83.38 343 ASP A C 1
ATOM 2752 O O . ASP A 1 343 ? 21.083 -9.527 -11.438 1.00 83.38 343 ASP A O 1
ATOM 2756 N N . PHE A 1 344 ? 22.000 -11.576 -11.563 1.00 76.88 344 PHE A N 1
ATOM 2757 C CA . PHE A 1 344 ? 20.727 -12.289 -11.570 1.00 76.88 344 PHE A CA 1
ATOM 2758 C C . PHE A 1 344 ? 19.894 -12.014 -10.315 1.00 76.88 344 PHE A C 1
ATOM 2760 O O . PHE A 1 344 ? 18.679 -11.840 -10.401 1.00 76.88 344 PHE A O 1
ATOM 2767 N N . LYS A 1 345 ? 20.547 -11.913 -9.150 1.00 80.88 345 LYS A N 1
ATOM 2768 C CA . LYS A 1 345 ? 19.869 -11.612 -7.885 1.00 80.88 345 LYS A CA 1
ATOM 2769 C C . LYS A 1 345 ? 19.240 -10.220 -7.926 1.00 80.88 345 LYS A C 1
ATOM 2771 O O . LYS A 1 345 ? 18.076 -10.069 -7.563 1.00 80.88 345 LYS A O 1
ATOM 2776 N N . THR A 1 346 ? 19.987 -9.228 -8.408 1.00 83.25 346 THR A N 1
ATOM 2777 C CA . THR A 1 346 ? 19.493 -7.861 -8.608 1.00 83.25 346 THR A CA 1
ATOM 2778 C C . THR A 1 346 ? 18.344 -7.831 -9.612 1.00 83.25 346 THR A C 1
ATOM 2780 O O . THR A 1 346 ? 17.308 -7.247 -9.320 1.00 83.25 346 THR A O 1
ATOM 2783 N N . PHE A 1 347 ? 18.477 -8.499 -10.760 1.00 80.62 347 PHE A N 1
ATOM 2784 C CA . PHE A 1 347 ? 17.421 -8.575 -11.772 1.00 80.62 347 PHE A CA 1
ATOM 2785 C C . PHE A 1 347 ? 16.128 -9.187 -11.214 1.00 80.62 347 PHE A C 1
ATOM 2787 O O . PHE A 1 347 ? 15.059 -8.596 -11.351 1.00 80.62 347 PHE A O 1
ATOM 2794 N N . LYS A 1 348 ? 16.233 -10.321 -10.508 1.00 77.44 348 LYS A N 1
ATOM 2795 C CA . LYS A 1 348 ? 15.098 -10.986 -9.857 1.00 77.44 348 LYS A CA 1
ATOM 2796 C C . LYS A 1 348 ? 14.437 -10.088 -8.810 1.00 77.44 348 LYS A C 1
ATOM 2798 O O . LYS A 1 348 ? 13.222 -9.934 -8.836 1.00 77.44 348 LYS A O 1
ATOM 2803 N N . ASP A 1 349 ? 15.205 -9.448 -7.924 1.00 78.31 349 ASP A N 1
ATOM 2804 C CA . ASP A 1 349 ? 14.650 -8.551 -6.892 1.00 78.31 349 ASP A CA 1
ATOM 2805 C C . ASP A 1 349 ? 13.962 -7.315 -7.510 1.00 78.31 349 ASP A C 1
ATOM 2807 O O . ASP A 1 349 ? 12.928 -6.871 -7.016 1.00 78.31 349 ASP A O 1
ATOM 2811 N N . GLN A 1 350 ? 14.482 -6.804 -8.633 1.00 83.19 350 GLN A N 1
ATOM 2812 C CA . GLN A 1 350 ? 13.903 -5.691 -9.400 1.00 83.19 350 GLN A CA 1
ATOM 2813 C C . GLN A 1 350 ? 12.666 -6.051 -10.226 1.00 83.19 350 GLN A C 1
ATOM 2815 O O . GLN A 1 350 ? 12.017 -5.141 -10.733 1.00 83.19 350 GLN A O 1
ATOM 2820 N N . LEU A 1 351 ? 12.352 -7.337 -10.384 1.00 75.50 351 LEU A N 1
ATOM 2821 C CA . LEU A 1 351 ? 11.146 -7.818 -11.062 1.00 75.50 351 LEU A CA 1
ATOM 2822 C C . LEU A 1 351 ? 10.174 -8.525 -10.114 1.00 75.50 351 LEU A C 1
ATOM 2824 O O . LEU A 1 351 ? 9.025 -8.736 -10.475 1.00 75.50 351 LEU A O 1
ATOM 2828 N N . ALA A 1 352 ? 10.580 -8.820 -8.875 1.00 64.38 352 ALA A N 1
ATOM 2829 C CA . ALA A 1 352 ? 9.740 -9.465 -7.863 1.00 64.38 352 ALA A CA 1
ATOM 2830 C C . ALA A 1 352 ? 8.488 -8.654 -7.470 1.00 64.38 352 ALA A C 1
ATOM 2832 O O . ALA A 1 352 ? 7.619 -9.162 -6.771 1.00 64.38 352 ALA A O 1
ATOM 2833 N N . GLY A 1 353 ? 8.418 -7.380 -7.866 1.00 55.56 353 GLY A N 1
ATOM 2834 C CA . GLY A 1 353 ? 7.241 -6.523 -7.716 1.00 55.56 353 GLY A CA 1
ATOM 2835 C C . GLY A 1 353 ? 6.597 -6.163 -9.053 1.00 55.56 353 GLY A C 1
ATOM 2836 O O . GLY A 1 353 ? 6.086 -5.053 -9.163 1.00 55.56 353 GLY A O 1
ATOM 2837 N N . VAL A 1 354 ? 6.730 -7.026 -10.065 1.00 57.59 354 VAL A N 1
ATOM 2838 C CA . VAL A 1 354 ? 6.073 -6.940 -11.372 1.00 57.59 354 VAL A CA 1
ATOM 2839 C C . VAL A 1 354 ? 5.430 -8.297 -11.641 1.00 57.59 354 VAL A C 1
ATOM 2841 O O . VAL A 1 354 ? 6.090 -9.228 -12.093 1.00 57.59 354 VAL A O 1
ATOM 2844 N N . ASP A 1 355 ? 4.151 -8.417 -11.316 1.00 54.12 355 ASP A N 1
ATOM 2845 C CA . ASP A 1 355 ? 3.398 -9.672 -11.355 1.00 54.12 355 ASP A CA 1
ATOM 2846 C C . ASP A 1 355 ? 2.915 -10.076 -12.758 1.00 54.12 355 ASP A C 1
ATOM 2848 O O . ASP A 1 355 ? 1.770 -10.457 -12.975 1.00 54.12 355 ASP A O 1
ATOM 2852 N N . SER A 1 356 ? 3.803 -10.020 -13.751 1.00 54.84 356 SER A N 1
ATOM 2853 C CA . SER A 1 356 ? 3.502 -10.730 -14.987 1.00 54.84 356 SER A CA 1
ATOM 2854 C C . SER A 1 356 ? 4.019 -12.160 -14.836 1.00 54.84 356 SER A C 1
ATOM 2856 O O . SER A 1 356 ? 5.214 -12.388 -14.618 1.00 54.84 356 SER A O 1
ATOM 2858 N N . ALA A 1 357 ? 3.127 -13.149 -14.960 1.00 55.19 357 ALA A N 1
ATOM 2859 C CA . ALA A 1 357 ? 3.496 -14.567 -15.047 1.00 55.19 357 ALA A CA 1
ATOM 2860 C C . ALA A 1 357 ? 4.640 -14.791 -16.062 1.00 55.19 357 ALA A C 1
ATOM 2862 O O . ALA A 1 357 ? 5.519 -15.632 -15.873 1.00 55.19 357 ALA A O 1
ATOM 2863 N N . TYR A 1 358 ? 4.668 -13.948 -17.092 1.00 59.47 358 TYR A N 1
ATOM 2864 C CA . TYR A 1 358 ? 5.721 -13.799 -18.082 1.00 59.47 358 TYR A CA 1
ATOM 2865 C C . TYR A 1 358 ? 7.104 -13.469 -17.475 1.00 59.47 358 TYR A C 1
ATOM 2867 O O . TYR A 1 358 ? 8.089 -14.126 -17.811 1.00 59.47 358 TYR A O 1
ATOM 2875 N N . PHE A 1 359 ? 7.222 -12.529 -16.531 1.00 67.56 359 PHE A N 1
ATOM 2876 C CA . PHE A 1 359 ? 8.493 -12.255 -15.839 1.00 67.56 359 PHE A CA 1
ATOM 2877 C C . PHE A 1 359 ? 8.917 -13.398 -14.913 1.00 67.56 359 PHE A C 1
ATOM 2879 O O . PHE A 1 359 ? 10.102 -13.733 -14.873 1.00 67.56 359 PHE A O 1
ATOM 2886 N N . SER A 1 360 ? 7.977 -14.054 -14.229 1.00 66.25 360 SER A N 1
ATOM 2887 C CA . SER A 1 360 ? 8.267 -15.258 -13.435 1.00 66.25 360 SER A CA 1
ATOM 2888 C C . SER A 1 360 ? 8.790 -16.400 -14.314 1.00 66.25 360 SER A C 1
ATOM 2890 O O . SER A 1 360 ? 9.772 -17.058 -13.967 1.00 66.25 360 SER A O 1
ATOM 2892 N N . GLN A 1 361 ? 8.214 -16.580 -15.506 1.00 66.75 361 GLN A N 1
ATOM 2893 C CA . GLN A 1 361 ? 8.698 -17.531 -16.506 1.00 66.75 361 GLN A CA 1
ATOM 2894 C C . GLN A 1 361 ? 10.086 -17.149 -17.043 1.00 66.75 361 GLN A C 1
ATOM 2896 O O . GLN A 1 361 ? 10.923 -18.032 -17.250 1.00 66.75 361 GLN A O 1
ATOM 2901 N N . ALA A 1 362 ? 10.358 -15.853 -17.228 1.00 69.00 362 ALA A N 1
ATOM 2902 C CA . ALA A 1 362 ? 11.675 -15.358 -17.625 1.00 69.00 362 ALA A CA 1
ATOM 2903 C C . ALA A 1 362 ? 12.729 -15.711 -16.569 1.00 69.00 362 ALA A C 1
ATOM 2905 O O . ALA A 1 362 ? 13.762 -16.292 -16.898 1.00 69.00 362 ALA A O 1
ATOM 2906 N N . ILE A 1 363 ? 12.434 -15.431 -15.296 1.00 73.00 363 ILE A N 1
ATOM 2907 C CA . ILE A 1 363 ? 13.299 -15.743 -14.152 1.00 73.00 363 ILE A CA 1
ATOM 2908 C C . ILE A 1 363 ? 13.554 -17.254 -14.072 1.00 73.00 363 ILE A C 1
ATOM 2910 O O . ILE A 1 363 ? 14.711 -17.659 -13.992 1.00 73.00 363 ILE A O 1
ATOM 2914 N N . ALA A 1 364 ? 12.519 -18.091 -14.187 1.00 74.06 364 ALA A N 1
ATOM 2915 C CA . ALA A 1 364 ? 12.660 -19.549 -14.136 1.00 74.06 364 ALA A CA 1
ATOM 2916 C C . ALA A 1 364 ? 13.505 -20.110 -15.299 1.00 74.06 364 ALA A C 1
ATOM 2918 O O . ALA A 1 364 ? 14.363 -20.971 -15.095 1.00 74.06 364 ALA A O 1
ATOM 2919 N N . CYS A 1 365 ? 13.319 -19.597 -16.524 1.00 73.50 365 CYS A N 1
ATOM 2920 C CA . CYS A 1 365 ? 14.154 -19.967 -17.674 1.00 73.50 365 CYS A CA 1
ATOM 2921 C C . CYS A 1 365 ? 15.631 -19.618 -17.445 1.00 73.50 365 CYS A C 1
ATOM 2923 O O . CYS A 1 365 ? 16.525 -20.352 -17.869 1.00 73.50 365 CYS A O 1
ATOM 2925 N N . MET A 1 366 ? 15.891 -18.485 -16.792 1.00 72.56 366 MET A N 1
ATOM 2926 C CA . MET A 1 366 ? 17.240 -18.037 -16.467 1.00 72.56 366 MET A CA 1
ATOM 2927 C C . MET A 1 366 ? 17.874 -18.863 -15.340 1.00 72.56 366 MET A C 1
ATOM 2929 O O . MET A 1 366 ? 19.042 -19.220 -15.470 1.00 72.56 366 MET A O 1
ATOM 2933 N N . GLU A 1 367 ? 17.121 -19.209 -14.288 1.00 76.00 367 GLU A N 1
ATOM 2934 C CA . GLU A 1 367 ? 17.580 -20.085 -13.194 1.00 76.00 367 GLU A CA 1
ATOM 2935 C C . GLU A 1 367 ? 18.015 -21.441 -13.729 1.00 76.00 367 GLU A C 1
ATOM 2937 O O . GLU A 1 367 ? 19.154 -21.852 -13.521 1.00 76.00 367 GLU A O 1
ATOM 2942 N N . LYS A 1 368 ? 17.154 -22.076 -14.526 1.00 79.50 368 LYS A N 1
ATOM 2943 C CA . LYS A 1 368 ? 17.449 -23.377 -15.124 1.00 79.50 368 LYS A CA 1
ATOM 2944 C C . LYS A 1 368 ? 18.728 -23.354 -15.966 1.00 79.50 368 LYS A C 1
ATOM 2946 O O . LYS A 1 368 ? 19.545 -24.264 -15.886 1.00 79.50 368 LYS A O 1
ATOM 2951 N N . LYS A 1 369 ? 18.942 -22.295 -16.751 1.00 75.12 369 LYS A N 1
ATOM 2952 C CA . LYS A 1 369 ? 20.153 -22.168 -17.575 1.00 75.12 369 LYS A CA 1
ATOM 2953 C C . LYS A 1 369 ? 21.412 -21.908 -16.741 1.00 75.12 369 LYS A C 1
ATOM 2955 O O . LYS A 1 369 ? 22.480 -22.394 -17.101 1.00 75.12 369 LYS A O 1
ATOM 2960 N N . ALA A 1 370 ? 21.297 -21.170 -15.638 1.00 72.31 370 ALA A N 1
ATOM 2961 C CA . ALA A 1 370 ? 22.400 -20.960 -14.701 1.00 72.31 370 ALA A CA 1
ATOM 2962 C C . ALA A 1 370 ? 22.768 -22.243 -13.930 1.00 72.31 370 ALA A C 1
ATOM 2964 O O . ALA A 1 370 ? 23.929 -22.431 -13.575 1.00 72.31 370 ALA A O 1
ATOM 2965 N N . GLU A 1 371 ? 21.802 -23.135 -13.694 1.00 77.31 371 GLU A N 1
ATOM 2966 C CA . GLU A 1 371 ? 22.044 -24.471 -13.133 1.00 77.31 371 GLU A CA 1
ATOM 2967 C C . GLU A 1 371 ? 22.725 -25.412 -14.141 1.00 77.31 371 GLU A C 1
ATOM 2969 O O . GLU A 1 371 ? 23.587 -26.205 -13.762 1.00 77.31 371 GLU A O 1
ATOM 2974 N N . GLU A 1 372 ? 22.365 -25.315 -15.425 1.00 80.56 372 GLU A N 1
ATOM 2975 C CA . GLU A 1 372 ? 22.919 -26.141 -16.508 1.00 80.56 372 GLU A CA 1
ATOM 2976 C C . GLU A 1 372 ? 24.342 -25.723 -16.934 1.00 80.56 372 GLU A C 1
ATOM 2978 O O . GLU A 1 372 ? 25.139 -26.578 -17.326 1.00 80.56 372 GLU A O 1
ATOM 2983 N N . ASP A 1 373 ? 24.687 -24.433 -16.845 1.00 78.31 373 ASP A N 1
ATOM 2984 C CA . ASP A 1 373 ? 26.001 -23.899 -17.225 1.00 78.31 373 ASP A CA 1
ATOM 2985 C C . ASP A 1 373 ? 26.571 -22.963 -16.147 1.00 78.31 373 ASP A C 1
ATOM 2987 O O . ASP A 1 373 ? 26.180 -21.806 -16.001 1.00 78.31 373 ASP A O 1
ATOM 2991 N N . SER A 1 374 ? 27.581 -23.452 -15.425 1.00 70.50 374 SER A N 1
ATOM 2992 C CA . SER A 1 374 ? 28.255 -22.722 -14.344 1.00 70.50 374 SER A CA 1
ATOM 2993 C C . SER A 1 374 ? 29.103 -21.529 -14.809 1.00 70.50 374 SER A C 1
ATOM 2995 O O . SER A 1 374 ? 29.492 -20.704 -13.981 1.00 70.50 374 SER A O 1
ATOM 2997 N N . ASN A 1 375 ? 29.373 -21.398 -16.113 1.00 75.50 375 ASN A N 1
ATOM 2998 C CA . ASN A 1 375 ? 30.023 -20.227 -16.711 1.00 75.50 375 ASN A CA 1
ATOM 2999 C C . ASN A 1 375 ? 29.029 -19.270 -17.382 1.00 75.50 375 ASN A C 1
ATOM 3001 O O . ASN A 1 375 ? 29.454 -18.262 -17.962 1.00 75.50 375 ASN A O 1
ATOM 3005 N N . PHE A 1 376 ? 27.729 -19.560 -17.307 1.00 74.06 376 PHE A N 1
ATOM 3006 C CA . PHE A 1 376 ? 26.699 -18.745 -17.922 1.00 74.06 376 PHE A CA 1
ATOM 3007 C C . PHE A 1 376 ? 26.732 -17.317 -17.366 1.00 74.06 376 PHE A C 1
ATOM 3009 O O . PHE A 1 376 ? 26.623 -17.074 -16.163 1.00 74.06 376 PHE A O 1
ATOM 3016 N N . LYS A 1 377 ? 26.885 -16.346 -18.268 1.00 70.62 377 LYS A N 1
ATOM 3017 C CA . LYS A 1 377 ? 26.801 -14.921 -17.950 1.00 70.62 377 LYS A CA 1
ATOM 3018 C C . LYS A 1 377 ? 25.625 -14.321 -18.685 1.00 70.62 377 LYS A C 1
ATOM 3020 O O . LYS A 1 377 ? 25.502 -14.461 -19.898 1.00 70.62 377 LYS A O 1
ATOM 3025 N N . ILE A 1 378 ? 24.802 -13.603 -17.935 1.00 70.56 378 ILE A N 1
ATOM 3026 C CA . ILE A 1 378 ? 23.676 -12.866 -18.486 1.00 70.56 378 ILE A CA 1
ATOM 3027 C C . ILE A 1 378 ? 24.225 -11.701 -19.312 1.00 70.56 378 ILE A C 1
ATOM 3029 O O . ILE A 1 378 ? 24.949 -10.836 -18.807 1.00 70.56 378 ILE A O 1
ATOM 3033 N N . ASP A 1 379 ? 23.871 -11.681 -20.592 1.00 78.12 379 ASP A N 1
ATOM 3034 C CA . ASP A 1 379 ? 24.129 -10.569 -21.493 1.00 78.12 379 ASP A CA 1
ATOM 3035 C C . ASP A 1 379 ? 22.825 -10.041 -22.105 1.00 78.12 379 ASP A C 1
ATOM 3037 O O . ASP A 1 379 ? 21.747 -10.621 -21.952 1.00 78.12 379 ASP A O 1
ATOM 3041 N N . ASN A 1 380 ? 22.920 -8.895 -22.781 1.00 79.12 380 ASN A N 1
ATOM 3042 C CA . ASN A 1 380 ? 21.748 -8.256 -23.372 1.00 79.12 380 ASN A CA 1
ATOM 3043 C C . ASN A 1 380 ? 21.132 -9.118 -24.483 1.00 79.12 380 ASN A C 1
ATOM 3045 O O . ASN A 1 380 ? 19.921 -9.088 -24.657 1.00 79.12 380 ASN A O 1
ATOM 3049 N N . THR A 1 381 ? 21.944 -9.882 -25.218 1.00 80.62 381 THR A N 1
ATOM 3050 C CA . THR A 1 381 ? 21.478 -10.738 -26.316 1.00 80.62 381 THR A CA 1
ATOM 3051 C C . THR A 1 381 ? 20.530 -11.805 -25.790 1.00 80.62 381 THR A C 1
ATOM 3053 O O . THR A 1 381 ? 19.415 -11.942 -26.287 1.00 80.62 381 THR A O 1
ATOM 3056 N N . TYR A 1 382 ? 20.948 -12.513 -24.742 1.00 75.44 382 TYR A N 1
ATOM 3057 C CA . TYR A 1 382 ? 20.143 -13.548 -24.121 1.00 75.44 382 TYR A CA 1
ATOM 3058 C C . TYR A 1 382 ? 18.928 -12.973 -23.391 1.00 75.44 382 TYR A C 1
ATOM 3060 O O . TYR A 1 382 ? 17.835 -13.517 -23.517 1.00 75.44 382 TYR A O 1
ATOM 3068 N N . LEU A 1 383 ? 19.079 -11.853 -22.672 1.00 72.94 383 LEU A N 1
ATOM 3069 C CA . LEU A 1 383 ? 17.934 -11.185 -22.043 1.00 72.94 383 LEU A CA 1
ATOM 3070 C C . LEU A 1 383 ? 16.875 -10.797 -23.079 1.00 72.94 383 LEU A C 1
ATOM 3072 O O . LEU A 1 383 ? 15.694 -11.041 -22.855 1.00 72.94 383 LEU A O 1
ATOM 3076 N N . PHE A 1 384 ? 17.283 -10.238 -24.220 1.00 80.62 384 PHE A N 1
ATOM 3077 C CA . PHE A 1 384 ? 16.356 -9.893 -25.297 1.00 80.62 384 PHE A CA 1
ATOM 3078 C C . PHE A 1 384 ? 15.716 -11.124 -25.935 1.00 80.62 384 PHE A C 1
ATOM 3080 O O . PHE A 1 384 ? 14.533 -11.078 -26.248 1.00 80.62 384 PHE A O 1
ATOM 3087 N N . GLU A 1 385 ? 16.445 -12.229 -26.095 1.00 80.62 385 GLU A N 1
ATOM 3088 C CA . GLU A 1 385 ? 15.870 -13.490 -26.576 1.00 80.62 385 GLU A CA 1
ATOM 3089 C C . GLU A 1 385 ? 14.792 -14.022 -25.621 1.00 80.62 385 GLU A C 1
ATOM 3091 O O . GLU A 1 385 ? 13.694 -14.361 -26.060 1.00 80.62 385 GLU A O 1
ATOM 3096 N N . VAL A 1 386 ? 15.082 -14.052 -24.316 1.00 72.38 386 VAL A N 1
ATOM 3097 C CA . VAL A 1 386 ? 14.128 -14.489 -23.288 1.00 72.38 386 VAL A CA 1
ATOM 3098 C C . VAL A 1 386 ? 12.905 -13.575 -23.266 1.00 72.38 386 VAL A C 1
ATOM 3100 O O . VAL A 1 386 ? 11.787 -14.076 -23.278 1.00 72.38 386 VAL A O 1
ATOM 3103 N N . ILE A 1 387 ? 13.101 -12.253 -23.299 1.00 75.75 387 ILE A N 1
ATOM 3104 C CA . ILE A 1 387 ? 12.004 -11.276 -23.328 1.00 75.75 387 ILE A CA 1
ATOM 3105 C C . ILE A 1 387 ? 11.141 -11.463 -24.584 1.00 75.75 387 ILE A C 1
ATOM 3107 O O . ILE A 1 387 ? 9.938 -11.622 -24.441 1.00 75.75 387 ILE A O 1
ATOM 3111 N N . ASN A 1 388 ? 11.732 -11.527 -25.783 1.00 77.56 388 ASN A N 1
ATOM 3112 C CA . ASN A 1 388 ? 10.996 -11.683 -27.051 1.00 77.56 388 ASN A CA 1
ATOM 3113 C C . ASN A 1 388 ? 10.281 -13.036 -27.192 1.00 77.56 388 ASN A C 1
ATOM 3115 O O . ASN A 1 388 ? 9.414 -13.204 -28.043 1.00 77.56 388 ASN A O 1
ATOM 3119 N N . ARG A 1 389 ? 10.709 -14.054 -26.440 1.00 72.00 389 ARG A N 1
ATOM 3120 C CA . ARG A 1 389 ? 10.028 -15.354 -26.410 1.00 72.00 389 ARG A CA 1
ATOM 3121 C C . ARG A 1 389 ? 8.763 -15.312 -25.552 1.00 72.00 389 ARG A C 1
ATOM 3123 O O . ARG A 1 389 ? 7.892 -16.162 -25.715 1.00 72.00 389 ARG A O 1
ATOM 3130 N N . ILE A 1 390 ? 8.722 -14.383 -24.608 1.00 67.88 390 ILE A N 1
ATOM 3131 C CA . ILE A 1 390 ? 7.739 -14.315 -23.536 1.00 67.88 390 ILE A CA 1
ATOM 3132 C C . ILE A 1 390 ? 6.686 -13.231 -23.821 1.00 67.88 390 ILE A C 1
ATOM 3134 O O . ILE A 1 390 ? 5.507 -13.475 -23.580 1.00 67.88 390 ILE A O 1
ATOM 3138 N N . PHE A 1 391 ? 7.109 -12.074 -24.340 1.00 65.62 391 PHE A N 1
ATOM 3139 C CA . PHE A 1 391 ? 6.284 -10.936 -24.765 1.00 65.62 391 PHE A CA 1
ATOM 3140 C C . PHE A 1 391 ? 6.337 -10.784 -26.283 1.00 65.62 391 PHE A C 1
ATOM 3142 O O . PHE A 1 391 ? 5.295 -10.402 -26.865 1.00 65.62 391 PHE A O 1
#

pLDDT: mean 71.66, std 23.43, range [24.8, 98.31]

Secondary structure (DSSP, 8-state):
-HHHHHHHHHHHHS-TTTT-THHHHHHHHHHHHHHHHHHS---HHHHHHHHHHHHHHHHHHHHHTT----HHHHHHHHHHHHTT--HHHHHHHIIIIIHHHHHHHHHHHHHHHHHHHHTT---HHHHHHHHHHEEEETHHHHHHHHTPPP--EEEEESSHHHHHHHHHHHHHHHHTTSSS-EEEEEETTEEEEEESSSS-EE-TT-------SS-----S---------TTSPTT-EEEE-SSEEEESTTEEEEEEEESSHHHHHTT-SBGGGG-EEETTTTEEE--HHHHHHHHHTB--B---S-HHHHHHHHHHHHHTT-B--HHHHHHHHHHHTTS-TTSHHHHHHHHTT---HHHHHHHHHHHHHHHH-TT----HHHHHHHHHHH-

Organism: NCBI:txid588581